Protein 3DFU (pdb70)

Nearest PDB structures (foldseek):
  3dfu-assembly1_B  TM=9.605E-01  e=8.459E-38  Corynebacterium glutamicum
  5uax-assembly1_C  TM=6.249E-01  e=3.339E-05  Homo sapiens
  2g5c-assembly1_A  TM=6.042E-01  e=5.058E-05  Aquifex aeolicus VF5
  2nv0-assembly1_A  TM=6.940E-01  e=8.413E-02  Bacillus subtilis
  1q7r-assembly1_A  TM=5.955E-01  e=8.928E-02  Geobacillus stearothermophilus

B-factor: mean 40.81, std 7.48, range [20.1, 71.01]

Foldseek 3Di:
DDDAFQEEEEDPPQAPQDLCLSVVLPHNYDYDDALLVCVVGQEYEDAHQPLLVSLVRNLVNAAANGYEYAHLLDDFVNPSNVVRNYWYYWYDLDPLEIADDGDDPVSVVVVCVSSVSSVHDYDYDDNVCRVVSVVVSVVVVCVVVVLVVQLVVVCVPVVDSVVSNVVSVPVVDDDQDDDLVVLVVVLVPDPPVVVSLVSLVVQLVSCVVVVVVVSVVVSVVVD/DDDQWQEEEADDPAAPQDLPLSVVLPHNYDHDDALLVCQPTQEYEYAHQPLLVSCVRNLVNAAANHYEYAHLLDDFVNPSNVVRRYWYYWYDLDPQEIADDTDDPVNVVVVQVSSVSSVHDYDDDDSVCSVVSVVVSVVVVCVVVCLVVQLVVVCVPVVPSVVSSVVSVVVVDDDADDDLVVLVVVLVPDPPPVVSLVSLVVQLVSCVVVVVPVSVVVSVVD

Radius of gyration: 29.35 Å; Cα contacts (8 Å, |Δi|>4): 745; chains: 2; bounding box: 85×47×67 Å

Solvent-accessible surface area: 20372 Å² total

Sequence (445 aa):
QAPRLRVGIFDDGSSTVNAEKLDSVGHYVTVLHAPEDIRDFELVVIDAHHGVEGYVEKLSAFARRGQFLHTSLTHGITVDPLETSGGIVSAHPIGQDRWVASALDELGETIVGLLVGELGGSIVEIADDKRAQQLAAALTYAGFLSTLQRRRDASYFLDEFLGDPDVTSDIVDDSAQQFQALPSLDEVIAQYDSINNPGRQRLFRDLARRQAEISSRAQDIELWAIIQKEEQAPRLRVGIFDDGSSTVNAEKLDSVGHYVTVLHAPEDIRDFELVVIDAHGVEGYVEKLSAFARRGQFLHTSLTHGITVDPLETSGGIVSAHPIGQDRWVASALDELGETIVGLLVGELGGSIVEIADDKRAQLAAALTYAGFLSSTLQRDASYFLDEFLGDPDVTSDIVDSAQQFQALPSLDEVIAQYDSINNPGRQRLFRDLARRQQAEISRAQDIELWAIQK

Structure (mmCIF, N/CA/C/O backbone):
data_3DFU
#
_entry.id   3DFU
#
_cell.length_a   155.790
_cell.length_b   47.070
_cell.length_c   63.240
_cell.angle_alpha   90.000
_cell.angle_beta   90.000
_cell.angle_gamma   90.000
#
_symmetry.space_group_name_H-M   'P 21 21 2'
#
loop_
_entity.id
_entity.type
_entity.pdbx_description
1 polymer 'Uncharacterized Protein from 6-Phosphogluconate Dehydrogenase-Like Family'
2 non-polymer GLYCEROL
3 water water
#
loop_
_atom_site.group_PDB
_atom_site.id
_atom_site.type_symbol
_atom_site.label_atom_id
_atom_site.label_alt_id
_atom_site.label_comp_id
_atom_site.label_asym_id
_atom_site.label_entity_id
_atom_site.label_seq_id
_atom_site.pdbx_PDB_ins_code
_atom_site.Cartn_x
_atom_site.Cartn_y
_atom_site.Cartn_z
_atom_site.occupancy
_atom_site.B_iso_or_equiv
_atom_site.auth_seq_id
_atom_site.auth_comp_id
_atom_site.auth_asym_id
_atom_site.auth_atom_id
_atom_site.pdbx_PDB_model_num
ATOM 1 N N . GLN A 1 3 ? 147.631 36.216 31.974 1.00 58.96 2 GLN A N 1
ATOM 2 C CA . GLN A 1 3 ? 147.148 34.905 31.439 1.00 58.33 2 GLN A CA 1
ATOM 3 C C . GLN A 1 3 ? 148.299 34.156 30.766 1.00 57.45 2 GLN A C 1
ATOM 4 O O . GLN A 1 3 ? 149.017 34.741 29.940 1.00 57.88 2 GLN A O 1
ATOM 10 N N . ALA A 1 4 ? 148.446 32.865 31.084 1.00 55.70 3 ALA A N 1
ATOM 11 C CA . ALA A 1 4 ? 149.496 32.006 30.481 1.00 53.94 3 ALA A CA 1
ATOM 12 C C . ALA A 1 4 ? 149.240 31.800 28.974 1.00 52.08 3 ALA A C 1
ATOM 13 O O . ALA A 1 4 ? 148.194 32.241 28.461 1.00 50.77 3 ALA A O 1
ATOM 15 N N . PRO A 1 5 ? 150.204 31.200 28.242 1.00 50.60 4 PRO A N 1
ATOM 16 C CA . PRO A 1 5 ? 149.966 30.991 26.805 1.00 49.23 4 PRO A CA 1
ATOM 17 C C . PRO A 1 5 ? 148.789 30.067 26.517 1.00 45.44 4 PRO A C 1
ATOM 18 O O . PRO A 1 5 ? 148.617 29.066 27.218 1.00 44.28 4 PRO A O 1
ATOM 22 N N . ARG A 1 6 ? 147.972 30.424 25.521 1.00 42.33 5 ARG A N 1
ATOM 23 C CA . ARG A 1 6 ? 146.869 29.562 25.077 1.00 40.40 5 ARG A CA 1
ATOM 24 C C . ARG A 1 6 ? 147.514 28.409 24.341 1.00 40.59 5 ARG A C 1
ATOM 25 O O . ARG A 1 6 ? 148.652 28.512 23.904 1.00 41.44 5 ARG A O 1
ATOM 33 N N . LEU A 1 7 ? 146.786 27.312 24.197 1.00 40.20 6 LEU A N 1
ATOM 34 C CA . LEU A 1 7 ? 147.299 26.090 23.601 1.00 38.32 6 LEU A CA 1
ATOM 35 C C . LEU A 1 7 ? 146.418 25.652 22.457 1.00 36.77 6 LEU A C 1
ATOM 36 O O . LEU A 1 7 ? 145.216 25.922 22.465 1.00 34.84 6 LEU A O 1
ATOM 41 N N . ARG A 1 8 ? 147.028 24.961 21.492 1.00 36.74 7 ARG A N 1
ATOM 42 C CA . ARG A 1 8 ? 146.307 24.279 20.423 1.00 36.98 7 ARG A CA 1
ATOM 43 C C . ARG A 1 8 ? 146.001 22.923 21.016 1.00 35.18 7 ARG A C 1
ATOM 44 O O . ARG A 1 8 ? 146.925 22.115 21.251 1.00 33.92 7 ARG A O 1
ATOM 49 N N . VAL A 1 9 ? 144.716 22.703 21.300 1.00 35.36 8 VAL A N 1
ATOM 50 C CA . VAL A 1 9 ? 144.207 21.473 21.927 1.00 34.59 8 VAL A CA 1
ATOM 51 C C . VAL A 1 9 ? 143.389 20.605 20.953 1.00 35.86 8 VAL A C 1
ATOM 52 O O . VAL A 1 9 ? 142.470 21.093 20.311 1.00 36.67 8 VAL A O 1
ATOM 56 N N . GLY A 1 10 ? 143.765 19.334 20.826 1.00 35.34 9 GLY A N 1
ATOM 57 C CA . GLY A 1 10 ? 143.049 18.351 20.014 1.00 34.82 9 GLY A CA 1
ATOM 58 C C . GLY A 1 10 ? 142.367 17.444 21.019 1.00 34.55 9 GLY A C 1
ATOM 59 O O . GLY A 1 10 ? 143.035 16.927 21.919 1.00 33.46 9 GLY A O 1
ATOM 60 N N . ILE A 1 11 ? 141.057 17.242 20.884 1.00 34.95 10 ILE A N 1
ATOM 61 C CA . ILE A 1 11 ? 140.281 16.455 21.851 1.00 36.45 10 ILE A CA 1
ATOM 62 C C . ILE A 1 11 ? 139.532 15.278 21.216 1.00 36.86 10 ILE A C 1
ATOM 63 O O . ILE A 1 11 ? 138.890 15.421 20.175 1.00 35.78 10 ILE A O 1
ATOM 68 N N . PHE A 1 12 ? 139.650 14.113 21.845 1.00 37.74 11 PHE A N 1
ATOM 69 C CA . PHE A 1 12 ? 138.911 12.921 21.449 1.00 39.53 11 PHE A CA 1
ATOM 70 C C . PHE A 1 12 ? 137.767 12.783 22.440 1.00 40.90 11 PHE A C 1
ATOM 71 O O . PHE A 1 12 ? 137.982 12.763 23.655 1.00 41.12 11 PHE A O 1
ATOM 79 N N . ASP A 1 13 ? 136.552 12.742 21.899 1.00 42.29 12 ASP A N 1
ATOM 80 C CA . ASP A 1 13 ? 135.331 12.676 22.672 1.00 44.29 12 ASP A CA 1
ATOM 81 C C . ASP A 1 13 ? 134.387 11.764 21.888 1.00 45.12 12 ASP A C 1
ATOM 82 O O . ASP A 1 13 ? 133.986 12.109 20.770 1.00 45.76 12 ASP A O 1
ATOM 87 N N . ASP A 1 14 ? 134.054 10.614 22.463 1.00 45.36 13 ASP A N 1
ATOM 88 C CA . ASP A 1 14 ? 133.173 9.633 21.806 1.00 46.09 13 ASP A CA 1
ATOM 89 C C . ASP A 1 14 ? 131.812 9.514 22.496 1.00 46.37 13 ASP A C 1
ATOM 90 O O . ASP A 1 14 ? 131.130 8.505 22.334 1.00 47.21 13 ASP A O 1
ATOM 95 N N . GLY A 1 15 ? 131.426 10.528 23.273 1.00 45.62 14 GLY A N 1
ATOM 96 C CA . GLY A 1 15 ? 130.170 10.500 24.010 1.00 46.35 14 GLY A CA 1
ATOM 97 C C . GLY A 1 15 ? 130.168 9.667 25.288 1.00 47.33 14 GLY A C 1
ATOM 98 O O . GLY A 1 15 ? 129.158 9.669 25.982 1.00 47.57 14 GLY A O 1
ATOM 99 N N . SER A 1 16 ? 131.282 8.994 25.632 1.00 47.40 15 SER A N 1
ATOM 100 C CA . SER A 1 16 ? 131.351 8.185 26.856 1.00 47.35 15 SER A CA 1
ATOM 101 C C . SER A 1 16 ? 131.555 9.015 28.123 1.00 48.43 15 SER A C 1
ATOM 102 O O . SER A 1 16 ? 131.174 8.572 29.196 1.00 51.11 15 SER A O 1
ATOM 105 N N . SER A 1 17 ? 132.115 10.221 28.001 1.00 47.17 16 SER A N 1
ATOM 106 C CA . SER A 1 17 ? 132.386 11.104 29.140 1.00 45.16 16 SER A CA 1
ATOM 107 C C . SER A 1 17 ? 131.415 12.271 29.213 1.00 43.39 16 SER A C 1
ATOM 108 O O . SER A 1 17 ? 130.997 12.807 28.188 1.00 43.43 16 SER A O 1
ATOM 111 N N . THR A 1 18 ? 131.079 12.671 30.437 1.00 42.84 17 THR A N 1
ATOM 112 C CA . THR A 1 18 ? 130.240 13.840 30.683 1.00 43.20 17 THR A CA 1
ATOM 113 C C . THR A 1 18 ? 131.077 15.045 31.191 1.00 42.81 17 THR A C 1
ATOM 114 O O . THR A 1 18 ? 130.511 16.047 31.600 1.00 43.01 17 THR A O 1
ATOM 118 N N . VAL A 1 19 ? 132.411 14.961 31.136 1.00 41.87 18 VAL A N 1
ATOM 119 C CA . VAL A 1 19 ? 133.284 16.055 31.623 1.00 40.70 18 VAL A CA 1
ATOM 120 C C . VAL A 1 19 ? 133.177 17.330 30.781 1.00 39.39 18 VAL A C 1
ATOM 121 O O . VAL A 1 19 ? 133.307 18.419 31.336 1.00 39.44 18 VAL A O 1
ATOM 125 N N . ASN A 1 20 ? 132.900 17.188 29.479 1.00 37.83 19 ASN A N 1
ATOM 126 C CA . ASN A 1 20 ? 132.814 18.296 28.514 1.00 38.27 19 ASN A CA 1
ATOM 127 C C . ASN A 1 20 ? 134.103 19.116 28.561 1.00 36.29 19 ASN A C 1
ATOM 128 O O . ASN A 1 20 ? 134.080 20.341 28.680 1.00 35.22 19 ASN A O 1
ATOM 141 N N . ALA A 1 22 ? 136.166 19.765 26.209 1.00 35.06 21 ALA A N 1
ATOM 142 C CA . ALA A 1 22 ? 136.241 20.675 25.051 1.00 36.10 21 ALA A CA 1
ATOM 143 C C . ALA A 1 22 ? 135.607 22.022 25.366 1.00 34.89 21 ALA A C 1
ATOM 144 O O . ALA A 1 22 ? 136.232 23.053 25.155 1.00 35.53 21 ALA A O 1
ATOM 146 N N . GLU A 1 23 ? 134.385 21.995 25.898 1.00 35.53 22 GLU A N 1
ATOM 147 C CA . GLU A 1 23 ? 133.676 23.207 26.329 1.00 35.62 22 GLU A CA 1
ATOM 148 C C . GLU A 1 23 ? 134.473 23.954 27.404 1.00 34.05 22 GLU A C 1
ATOM 149 O O . GLU A 1 23 ? 134.673 25.168 27.292 1.00 33.13 22 GLU A O 1
ATOM 155 N N . LYS A 1 24 ? 134.950 23.215 28.418 1.00 33.86 23 LYS A N 1
ATOM 156 C CA . LYS A 1 24 ? 135.734 23.807 29.519 1.00 34.30 23 LYS A CA 1
ATOM 157 C C . LYS A 1 24 ? 136.995 24.509 29.016 1.00 33.12 23 LYS A C 1
ATOM 158 O O . LYS A 1 24 ? 137.189 25.707 29.285 1.00 32.89 23 LYS A O 1
ATOM 164 N N . LEU A 1 25 ? 137.817 23.806 28.240 1.00 31.35 24 LEU A N 1
ATOM 165 C CA . LEU A 1 25 ? 139.054 24.422 27.725 1.00 31.28 24 LEU A CA 1
ATOM 166 C C . LEU A 1 25 ? 138.794 25.573 26.755 1.00 32.60 24 LEU A C 1
ATOM 167 O O . LEU A 1 25 ? 139.518 26.576 26.783 1.00 33.04 24 LEU A O 1
ATOM 172 N N . ASP A 1 26 ? 137.783 25.415 25.898 1.00 32.98 25 ASP A N 1
ATOM 173 C CA . ASP A 1 26 ? 137.360 26.493 24.993 1.00 33.74 25 ASP A CA 1
ATOM 174 C C . ASP A 1 26 ? 136.885 27.741 25.777 1.00 33.37 25 ASP A C 1
ATOM 175 O O . ASP A 1 26 ? 137.134 28.855 25.343 1.00 32.68 25 ASP A O 1
ATOM 180 N N . SER A 1 27 ? 136.221 27.546 26.923 1.00 35.20 26 SER A N 1
ATOM 181 C CA . SER A 1 27 ? 135.706 28.670 27.736 1.00 35.89 26 SER A CA 1
ATOM 182 C C . SER A 1 27 ? 136.796 29.577 28.314 1.00 36.46 26 SER A C 1
ATOM 183 O O . SER A 1 27 ? 136.511 30.717 28.640 1.00 35.40 26 SER A O 1
ATOM 186 N N . VAL A 1 28 ? 138.026 29.068 28.453 1.00 36.08 27 VAL A N 1
ATOM 187 C CA . VAL A 1 28 ? 139.137 29.880 28.981 1.00 35.63 27 VAL A CA 1
ATOM 188 C C . VAL A 1 28 ? 140.100 30.359 27.882 1.00 35.63 27 VAL A C 1
ATOM 189 O O . VAL A 1 28 ? 141.176 30.855 28.192 1.00 36.68 27 VAL A O 1
ATOM 193 N N . GLY A 1 29 ? 139.701 30.253 26.609 1.00 34.90 28 GLY A N 1
ATOM 194 C CA . GLY A 1 29 ? 140.485 30.788 25.491 1.00 34.33 28 GLY A CA 1
ATOM 195 C C . GLY A 1 29 ? 141.466 29.896 24.758 1.00 33.84 28 GLY A C 1
ATOM 196 O O . GLY A 1 29 ? 142.177 30.382 23.874 1.00 34.79 28 GLY A O 1
ATOM 197 N N . HIS A 1 30 ? 141.537 28.610 25.106 1.00 34.16 29 HIS A N 1
ATOM 198 C CA . HIS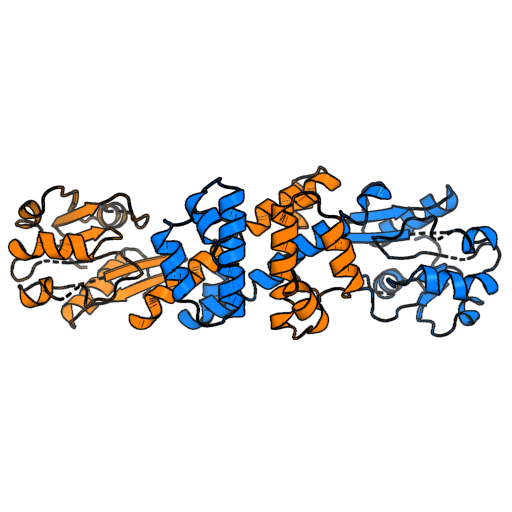 A 1 30 ? 142.393 27.685 24.370 1.00 34.41 29 HIS A CA 1
ATOM 199 C C . HIS A 1 30 ? 141.755 27.450 23.012 1.00 34.99 29 HIS A C 1
ATOM 200 O O . HIS A 1 30 ? 140.551 27.677 22.842 1.00 35.54 29 HIS A O 1
ATOM 207 N N . TYR A 1 31 ? 142.580 27.013 22.066 1.00 34.94 30 TYR A N 1
ATOM 208 C CA . TYR A 1 31 ? 142.166 26.740 20.693 1.00 36.09 30 TYR A CA 1
ATOM 209 C C . TYR A 1 31 ? 141.876 25.246 20.645 1.00 37.11 30 TYR A C 1
ATOM 210 O O . TYR A 1 31 ? 142.787 24.409 20.513 1.00 38.42 30 TYR A O 1
ATOM 219 N N . VAL A 1 32 ? 140.592 24.915 20.748 1.00 36.16 31 VAL A N 1
ATOM 220 C CA . VAL A 1 32 ? 140.142 23.536 20.878 1.00 34.66 31 VAL A CA 1
ATOM 221 C C . VAL A 1 32 ? 139.489 23.043 19.597 1.00 34.71 31 VAL A C 1
ATOM 222 O O . VAL A 1 32 ? 138.572 23.689 19.087 1.00 33.30 31 VAL A O 1
ATOM 226 N N . THR A 1 33 ? 139.968 21.899 19.110 1.00 35.57 32 THR A N 1
ATOM 227 C CA . THR A 1 33 ? 139.420 21.217 17.942 1.00 37.46 32 THR A CA 1
ATOM 228 C C . THR A 1 33 ? 139.153 19.764 18.353 1.00 38.62 32 THR A C 1
ATOM 229 O O . THR A 1 33 ? 140.051 19.100 18.892 1.00 37.02 32 THR A O 1
ATOM 233 N N . VAL A 1 34 ? 137.931 19.286 18.115 1.00 39.26 33 VAL A N 1
ATOM 234 C CA . VAL A 1 34 ? 137.575 17.886 18.352 1.00 40.82 33 VAL A CA 1
ATOM 235 C C . VAL A 1 34 ? 138.150 17.098 17.158 1.00 40.78 33 VAL A C 1
ATOM 236 O O . VAL A 1 34 ? 137.967 17.496 16.007 1.00 40.94 33 VAL A O 1
ATOM 240 N N . LEU A 1 35 ? 138.866 16.011 17.454 1.00 40.24 34 LEU A N 1
ATOM 241 C CA . LEU A 1 35 ? 139.568 15.211 16.455 1.00 40.72 34 LEU A CA 1
ATOM 242 C C . LEU A 1 35 ? 138.847 13.910 16.185 1.00 41.64 34 LEU A C 1
ATOM 243 O O . LEU A 1 35 ? 138.149 13.392 17.045 1.00 41.65 34 LEU A O 1
ATOM 248 N N . HIS A 1 36 ? 139.022 13.395 14.970 1.00 43.94 35 HIS A N 1
ATOM 249 C CA . HIS A 1 36 ? 138.358 12.161 14.522 1.00 46.26 35 HIS A CA 1
ATOM 250 C C . HIS A 1 36 ? 139.281 11.001 14.156 1.00 46.35 35 HIS A C 1
ATOM 251 O O . HIS A 1 36 ? 138.808 9.864 14.112 1.00 47.13 35 HIS A O 1
ATOM 258 N N . ALA A 1 37 ? 140.563 11.276 13.898 1.00 45.86 36 ALA A N 1
ATOM 259 C CA . ALA A 1 37 ? 141.543 10.251 13.549 1.00 45.81 36 ALA A CA 1
ATOM 260 C C . ALA A 1 37 ? 142.811 10.441 14.397 1.00 46.54 36 ALA A C 1
ATOM 261 O O . ALA A 1 37 ? 143.232 11.598 14.597 1.00 46.23 36 ALA A O 1
ATOM 263 N N . PRO A 1 38 ? 143.425 9.330 14.890 1.00 46.52 37 PRO A N 1
ATOM 264 C CA . PRO A 1 38 ? 144.664 9.396 15.689 1.00 46.06 37 PRO A CA 1
ATOM 265 C C . PRO A 1 38 ? 145.790 10.223 15.074 1.00 45.66 37 PRO A C 1
ATOM 266 O O . PRO A 1 38 ? 146.464 10.958 15.786 1.00 45.27 37 PRO A O 1
ATOM 270 N N . GLU A 1 39 ? 145.974 10.101 13.759 1.00 45.35 38 GLU A N 1
ATOM 271 C CA . GLU A 1 39 ? 147.002 10.854 13.031 1.00 44.91 38 GLU A CA 1
ATOM 272 C C . GLU A 1 39 ? 146.818 12.379 13.024 1.00 44.13 38 GLU A C 1
ATOM 273 O O . GLU A 1 39 ? 147.777 13.105 12.787 1.00 42.86 38 GLU A O 1
ATOM 279 N N . ASP A 1 40 ? 145.604 12.859 13.299 1.00 44.03 39 ASP A N 1
ATOM 280 C CA . ASP A 1 40 ? 145.326 14.306 13.342 1.00 43.76 39 ASP A CA 1
ATOM 281 C C . ASP A 1 40 ? 145.925 15.063 14.537 1.00 42.75 39 ASP A C 1
ATOM 282 O O . ASP A 1 40 ? 145.846 16.287 14.547 1.00 41.82 39 ASP A O 1
ATOM 287 N N . ILE A 1 41 ? 146.562 14.374 15.492 1.00 42.32 40 ILE A N 1
ATOM 288 C CA . ILE A 1 41 ? 147.243 15.053 16.620 1.00 42.58 40 ILE A CA 1
ATOM 289 C C . ILE A 1 41 ? 148.508 15.856 16.232 1.00 43.61 40 ILE A C 1
ATOM 290 O O . ILE A 1 41 ? 149.000 16.656 17.042 1.00 43.07 40 ILE A O 1
ATOM 295 N N . ARG A 1 42 ? 149.034 15.618 15.026 1.00 43.41 41 ARG A N 1
ATOM 296 C CA . ARG A 1 42 ? 150.245 16.271 14.503 1.00 43.92 41 ARG A CA 1
ATOM 297 C C . ARG A 1 42 ? 150.404 17.761 14.814 1.00 44.59 41 ARG A C 1
ATOM 298 O O . ARG A 1 42 ? 151.413 18.160 15.385 1.00 43.86 41 ARG A O 1
ATOM 300 N N . ASP A 1 43 ? 149.413 18.577 14.474 1.00 45.89 42 ASP A N 1
ATOM 301 C CA . ASP A 1 43 ? 149.538 20.033 14.730 1.00 48.02 42 ASP A CA 1
ATOM 302 C C . ASP A 1 43 ? 149.416 20.460 16.232 1.00 48.38 42 ASP A C 1
ATOM 303 O O . ASP A 1 43 ? 149.919 21.534 16.632 1.00 49.85 42 ASP A O 1
ATOM 305 N N . PHE A 1 44 ? 148.860 19.579 17.062 1.00 46.74 43 PHE A N 1
ATOM 306 C CA . PHE A 1 44 ? 148.450 19.923 18.435 1.00 44.53 43 PHE A CA 1
ATOM 307 C C . PHE A 1 44 ? 149.491 19.833 19.558 1.00 42.11 43 PHE A C 1
ATOM 308 O O . PHE A 1 44 ? 150.335 18.957 19.582 1.00 43.46 43 PHE A O 1
ATOM 316 N N . GLU A 1 45 ? 149.377 20.755 20.503 1.00 40.19 44 GLU A N 1
ATOM 317 C CA . GLU A 1 45 ? 150.290 20.874 21.634 1.00 38.66 44 GLU A CA 1
ATOM 318 C C . GLU A 1 45 ? 149.818 20.063 22.831 1.00 37.60 44 GLU A C 1
ATOM 319 O O . GLU A 1 45 ? 150.658 19.507 23.538 1.00 37.58 44 GLU A O 1
ATOM 325 N N . LEU A 1 46 ? 148.498 20.021 23.048 1.00 36.08 45 LEU A N 1
ATOM 326 C CA . LEU A 1 46 ? 147.847 19.238 24.109 1.00 35.91 45 LEU A CA 1
ATOM 327 C C . LEU A 1 46 ? 146.801 18.367 23.455 1.00 35.36 45 LEU A C 1
ATOM 328 O O . LEU A 1 46 ? 145.950 18.868 22.706 1.00 36.61 45 LEU A O 1
ATOM 333 N N . VAL A 1 47 ? 146.857 17.074 23.750 1.00 34.82 46 VAL A N 1
ATOM 334 C CA . VAL A 1 47 ? 145.903 16.101 23.240 1.00 34.70 46 VAL A CA 1
ATOM 335 C C . VAL A 1 47 ? 145.102 15.595 24.427 1.00 33.85 46 VAL A C 1
ATOM 336 O O . VAL A 1 47 ? 145.672 15.093 25.390 1.00 35.44 46 VAL A O 1
ATOM 340 N N . VAL A 1 48 ? 143.782 15.726 24.369 1.00 33.29 47 VAL A N 1
ATOM 341 C CA . VAL A 1 48 ? 142.922 15.289 25.466 1.00 32.86 47 VAL A CA 1
ATOM 342 C C . VAL A 1 48 ? 142.133 14.038 25.073 1.00 34.81 47 VAL A C 1
ATOM 343 O O . VAL A 1 48 ? 141.475 14.028 24.025 1.00 33.77 47 VAL A O 1
ATOM 347 N N . ILE A 1 49 ? 142.240 12.991 25.899 1.00 35.41 48 ILE A N 1
ATOM 348 C CA . ILE A 1 49 ? 141.429 11.770 25.772 1.00 36.81 48 ILE A CA 1
ATOM 349 C C . ILE A 1 49 ? 140.257 11.984 26.758 1.00 37.49 48 ILE A C 1
ATOM 350 O O . ILE A 1 49 ? 140.366 11.650 27.924 1.00 37.90 48 ILE A O 1
ATOM 355 N N . ASP A 1 50 ? 139.168 12.602 26.288 1.00 38.44 49 ASP A N 1
ATOM 356 C CA . ASP A 1 50 ? 137.965 12.853 27.099 1.00 37.69 49 ASP A CA 1
ATOM 357 C C . ASP A 1 50 ? 136.981 11.729 26.792 1.00 40.16 49 ASP A C 1
ATOM 358 O O . ASP A 1 50 ? 135.976 11.908 26.073 1.00 39.54 49 ASP A O 1
ATOM 363 N N . ALA A 1 51 ? 137.309 10.564 27.337 1.00 40.37 50 ALA A N 1
ATOM 364 C CA . ALA A 1 51 ? 136.569 9.314 27.089 1.00 41.42 50 ALA A CA 1
ATOM 365 C C . ALA A 1 51 ? 136.941 8.257 28.126 1.00 41.30 50 ALA A C 1
ATOM 366 O O . ALA A 1 51 ? 137.994 8.367 28.754 1.00 39.51 50 ALA A O 1
ATOM 368 N N . HIS A 1 52 ? 136.102 7.224 28.270 1.00 42.95 51 HIS A N 1
ATOM 369 C CA A HIS A 1 52 ? 136.377 6.160 29.252 0.60 43.11 51 HIS A CA 1
ATOM 370 C CA B HIS A 1 52 ? 136.322 6.115 29.225 0.40 42.58 51 HIS A CA 1
ATOM 371 C C . HIS A 1 52 ? 137.338 5.093 28.705 1.00 43.30 51 HIS A C 1
ATOM 372 O O . HIS A 1 52 ? 138.185 4.594 29.458 1.00 43.70 51 HIS A O 1
ATOM 385 N N . GLY A 1 53 ? 137.264 4.768 27.414 1.00 42.92 52 GLY A N 1
ATOM 386 C CA . GLY A 1 53 ? 138.186 3.791 26.818 1.00 42.90 52 GLY A CA 1
ATOM 387 C C . GLY A 1 53 ? 139.587 4.336 26.600 1.00 42.59 52 GLY A C 1
ATOM 388 O O . GLY A 1 53 ? 140.070 4.355 25.468 1.00 43.71 52 GLY A O 1
ATOM 389 N N . VAL A 1 54 ? 140.269 4.705 27.687 1.00 42.34 53 VAL A N 1
ATOM 390 C CA . VAL A 1 54 ? 141.576 5.392 27.611 1.00 41.92 53 VAL A CA 1
ATOM 391 C C . VAL A 1 54 ? 142.665 4.519 26.967 1.00 41.78 53 VAL A C 1
ATOM 392 O O . VAL A 1 54 ? 143.349 4.967 26.042 1.00 41.25 53 VAL A O 1
ATOM 396 N N . GLU A 1 55 ? 142.784 3.272 27.420 1.00 42.81 54 GLU A N 1
ATOM 397 C CA . GLU A 1 55 ? 143.797 2.329 26.870 1.00 43.95 54 GLU A CA 1
ATOM 398 C C . GLU A 1 55 ? 143.721 2.173 25.347 1.00 43.15 54 GLU A C 1
ATOM 399 O O . GLU A 1 55 ? 144.759 2.146 24.682 1.00 42.87 54 GLU A O 1
ATOM 405 N N . GLY A 1 56 ? 142.502 2.122 24.815 1.00 43.58 55 GLY A N 1
ATOM 406 C CA . GLY A 1 56 ? 142.270 2.072 23.366 1.00 43.84 55 GLY A CA 1
ATOM 407 C C . GLY A 1 56 ? 142.799 3.308 22.654 1.00 43.63 55 GLY A C 1
ATOM 408 O O . GLY A 1 56 ? 143.438 3.187 21.608 1.00 43.65 55 GLY A O 1
ATOM 409 N N . TYR A 1 57 ? 142.546 4.496 23.222 1.00 43.56 56 TYR A N 1
ATOM 410 C CA . TYR A 1 57 ? 143.073 5.745 22.653 1.00 43.08 56 TYR A CA 1
ATOM 411 C C . TYR A 1 57 ? 144.597 5.809 22.757 1.00 43.61 56 TYR A C 1
ATOM 412 O O . TYR A 1 57 ? 145.262 6.209 21.802 1.00 44.55 56 TYR A O 1
ATOM 421 N N . VAL A 1 58 ? 145.148 5.383 23.892 1.00 43.46 57 VAL A N 1
ATOM 422 C CA . VAL A 1 58 ? 146.597 5.366 24.094 1.00 42.45 57 VAL A CA 1
ATOM 423 C C . VAL A 1 58 ? 147.299 4.468 23.047 1.00 42.38 57 VAL A C 1
ATOM 424 O O . VAL A 1 58 ? 148.321 4.867 22.502 1.00 40.56 57 VAL A O 1
ATOM 428 N N . GLU A 1 59 ? 146.709 3.305 22.744 1.00 43.46 58 GLU A N 1
ATOM 429 C CA . GLU A 1 59 ? 147.249 2.372 21.722 1.00 43.75 58 GLU A CA 1
ATOM 430 C C . GLU A 1 59 ? 147.283 3.028 20.337 1.00 44.36 58 GLU A C 1
ATOM 431 O O . GLU A 1 59 ? 148.327 3.021 19.669 1.00 44.49 58 GLU A O 1
ATOM 434 N N . LYS A 1 60 ? 146.158 3.640 19.954 1.00 44.51 59 LYS A N 1
ATOM 435 C CA . LYS A 1 60 ? 146.006 4.320 18.653 1.00 44.27 59 LYS A CA 1
ATOM 436 C C . LYS A 1 60 ? 146.905 5.554 18.501 1.00 44.25 59 LYS A C 1
ATOM 437 O O . LYS A 1 60 ? 147.492 5.767 17.432 1.00 43.62 59 LYS A O 1
ATOM 440 N N . LEU A 1 61 ? 147.022 6.342 19.574 1.00 43.42 60 LEU A N 1
ATOM 441 C CA . LEU A 1 61 ? 147.862 7.559 19.588 1.00 44.36 60 LEU A CA 1
ATOM 442 C C . LEU A 1 61 ? 149.383 7.334 19.746 1.00 44.15 60 LEU A C 1
ATOM 443 O O . LEU A 1 61 ? 150.172 8.186 19.295 1.00 43.06 60 LEU A O 1
ATOM 448 N N . SER A 1 62 ? 149.783 6.223 20.389 1.00 44.96 61 SER A N 1
ATOM 449 C CA . SER A 1 62 ? 151.223 5.861 20.635 1.00 45.81 61 SER A CA 1
ATOM 450 C C . SER A 1 62 ? 152.142 6.085 19.448 1.00 45.66 61 SER A C 1
ATOM 451 O O . SER A 1 62 ? 153.223 6.650 19.592 1.00 46.36 61 SER A O 1
ATOM 454 N N . ALA A 1 63 ? 151.702 5.600 18.287 1.00 45.63 62 ALA A N 1
ATOM 455 C CA . ALA A 1 63 ? 152.462 5.708 17.037 1.00 44.72 62 ALA A CA 1
ATOM 456 C C . ALA A 1 63 ? 152.665 7.144 16.550 1.00 44.38 62 ALA A C 1
ATOM 457 O O . ALA A 1 63 ? 153.689 7.440 15.955 1.00 44.11 62 ALA A O 1
ATOM 459 N N . PHE A 1 64 ? 151.709 8.032 16.825 1.00 43.73 63 PHE A N 1
ATOM 460 C CA . PHE A 1 64 ? 151.758 9.424 16.338 1.00 43.20 63 PHE A CA 1
ATOM 461 C C . PHE A 1 64 ? 152.314 10.476 17.301 1.00 42.82 63 PHE A C 1
ATOM 462 O O . PHE A 1 64 ? 152.621 11.592 16.860 1.00 41.46 63 PHE A O 1
ATOM 470 N N . ALA A 1 65 ? 152.433 10.127 18.589 1.00 43.06 64 ALA A N 1
ATOM 471 C CA . ALA A 1 65 ? 152.929 11.030 19.649 1.00 42.43 64 ALA A CA 1
ATOM 472 C C . ALA A 1 65 ? 154.345 11.500 19.353 1.00 43.78 64 ALA A C 1
ATOM 473 O O . ALA A 1 65 ? 155.174 10.702 18.906 1.00 44.43 64 ALA A O 1
ATOM 475 N N . ARG A 1 66 ? 154.600 12.793 19.553 1.00 43.74 65 ARG A N 1
ATOM 476 C CA . ARG A 1 66 ? 155.910 13.385 19.312 1.00 45.12 65 ARG A CA 1
ATOM 477 C C . ARG A 1 66 ? 156.465 14.025 20.574 1.00 45.48 65 ARG A C 1
ATOM 478 O O . ARG A 1 66 ? 155.729 14.275 21.557 1.00 44.70 65 ARG A O 1
ATOM 486 N N . ARG A 1 67 ? 157.773 14.286 20.525 1.00 44.20 66 ARG A N 1
ATOM 487 C CA . ARG A 1 67 ? 158.544 14.902 21.615 1.00 44.11 66 ARG A CA 1
ATOM 488 C C . ARG A 1 67 ? 157.921 16.202 22.128 1.00 43.12 66 ARG A C 1
ATOM 489 O O . ARG A 1 67 ? 157.683 17.138 21.353 1.00 42.83 66 ARG A O 1
ATOM 497 N N . GLY A 1 68 ? 157.658 16.256 23.433 1.00 43.41 67 GLY A N 1
ATOM 498 C CA . GLY A 1 68 ? 157.105 17.463 24.055 1.00 43.11 67 GLY A CA 1
ATOM 499 C C . GLY A 1 68 ? 155.608 17.683 23.948 1.00 42.27 67 GLY A C 1
ATOM 500 O O . GLY A 1 68 ? 155.093 18.661 24.526 1.00 42.44 67 GLY A O 1
ATOM 501 N N . GLN A 1 69 ? 154.897 16.819 23.221 1.00 40.99 68 GLN A N 1
ATOM 502 C CA . GLN A 1 69 ? 153.431 16.916 23.166 1.00 41.63 68 GLN A CA 1
ATOM 503 C C . GLN A 1 69 ? 152.840 16.522 24.515 1.00 39.72 68 GLN A C 1
ATOM 504 O O . GLN A 1 69 ? 153.294 15.559 25.126 1.00 38.75 68 GLN A O 1
ATOM 518 N N . PHE A 1 71 ? 149.597 15.155 26.820 1.00 37.28 70 PHE A N 1
ATOM 519 C CA . PHE A 1 71 ? 148.484 14.215 26.767 1.00 35.89 70 PHE A CA 1
ATOM 520 C C . PHE A 1 71 ? 147.781 14.172 28.126 1.00 36.88 70 PHE A C 1
ATOM 521 O O . PHE A 1 71 ? 148.438 13.972 29.148 1.00 36.82 70 PHE A O 1
ATOM 529 N N . LEU A 1 72 ? 146.458 14.364 28.126 1.00 36.40 71 LEU A N 1
ATOM 530 C CA . LEU A 1 72 ? 145.633 14.374 29.343 1.00 36.18 71 LEU A CA 1
ATOM 531 C C . LEU A 1 72 ? 144.384 13.524 29.152 1.00 37.00 71 LEU A C 1
ATOM 532 O O . LEU A 1 72 ? 143.684 13.708 28.160 1.00 37.18 71 LEU A O 1
ATOM 537 N N . HIS A 1 73 ? 144.106 12.603 30.077 1.00 36.43 72 HIS A N 1
ATOM 538 C CA . HIS A 1 73 ? 142.836 11.861 30.053 1.00 35.94 72 HIS A CA 1
ATOM 539 C C . HIS A 1 73 ? 141.951 12.342 31.207 1.00 35.94 72 HIS A C 1
ATOM 540 O O . HIS A 1 73 ? 142.455 12.753 32.249 1.00 34.96 72 HIS A O 1
ATOM 547 N N . THR A 1 74 ? 140.641 12.231 31.020 1.00 37.15 73 THR A N 1
ATOM 548 C CA . THR A 1 74 ? 139.636 12.677 31.984 1.00 38.39 73 THR A CA 1
ATOM 549 C C . THR A 1 74 ? 138.922 11.550 32.767 1.00 38.58 73 THR A C 1
ATOM 550 O O . THR A 1 74 ? 137.958 11.814 33.467 1.00 38.70 73 THR A O 1
ATOM 554 N N . SER A 1 75 ? 139.384 10.314 32.623 1.00 39.12 74 SER A N 1
ATOM 555 C CA . SER A 1 75 ? 138.806 9.149 33.318 1.00 40.03 74 SER A CA 1
ATOM 556 C C . SER A 1 75 ? 139.148 9.129 34.811 1.00 38.93 74 SER A C 1
ATOM 557 O O . SER A 1 75 ? 140.314 9.152 35.179 1.00 39.66 74 SER A O 1
ATOM 560 N N . LEU A 1 76 ? 138.129 9.100 35.662 1.00 40.09 75 LEU A N 1
ATOM 561 C CA . LEU A 1 76 ? 138.355 9.022 37.111 1.00 41.06 75 LEU A CA 1
ATOM 562 C C . LEU A 1 76 ? 138.939 7.679 37.550 1.00 42.57 75 LEU A C 1
ATOM 563 O O . LEU A 1 76 ? 139.689 7.639 38.499 1.00 42.37 75 LEU A O 1
ATOM 568 N N . THR A 1 77 ? 138.575 6.594 36.870 1.00 44.14 76 THR A N 1
ATOM 569 C CA . THR A 1 77 ? 138.979 5.237 37.273 1.00 45.34 76 THR A CA 1
ATOM 570 C C . THR A 1 77 ? 140.409 4.842 36.863 1.00 46.32 76 THR A C 1
ATOM 571 O O . THR A 1 77 ? 141.038 4.043 37.559 1.00 47.57 76 THR A O 1
ATOM 575 N N . HIS A 1 78 ? 140.930 5.406 35.774 1.00 46.03 77 HIS A N 1
ATOM 576 C CA . HIS A 1 78 ? 142.296 5.103 35.311 1.00 45.94 77 HIS A CA 1
ATOM 577 C C . HIS A 1 78 ? 143.370 5.888 36.062 1.00 46.06 77 HIS A C 1
ATOM 578 O O . HIS A 1 78 ? 143.233 7.097 36.311 1.00 45.15 77 HIS A O 1
ATOM 585 N N . GLY A 1 79 ? 144.434 5.172 36.414 1.00 46.26 78 GLY A N 1
ATOM 586 C CA . GLY A 1 79 ? 145.600 5.740 37.050 1.00 47.94 78 GLY A CA 1
ATOM 587 C C . GLY A 1 79 ? 146.496 6.262 35.949 1.00 48.04 78 GLY A C 1
ATOM 588 O O . GLY A 1 79 ? 146.276 5.964 34.772 1.00 50.46 78 GLY A O 1
ATOM 589 N N . ILE A 1 80 ? 147.515 7.019 36.331 1.00 46.60 79 ILE A N 1
ATOM 590 C CA . ILE A 1 80 ? 148.408 7.656 35.366 1.00 46.30 79 ILE A CA 1
ATOM 591 C C . ILE A 1 80 ? 149.231 6.675 34.493 1.00 46.69 79 ILE A C 1
ATOM 592 O O . ILE A 1 80 ? 149.534 7.005 33.340 1.00 46.81 79 ILE A O 1
ATOM 597 N N . THR A 1 81 ? 149.533 5.472 35.003 1.00 46.93 80 THR A N 1
ATOM 598 C CA . THR A 1 81 ? 150.347 4.480 34.250 1.00 47.35 80 THR A CA 1
ATOM 599 C C . THR A 1 81 ? 149.745 4.034 32.904 1.00 47.67 80 THR A C 1
ATOM 600 O O . THR A 1 81 ? 150.486 3.566 32.023 1.00 48.01 80 THR A O 1
ATOM 604 N N . VAL A 1 82 ? 148.425 4.199 32.736 1.00 47.60 81 VAL A N 1
ATOM 605 C CA . VAL A 1 82 ? 147.753 3.941 31.445 1.00 46.91 81 VAL A CA 1
ATOM 606 C C . VAL A 1 82 ? 148.347 4.786 30.286 1.00 46.64 81 VAL A C 1
ATOM 607 O O . VAL A 1 82 ? 148.251 4.393 29.125 1.00 47.21 81 VAL A O 1
ATOM 619 N N . ASP A 1 84 ? 151.697 5.554 30.115 1.00 45.78 83 ASP A N 1
ATOM 620 C CA . ASP A 1 84 ? 153.126 5.161 29.946 1.00 46.19 83 ASP A CA 1
ATOM 621 C C . ASP A 1 84 ? 153.627 5.081 28.493 1.00 45.40 83 ASP A C 1
ATOM 622 O O . ASP A 1 84 ? 154.700 5.645 28.203 1.00 45.14 83 ASP A O 1
ATOM 627 N N . PRO A 1 85 ? 152.885 4.382 27.592 1.00 45.68 84 PRO A N 1
ATOM 628 C CA . PRO A 1 85 ? 153.240 4.369 26.150 1.00 46.06 84 PRO A CA 1
ATOM 629 C C . PRO A 1 85 ? 153.455 5.757 25.506 1.00 46.85 84 PRO A C 1
ATOM 630 O O . PRO A 1 85 ? 154.288 5.874 24.605 1.00 46.99 84 PRO A O 1
ATOM 634 N N . LEU A 1 86 ? 152.692 6.774 25.946 1.00 46.96 85 LEU A N 1
ATOM 635 C CA . LEU A 1 86 ? 152.837 8.161 25.445 1.00 47.24 85 LEU A CA 1
ATOM 636 C C . LEU A 1 86 ? 154.076 8.835 26.050 1.00 47.47 85 LEU A C 1
ATOM 637 O O . LEU A 1 86 ? 154.758 9.602 25.361 1.00 46.23 85 LEU A O 1
ATOM 642 N N . GLU A 1 87 ? 154.350 8.564 27.333 1.00 49.72 86 GLU A N 1
ATOM 643 C CA . GLU A 1 87 ? 155.572 9.065 28.018 1.00 50.48 86 GLU A CA 1
ATOM 644 C C . GLU A 1 87 ? 156.825 8.510 27.315 1.00 50.78 86 GLU A C 1
ATOM 645 O O . GLU A 1 87 ? 157.770 9.262 27.035 1.00 49.25 86 GLU A O 1
ATOM 651 N N . THR A 1 88 ? 156.780 7.210 26.997 1.00 52.03 87 THR A N 1
ATOM 652 C CA . THR A 1 88 ? 157.829 6.496 26.235 1.00 52.33 87 THR A CA 1
ATOM 653 C C . THR A 1 88 ? 158.100 7.128 24.852 1.00 53.24 87 THR A C 1
ATOM 654 O O . THR A 1 88 ? 159.236 7.095 24.363 1.00 53.94 87 THR A O 1
ATOM 658 N N . SER A 1 89 ? 157.063 7.711 24.242 1.00 53.21 88 SER A N 1
ATOM 659 C CA . SER A 1 89 ? 157.184 8.420 22.958 1.00 52.83 88 SER A CA 1
ATOM 660 C C . SER A 1 89 ? 157.673 9.884 23.086 1.00 53.21 88 SER A C 1
ATOM 661 O O . SER A 1 89 ? 157.741 10.594 22.073 1.00 54.43 88 SER A O 1
ATOM 664 N N . GLY A 1 90 ? 158.020 10.339 24.300 1.00 52.15 89 GLY A N 1
ATOM 665 C CA . GLY A 1 90 ? 158.488 11.722 24.539 1.00 51.04 89 GLY A CA 1
ATOM 666 C C . GLY A 1 90 ? 157.396 12.712 24.946 1.00 49.03 89 GLY A C 1
ATOM 667 O O . GLY A 1 90 ? 157.611 13.940 24.903 1.00 48.00 89 GLY A O 1
ATOM 668 N N . GLY A 1 91 ? 156.231 12.194 25.345 1.00 46.56 90 GLY A N 1
ATOM 669 C CA . GLY A 1 91 ? 155.109 13.040 25.765 1.00 44.78 90 GLY A CA 1
ATOM 670 C C . GLY A 1 91 ? 155.107 13.388 27.250 1.00 42.48 90 GLY A C 1
ATOM 671 O O . GLY A 1 91 ? 155.760 12.714 28.064 1.00 42.63 90 GLY A O 1
ATOM 672 N N . ILE A 1 92 ? 154.354 14.436 27.587 1.00 39.72 91 ILE A N 1
ATOM 673 C CA . ILE A 1 92 ? 154.150 14.917 28.972 1.00 37.05 91 ILE A CA 1
ATOM 674 C C . ILE A 1 92 ? 152.719 14.488 29.320 1.00 35.48 91 ILE A C 1
ATOM 675 O O . ILE A 1 92 ? 151.752 15.085 28.841 1.00 32.61 91 ILE A O 1
ATOM 680 N N . VAL A 1 93 ? 152.592 13.456 30.152 1.00 35.56 92 VAL A N 1
ATOM 681 C CA . VAL A 1 93 ? 151.303 12.837 30.453 1.00 36.19 92 VAL A CA 1
ATOM 682 C C . VAL A 1 93 ? 150.676 13.320 31.763 1.00 36.81 92 VAL A C 1
ATOM 683 O O . VAL A 1 93 ? 151.377 13.611 32.737 1.00 37.72 92 VAL A O 1
ATOM 695 N N . SER A 1 95 ? 146.435 13.599 33.989 1.00 34.96 94 SER A N 1
ATOM 696 C CA . SER A 1 95 ? 145.006 13.271 34.083 1.00 35.39 94 SER A CA 1
ATOM 697 C C . SER A 1 95 ? 144.308 14.288 34.964 1.00 34.41 94 SER A C 1
ATOM 698 O O . SER A 1 95 ? 144.934 14.850 35.868 1.00 32.79 94 SER A O 1
ATOM 701 N N . ALA A 1 96 ? 143.060 14.601 34.630 1.00 35.14 95 ALA A N 1
ATOM 702 C CA . ALA A 1 96 ? 142.246 15.540 35.433 1.00 36.08 95 ALA A CA 1
ATOM 703 C C . ALA A 1 96 ? 140.771 15.167 35.301 1.00 36.55 95 ALA A C 1
ATOM 704 O O . ALA A 1 96 ? 140.291 15.039 34.179 1.00 37.19 95 ALA A O 1
ATOM 706 N N . HIS A 1 97 ? 140.083 14.956 36.425 1.00 37.26 96 HIS A N 1
ATOM 707 C CA . HIS A 1 97 ? 138.650 14.606 36.425 1.00 37.66 96 HIS A CA 1
ATOM 708 C C . HIS A 1 97 ? 137.932 15.442 37.486 1.00 37.75 96 HIS A C 1
ATOM 709 O O . HIS A 1 97 ? 138.375 15.446 38.636 1.00 38.22 96 HIS A O 1
ATOM 716 N N . PRO A 1 98 ? 136.836 16.137 37.109 1.00 38.58 97 PRO A N 1
ATOM 717 C CA . PRO A 1 98 ? 136.087 16.929 38.089 1.00 39.40 97 PRO A CA 1
ATOM 718 C C . PRO A 1 98 ? 135.107 16.040 38.870 1.00 39.31 97 PRO A C 1
ATOM 719 O O . PRO A 1 98 ? 134.348 15.288 38.258 1.00 38.07 97 PRO A O 1
ATOM 723 N N . ILE A 1 99 ? 135.120 16.121 40.201 1.00 40.71 98 ILE A N 1
ATOM 724 C CA . ILE A 1 99 ? 134.206 15.299 41.039 1.00 40.12 98 ILE A CA 1
ATOM 725 C C . ILE A 1 99 ? 133.019 16.075 41.637 1.00 41.83 98 ILE A C 1
ATOM 726 O O . ILE A 1 99 ? 132.204 15.476 42.353 1.00 41.27 98 ILE A O 1
ATOM 731 N N . GLY A 1 100 ? 132.931 17.387 41.356 1.00 40.86 99 GLY A N 1
ATOM 732 C CA . GLY A 1 100 ? 131.835 18.252 41.826 1.00 40.80 99 GLY A CA 1
ATOM 733 C C . GLY A 1 100 ? 132.353 19.352 42.728 1.00 40.94 99 GLY A C 1
ATOM 734 O O . GLY A 1 100 ? 133.421 19.219 43.327 1.00 41.33 99 GLY A O 1
ATOM 735 N N . GLN A 1 101 ? 131.588 20.440 42.827 1.00 39.55 100 GLN A N 1
ATOM 736 C CA . GLN A 1 101 ? 131.946 21.602 43.643 1.00 38.87 100 GLN A CA 1
ATOM 737 C C . GLN A 1 101 ? 133.323 22.194 43.274 1.00 38.31 100 GLN A C 1
ATOM 738 O O . GLN A 1 101 ? 134.037 22.688 44.134 1.00 38.03 100 GLN A O 1
ATOM 744 N N . ASP A 1 102 ? 133.671 22.131 41.989 1.00 38.36 101 ASP A N 1
ATOM 745 C CA . ASP A 1 102 ? 134.959 22.604 41.471 1.00 38.97 101 ASP A CA 1
ATOM 746 C C . ASP A 1 102 ? 136.188 21.882 42.082 1.00 39.07 101 ASP A C 1
ATOM 747 O O . ASP A 1 102 ? 137.290 22.461 42.119 1.00 38.87 101 ASP A O 1
ATOM 752 N N . ARG A 1 103 ? 136.005 20.633 42.543 1.00 38.40 102 ARG A N 1
ATOM 753 C CA . ARG A 1 103 ? 137.098 19.818 43.073 1.00 38.43 102 ARG A CA 1
ATOM 754 C C . ARG A 1 103 ? 137.475 18.841 41.967 1.00 38.08 102 ARG A C 1
ATOM 755 O O . ARG A 1 103 ? 136.593 18.313 41.269 1.00 38.13 102 ARG A O 1
ATOM 763 N N . TRP A 1 104 ? 138.786 18.628 41.803 1.00 37.31 103 TRP A N 1
ATOM 764 C CA . TRP A 1 104 ? 139.348 17.799 40.751 1.00 37.88 103 TRP A CA 1
ATOM 765 C C . TRP A 1 104 ? 140.364 16.792 41.285 1.00 38.66 103 TRP A C 1
ATOM 766 O O . TRP A 1 104 ? 141.089 17.082 42.212 1.00 38.86 103 TRP A O 1
ATOM 777 N N . VAL A 1 105 ? 140.390 15.613 40.678 1.00 39.35 104 VAL A N 1
ATOM 778 C CA . VAL A 1 105 ? 141.358 14.562 40.982 1.00 40.00 104 VAL A CA 1
ATOM 779 C C . VAL A 1 105 ? 142.299 14.630 39.793 1.00 39.65 104 VAL A C 1
ATOM 780 O O . VAL A 1 105 ? 141.853 14.476 38.655 1.00 40.35 104 VAL A O 1
ATOM 784 N N . ALA A 1 106 ? 143.582 14.878 40.055 1.00 39.63 105 ALA A N 1
ATOM 785 C CA . ALA A 1 106 ? 144.599 15.045 39.004 1.00 39.31 105 ALA A CA 1
ATOM 786 C C . ALA A 1 106 ? 145.848 14.235 39.278 1.00 40.42 105 ALA A C 1
ATOM 787 O O . ALA A 1 106 ? 146.144 13.932 40.439 1.00 40.87 105 ALA A O 1
ATOM 789 N N . SER A 1 107 ? 146.572 13.886 38.210 1.00 40.48 106 SER A N 1
ATOM 790 C CA . SER A 1 107 ? 147.846 13.161 38.331 1.00 41.22 106 SER A CA 1
ATOM 791 C C . SER A 1 107 ? 148.776 13.464 37.180 1.00 40.24 106 SER A C 1
ATOM 792 O O . SER A 1 107 ? 148.356 13.948 36.135 1.00 40.58 106 SER A O 1
ATOM 795 N N . ALA A 1 108 ? 150.045 13.160 37.403 1.00 40.31 107 ALA A N 1
ATOM 796 C CA . ALA A 1 108 ? 151.101 13.276 36.390 1.00 41.81 107 ALA A CA 1
ATOM 797 C C . ALA A 1 108 ? 152.257 12.371 36.805 1.00 41.32 107 ALA A C 1
ATOM 798 O O . ALA A 1 108 ? 152.233 11.834 37.903 1.00 40.45 107 ALA A O 1
ATOM 800 N N . LEU A 1 109 ? 153.228 12.168 35.919 1.00 42.76 108 LEU A N 1
ATOM 801 C CA . LEU A 1 109 ? 154.424 11.356 36.231 1.00 43.57 108 LEU A CA 1
ATOM 802 C C . LEU A 1 109 ? 155.657 12.176 36.612 1.00 45.56 108 LEU A C 1
ATOM 803 O O . LEU A 1 109 ? 156.561 11.653 37.278 1.00 46.78 108 LEU A O 1
ATOM 808 N N . ASP A 1 110 ? 155.681 13.447 36.217 1.00 46.61 109 ASP A N 1
ATOM 809 C CA . ASP A 1 110 ? 156.823 14.346 36.446 1.00 46.73 109 ASP A CA 1
ATOM 810 C C . ASP A 1 110 ? 156.367 15.732 36.940 1.00 45.36 109 ASP A C 1
ATOM 811 O O . ASP A 1 110 ? 155.168 16.068 36.880 1.00 42.86 109 ASP A O 1
ATOM 816 N N . GLU A 1 111 ? 157.339 16.523 37.409 1.00 44.12 110 GLU A N 1
ATOM 817 C CA . GLU A 1 111 ? 157.083 17.867 37.932 1.00 43.05 110 GLU A CA 1
ATOM 818 C C . GLU A 1 111 ? 156.468 18.821 36.887 1.00 41.22 110 GLU A C 1
ATOM 819 O O . GLU A 1 111 ? 155.625 19.662 37.240 1.00 38.69 110 GLU A O 1
ATOM 825 N N . LEU A 1 112 ? 156.865 18.673 35.618 1.00 40.79 111 LEU A N 1
ATOM 826 C CA . LEU A 1 112 ? 156.346 19.528 34.546 1.00 40.97 111 LEU A CA 1
ATOM 827 C C . LEU A 1 112 ? 154.854 19.261 34.303 1.00 38.91 111 LEU A C 1
ATOM 828 O O . LEU A 1 112 ? 154.071 20.200 34.213 1.00 38.16 111 LEU A O 1
ATOM 833 N N . GLY A 1 113 ? 154.492 17.986 34.202 1.00 38.24 112 GLY A N 1
ATOM 834 C CA . GLY A 1 113 ? 153.101 17.550 34.062 1.00 38.50 112 GLY A CA 1
ATOM 835 C C . GLY A 1 113 ? 152.252 17.930 35.270 1.00 37.15 112 GLY A C 1
ATOM 836 O O . GLY A 1 113 ? 151.100 18.312 35.108 1.00 35.12 112 GLY A O 1
ATOM 837 N N . GLU A 1 114 ? 152.820 17.810 36.469 1.00 37.44 113 GLU A N 1
ATOM 838 C CA . GLU A 1 114 ? 152.149 18.226 37.707 1.00 39.74 113 GLU A CA 1
ATOM 839 C C . GLU A 1 114 ? 151.827 19.711 37.699 1.00 37.10 113 GLU A C 1
ATOM 840 O O . GLU A 1 114 ? 150.716 20.095 38.063 1.00 36.43 113 GLU A O 1
ATOM 846 N N . THR A 1 115 ? 152.804 20.534 37.320 1.00 35.63 114 THR A N 1
ATOM 847 C CA . THR A 1 115 ? 152.596 21.987 37.248 1.00 34.93 114 THR A CA 1
ATOM 848 C C . THR A 1 115 ? 151.544 22.330 36.203 1.00 33.27 114 THR A C 1
ATOM 849 O O . THR A 1 115 ? 150.621 23.085 36.483 1.00 33.06 114 THR A O 1
ATOM 853 N N . ILE A 1 116 ? 151.662 21.741 35.018 1.00 33.45 115 ILE A N 1
ATOM 854 C CA . ILE A 1 116 ? 150.720 22.023 33.922 1.00 33.54 115 ILE A CA 1
ATOM 855 C C . ILE A 1 116 ? 149.271 21.639 34.270 1.00 32.65 115 ILE A C 1
ATOM 856 O O . ILE A 1 116 ? 148.384 22.467 34.085 1.00 34.65 115 ILE A O 1
ATOM 861 N N . VAL A 1 117 ? 149.049 20.433 34.807 1.00 32.25 116 VAL A N 1
ATOM 862 C CA . VAL A 1 117 ? 147.684 19.983 35.145 1.00 33.03 116 VAL A CA 1
ATOM 863 C C . VAL A 1 117 ? 147.067 20.844 36.248 1.00 32.41 116 VAL A C 1
ATOM 864 O O . VAL A 1 117 ? 145.890 21.163 36.164 1.00 33.34 116 VAL A O 1
ATOM 868 N N . GLY A 1 118 ? 147.874 21.243 37.243 1.00 32.03 117 GLY A N 1
ATOM 869 C CA . GLY A 1 118 ? 147.460 22.207 38.280 1.00 32.33 117 GLY A CA 1
ATOM 870 C C . GLY A 1 118 ? 147.093 23.583 37.708 1.00 31.28 117 GLY A C 1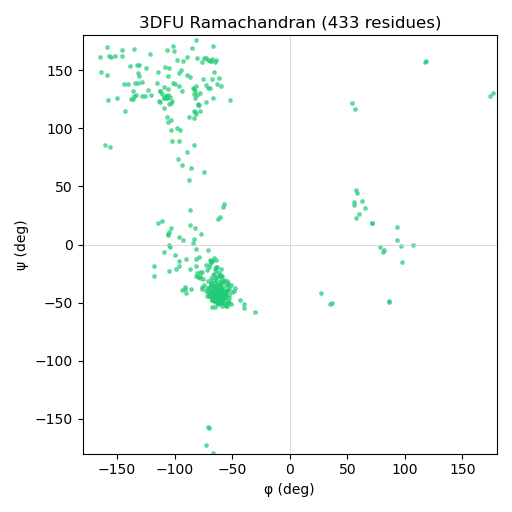
ATOM 871 O O . GLY A 1 118 ? 146.118 24.186 38.130 1.00 31.60 117 GLY A O 1
ATOM 872 N N . LEU A 1 119 ? 147.848 24.060 36.717 1.00 32.32 118 LEU A N 1
ATOM 873 C CA . LEU A 1 119 ? 147.522 25.326 36.025 1.00 32.44 118 LEU A CA 1
ATOM 874 C C . LEU A 1 119 ? 146.219 25.191 35.233 1.00 32.58 118 LEU A C 1
ATOM 875 O O . LEU A 1 119 ? 145.359 26.066 35.297 1.00 33.35 118 LEU A O 1
ATOM 880 N N . LEU A 1 120 ? 146.052 24.080 34.520 1.00 33.22 119 LEU A N 1
ATOM 881 C CA . LEU A 1 120 ? 144.820 23.842 33.774 1.00 34.33 119 LEU A CA 1
ATOM 882 C C . LEU A 1 120 ? 143.591 23.758 34.708 1.00 35.26 119 LEU A C 1
ATOM 883 O O . LEU A 1 120 ? 142.584 24.429 34.463 1.00 33.80 119 LEU A O 1
ATOM 888 N N . VAL A 1 121 ? 143.695 22.956 35.777 1.00 35.31 120 VAL A N 1
ATOM 889 C CA . VAL A 1 121 ? 142.611 22.836 36.751 1.00 34.69 120 VAL A CA 1
ATOM 890 C C . VAL A 1 121 ? 142.274 24.196 37.374 1.00 35.93 120 VAL A C 1
ATOM 891 O O . VAL A 1 121 ? 141.098 24.502 37.543 1.00 35.87 120 VAL A O 1
ATOM 895 N N . GLY A 1 122 ? 143.305 24.998 37.679 1.00 36.19 121 GLY A N 1
ATOM 896 C CA . GLY A 1 122 ? 143.150 26.331 38.264 1.00 35.80 121 GLY A CA 1
ATOM 897 C C . GLY A 1 122 ? 142.442 27.334 37.369 1.00 36.82 121 GLY A C 1
ATOM 898 O O . GLY A 1 122 ? 141.608 28.117 37.843 1.00 36.41 121 GLY A O 1
ATOM 899 N N . GLU A 1 123 ? 142.752 27.330 36.073 1.00 37.91 122 GLU A N 1
ATOM 900 C CA . GLU A 1 123 ? 142.047 28.245 35.156 1.00 39.91 122 GLU A CA 1
ATOM 901 C C . GLU A 1 123 ? 140.587 27.819 34.910 1.00 38.07 122 GLU A C 1
ATOM 902 O O . GLU A 1 123 ? 139.745 28.669 34.620 1.00 37.30 122 GLU A O 1
ATOM 908 N N . LEU A 1 124 ? 140.281 26.534 35.133 1.00 37.46 123 LEU A N 1
ATOM 909 C CA . LEU A 1 124 ? 138.891 26.040 35.118 1.00 37.94 123 LEU A CA 1
ATOM 910 C C . LEU A 1 124 ? 138.171 26.288 36.476 1.00 38.17 123 LEU A C 1
ATOM 911 O O . LEU A 1 124 ? 137.099 25.730 36.711 1.00 38.05 123 LEU A O 1
ATOM 916 N N . GLY A 1 125 ? 138.749 27.130 37.346 1.00 38.26 124 GLY A N 1
ATOM 917 C CA . GLY A 1 125 ? 138.19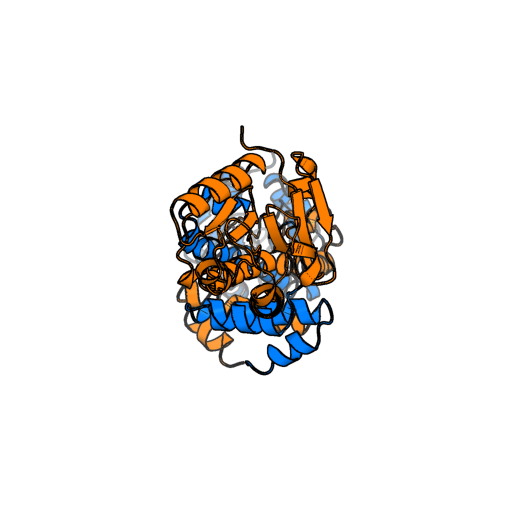7 27.482 38.643 1.00 37.98 124 GLY A CA 1
ATOM 918 C C . GLY A 1 125 ? 138.248 26.388 39.682 1.00 37.99 124 GLY A C 1
ATOM 919 O O . GLY A 1 125 ? 137.552 26.478 40.673 1.00 36.33 124 GLY A O 1
ATOM 920 N N . GLY A 1 126 ? 139.094 25.376 39.468 1.00 39.06 125 GLY A N 1
ATOM 921 C CA . GLY A 1 126 ? 139.173 24.226 40.332 1.00 38.75 125 GLY A CA 1
ATOM 922 C C . GLY A 1 126 ? 140.301 24.188 41.337 1.00 38.78 125 GLY A C 1
ATOM 923 O O . GLY A 1 126 ? 141.234 24.978 41.278 1.00 37.54 125 GLY A O 1
ATOM 924 N N . SER A 1 127 ? 140.164 23.269 42.280 1.00 40.19 126 SER A N 1
ATOM 925 C CA . SER A 1 127 ? 141.194 22.958 43.278 1.00 42.48 126 SER A CA 1
ATOM 926 C C . SER A 1 127 ? 141.322 21.432 43.268 1.00 42.39 126 SER A C 1
ATOM 927 O O . SER A 1 127 ? 140.343 20.713 42.989 1.00 41.73 126 SER A O 1
ATOM 930 N N . ILE A 1 128 ? 142.533 20.948 43.528 1.00 42.09 127 ILE A N 1
ATOM 931 C CA . ILE A 1 128 ? 142.821 19.518 43.461 1.00 42.18 127 ILE A CA 1
ATOM 932 C C . ILE A 1 128 ? 142.670 18.853 44.826 1.00 41.45 127 ILE A C 1
ATOM 933 O O . ILE A 1 128 ? 143.165 19.382 45.818 1.00 40.69 127 ILE A O 1
ATOM 938 N N . VAL A 1 129 ? 141.962 17.717 44.855 1.00 40.15 128 VAL A N 1
ATOM 939 C CA . VAL A 1 129 ? 141.857 16.847 46.042 1.00 41.51 128 VAL A CA 1
ATOM 940 C C . VAL A 1 129 ? 142.725 15.613 45.755 1.00 41.28 128 VAL A C 1
ATOM 941 O O . VAL A 1 129 ? 142.665 15.050 44.652 1.00 42.62 128 VAL A O 1
ATOM 945 N N . GLU A 1 130 ? 143.538 15.213 46.731 1.00 41.11 129 GLU A N 1
ATOM 946 C CA . GLU A 1 130 ? 144.439 14.052 46.596 1.00 41.50 129 GLU A CA 1
ATOM 947 C C . GLU A 1 130 ? 143.665 12.760 46.877 1.00 40.62 129 GLU A C 1
ATOM 948 O O . GLU A 1 130 ? 143.006 12.656 47.903 1.00 39.25 129 GLU A O 1
ATOM 951 N N . ILE A 1 131 ? 143.718 11.818 45.933 1.00 40.24 130 ILE A N 1
ATOM 952 C CA . ILE A 1 131 ? 143.051 10.519 46.028 1.00 40.60 130 ILE A CA 1
ATOM 953 C C . ILE A 1 131 ? 144.039 9.494 45.497 1.00 40.29 130 ILE A C 1
ATOM 954 O O . ILE A 1 131 ? 144.510 9.630 44.363 1.00 39.84 130 ILE A O 1
ATOM 959 N N . ALA A 1 132 ? 144.341 8.471 46.293 1.00 39.12 131 ALA A N 1
ATOM 960 C CA . ALA A 1 132 ? 145.277 7.420 45.873 1.00 38.97 131 ALA A CA 1
ATOM 961 C C . ALA A 1 132 ? 144.687 6.636 44.700 1.00 40.06 131 ALA A C 1
ATOM 962 O O . ALA A 1 132 ? 143.453 6.519 44.587 1.00 39.98 131 ALA A O 1
ATOM 964 N N . ASP A 1 133 ? 145.551 6.144 43.812 1.00 40.54 132 ASP A N 1
ATOM 965 C CA . ASP A 1 133 ? 145.108 5.343 42.650 1.00 41.98 132 ASP A CA 1
ATOM 966 C C . ASP A 1 133 ? 144.219 4.170 43.034 1.00 41.25 132 ASP A C 1
ATOM 967 O O . ASP A 1 133 ? 143.210 3.939 42.383 1.00 41.35 132 ASP A O 1
ATOM 972 N N . ASP A 1 134 ? 144.591 3.452 44.096 1.00 42.22 133 ASP A N 1
ATOM 973 C CA . ASP A 1 134 ? 143.791 2.319 44.609 1.00 42.21 133 ASP A CA 1
ATOM 974 C C . ASP A 1 134 ? 142.401 2.666 45.154 1.00 41.64 133 ASP A C 1
ATOM 975 O O . ASP A 1 134 ? 141.623 1.745 45.381 1.00 43.01 133 ASP A O 1
ATOM 980 N N . LYS A 1 135 ? 142.103 3.949 45.389 1.00 40.68 134 LYS A N 1
ATOM 981 C CA . LYS A 1 135 ? 140.781 4.418 45.851 1.00 40.65 134 LYS A CA 1
ATOM 982 C C . LYS A 1 135 ? 139.876 4.983 44.737 1.00 39.88 134 LYS A C 1
ATOM 983 O O . LYS A 1 135 ? 138.697 5.224 44.987 1.00 38.15 134 LYS A O 1
ATOM 989 N N . ARG A 1 136 ? 140.418 5.169 43.526 1.00 39.81 135 ARG A N 1
ATOM 990 C CA . ARG A 1 136 ? 139.686 5.751 42.367 1.00 40.72 135 ARG A CA 1
ATOM 991 C C . ARG A 1 136 ? 138.430 5.024 41.921 1.00 38.78 135 ARG A C 1
ATOM 992 O O . ARG A 1 136 ? 137.428 5.666 41.640 1.00 38.64 135 ARG A O 1
ATOM 1000 N N . ALA A 1 137 ? 138.495 3.698 41.832 1.00 38.43 136 ALA A N 1
ATOM 1001 C CA . ALA A 1 137 ? 137.322 2.917 41.405 1.00 36.86 136 ALA A CA 1
ATOM 1002 C C . ALA A 1 137 ? 136.176 3.076 42.397 1.00 36.39 136 ALA A C 1
ATOM 1003 O O . ALA A 1 137 ? 135.054 3.331 41.971 1.00 38.39 136 ALA A O 1
ATOM 1005 N N . GLN A 1 138 ? 136.466 2.966 43.703 1.00 35.96 137 GLN A N 1
ATOM 1006 C CA A GLN A 1 138 ? 135.421 3.100 44.750 0.50 35.23 137 GLN A CA 1
ATOM 1007 C CA B GLN A 1 138 ? 135.424 3.088 44.735 0.50 35.76 137 GLN A CA 1
ATOM 1008 C C . GLN A 1 138 ? 134.934 4.533 44.891 1.00 35.18 137 GLN A C 1
ATOM 1009 O O . GLN A 1 138 ? 133.757 4.769 45.220 1.00 35.31 137 GLN A O 1
ATOM 1020 N N . LEU A 1 139 ? 135.803 5.510 44.598 1.00 34.70 138 LEU A N 1
ATOM 1021 C CA . LEU A 1 139 ? 13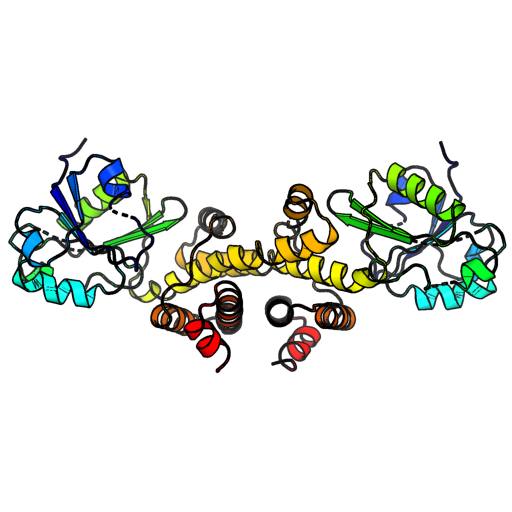5.375 6.913 44.601 1.00 34.11 138 LEU A CA 1
ATOM 1022 C C . LEU A 1 139 ? 134.360 7.120 43.478 1.00 34.49 138 LEU A C 1
ATOM 1023 O O . LEU A 1 139 ? 133.406 7.880 43.656 1.00 35.14 138 LEU A O 1
ATOM 1028 N N . ALA A 1 140 ? 134.587 6.476 42.323 1.00 34.44 139 ALA A N 1
ATOM 1029 C CA . ALA A 1 140 ? 133.664 6.560 41.181 1.00 35.25 139 ALA A CA 1
ATOM 1030 C C . ALA A 1 140 ? 132.305 6.035 41.599 1.00 34.96 139 ALA A C 1
ATOM 1031 O O . ALA A 1 140 ? 131.303 6.677 41.318 1.00 36.50 139 ALA A O 1
ATOM 1033 N N . ALA A 1 141 ? 132.305 4.873 42.267 1.00 34.80 140 ALA A N 1
ATOM 1034 C CA . ALA A 1 141 ? 131.088 4.232 42.817 1.00 34.74 140 ALA A CA 1
ATOM 1035 C C . ALA A 1 141 ? 130.329 5.163 43.778 1.00 35.64 140 ALA A C 1
ATOM 1036 O O . ALA A 1 141 ? 129.105 5.281 43.675 1.00 37.21 140 ALA A O 1
ATOM 1038 N N . ALA A 1 142 ? 131.065 5.839 44.676 1.00 35.04 141 ALA A N 1
ATOM 1039 C CA . ALA A 1 142 ? 130.483 6.783 45.653 1.00 34.08 141 ALA A CA 1
ATOM 1040 C C . ALA A 1 142 ? 129.815 7.972 44.999 1.00 33.92 141 ALA A C 1
ATOM 1041 O O . ALA A 1 142 ? 128.770 8.417 45.472 1.00 33.33 141 ALA A O 1
ATOM 1043 N N . LEU A 1 143 ? 130.421 8.501 43.934 1.00 34.84 142 LEU A N 1
ATOM 1044 C CA . LEU A 1 143 ? 129.833 9.623 43.193 1.00 34.90 142 LEU A CA 1
ATOM 1045 C C . LEU A 1 143 ? 128.559 9.195 42.464 1.00 35.17 142 LEU A C 1
ATOM 1046 O O . LEU A 1 143 ? 127.576 9.911 42.509 1.00 36.44 142 LEU A O 1
ATOM 1051 N N . THR A 1 144 ? 128.584 8.044 41.790 1.00 35.47 143 THR A N 1
ATOM 1052 C CA . THR A 1 144 ? 127.378 7.484 41.146 1.00 34.92 143 THR A CA 1
ATOM 1053 C C . THR A 1 144 ? 126.249 7.213 42.172 1.00 34.99 143 THR A C 1
ATOM 1054 O O . THR A 1 144 ? 125.080 7.505 41.895 1.00 33.39 143 THR A O 1
ATOM 1058 N N . TYR A 1 145 ? 126.624 6.674 43.341 1.00 35.15 144 TYR A N 1
ATOM 1059 C CA . TYR A 1 145 ? 125.691 6.373 44.442 1.00 35.79 144 TYR A CA 1
ATOM 1060 C C . TYR A 1 145 ? 124.985 7.643 44.889 1.00 37.28 144 TYR A C 1
ATOM 1061 O O . TYR A 1 145 ? 123.761 7.642 44.965 1.00 39.34 144 TYR A O 1
ATOM 1070 N N . ALA A 1 146 ? 125.743 8.717 45.163 1.00 37.31 145 ALA A N 1
ATOM 1071 C CA . ALA A 1 146 ? 125.154 10.045 45.471 1.00 36.28 145 ALA A CA 1
ATOM 1072 C C . ALA A 1 146 ? 124.281 10.552 44.308 1.00 36.60 145 ALA A C 1
ATOM 1073 O O . ALA A 1 146 ? 123.220 11.136 44.540 1.00 36.68 145 ALA A O 1
ATOM 1075 N N . GLY A 1 147 ? 124.718 10.296 43.070 1.00 36.42 146 GLY A N 1
ATOM 1076 C CA . GLY A 1 147 ? 123.963 10.629 41.855 1.00 36.59 146 GLY A CA 1
ATOM 1077 C C . GLY A 1 147 ? 122.576 10.002 41.796 1.00 37.00 146 GLY A C 1
ATOM 1078 O O . GLY A 1 147 ? 121.658 10.613 41.248 1.00 35.82 146 GLY A O 1
ATOM 1079 N N . PHE A 1 148 ? 122.408 8.813 42.412 1.00 36.39 147 PHE A N 1
ATOM 1080 C CA . PHE A 1 148 ? 121.094 8.151 42.471 1.00 35.91 147 PHE A CA 1
ATOM 1081 C C . PHE A 1 148 ? 120.038 8.888 43.290 1.00 35.93 147 PHE A C 1
ATOM 1082 O O . PHE A 1 148 ? 118.863 8.514 43.228 1.00 36.31 147 PHE A O 1
ATOM 1090 N N . LEU A 1 149 ? 120.440 9.910 44.057 1.00 36.08 148 LEU A N 1
ATOM 1091 C CA . LEU A 1 149 ? 119.493 10.807 44.719 1.00 36.61 148 LEU A CA 1
ATOM 1092 C C . LEU A 1 149 ? 118.583 11.509 43.712 1.00 37.34 148 LEU A C 1
ATOM 1093 O O . LEU A 1 149 ? 117.432 11.824 44.036 1.00 38.16 148 LEU A O 1
ATOM 1098 N N . SER A 1 150 ? 119.123 11.796 42.526 1.00 37.22 149 SER A N 1
ATOM 1099 C CA . SER A 1 150 ? 118.354 12.385 41.402 1.00 37.81 149 SER A CA 1
ATOM 1100 C C . SER A 1 150 ? 117.244 11.425 40.933 1.00 36.89 149 SER A C 1
ATOM 1101 O O . SER A 1 150 ? 116.105 11.844 40.748 1.00 37.29 149 SER A O 1
ATOM 1104 N N . THR A 1 151 ? 117.599 10.155 40.745 1.00 36.52 150 THR A N 1
ATOM 1105 C CA . THR A 1 151 ? 116.643 9.098 40.367 1.00 37.61 150 THR A CA 1
ATOM 1106 C C . THR A 1 151 ? 115.497 9.026 41.369 1.00 35.79 150 THR A C 1
ATOM 1107 O O . THR A 1 151 ? 114.336 9.110 40.990 1.00 35.48 150 THR A O 1
ATOM 1111 N N . LEU A 1 152 ? 115.851 8.916 42.645 1.00 35.61 151 LEU A N 1
ATOM 1112 C CA . LEU A 1 152 ? 114.865 8.831 43.720 1.00 34.50 151 LEU A CA 1
ATOM 1113 C C . LEU A 1 152 ? 114.016 10.095 43.893 1.00 34.74 151 LEU A C 1
ATOM 1114 O O . LEU A 1 152 ? 112.805 10.007 44.041 1.00 32.26 151 LEU A O 1
ATOM 1119 N N . GLN A 1 153 ? 114.652 11.261 43.859 1.00 36.99 152 GLN A N 1
ATOM 1120 C CA . GLN A 1 153 ? 113.943 12.536 44.005 1.00 37.81 152 GLN A CA 1
ATOM 1121 C C . GLN A 1 153 ? 112.911 12.753 42.896 1.00 35.83 152 GLN A C 1
ATOM 1122 O O . GLN A 1 153 ? 111.785 13.190 43.181 1.00 34.16 152 GLN A O 1
ATOM 1128 N N . ARG A 1 154 ? 113.311 12.479 41.650 1.00 34.83 153 ARG A N 1
ATOM 1129 C CA A ARG A 1 154 ? 112.411 12.623 40.502 0.33 34.84 153 ARG A CA 1
ATOM 1130 C CA B ARG A 1 154 ? 112.418 12.637 40.503 0.33 34.62 153 ARG A CA 1
ATOM 1131 C CA C ARG A 1 154 ? 112.417 12.621 40.494 0.33 35.18 153 ARG A CA 1
ATOM 1132 C C . ARG A 1 154 ? 111.274 11.619 40.572 1.00 34.22 153 ARG A C 1
ATOM 1133 O O . ARG A 1 154 ? 110.112 11.973 40.354 1.00 33.13 153 ARG A O 1
ATOM 1155 N N . ASP A 1 155 ? 111.611 10.375 40.902 1.00 34.16 154 ASP A N 1
ATOM 1156 C CA . ASP A 1 155 ? 110.613 9.313 40.993 1.00 34.65 154 ASP A CA 1
ATOM 1157 C C . ASP A 1 155 ? 109.633 9.568 42.162 1.00 34.06 154 ASP A C 1
ATOM 1158 O O . ASP A 1 155 ? 108.425 9.414 41.994 1.00 34.41 154 ASP A O 1
ATOM 1163 N N . ALA A 1 156 ? 110.159 9.990 43.311 1.00 33.80 155 ALA A N 1
ATOM 1164 C CA . ALA A 1 156 ? 109.321 10.340 44.480 1.00 34.74 155 ALA A CA 1
ATOM 1165 C C . ALA A 1 156 ? 108.420 11.572 44.204 1.00 34.94 155 ALA A C 1
ATOM 1166 O O . ALA A 1 156 ? 107.261 11.597 44.647 1.00 35.45 155 ALA A O 1
ATOM 1168 N N . SER A 1 157 ? 108.940 12.565 43.462 1.00 35.08 156 SER A N 1
ATOM 1169 C CA . SER A 1 157 ? 108.155 13.766 43.105 1.00 35.35 156 SER A CA 1
ATOM 1170 C C . SER A 1 157 ? 107.010 13.429 42.152 1.00 35.59 156 SER A C 1
ATOM 1171 O O . SER A 1 157 ? 105.904 13.920 42.340 1.00 35.40 156 SER A O 1
ATOM 1174 N N . TYR A 1 158 ? 107.276 12.600 41.134 1.00 35.97 157 TYR A N 1
ATOM 1175 C CA . TYR A 1 158 ? 106.212 12.127 40.239 1.00 36.17 157 TYR A CA 1
ATOM 1176 C C . TYR A 1 158 ? 105.142 11.358 41.004 1.00 34.45 157 TYR A C 1
ATOM 1177 O O . TYR A 1 158 ? 103.961 11.582 40.795 1.00 33.11 157 TYR A O 1
ATOM 1186 N N . PHE A 1 159 ? 105.563 10.476 41.906 1.00 33.20 158 PHE A N 1
ATOM 1187 C CA . PHE A 1 159 ? 104.623 9.657 42.672 1.00 32.81 158 PHE A CA 1
ATOM 1188 C C . PHE A 1 159 ? 103.716 10.519 43.538 1.00 33.42 158 PHE A C 1
ATOM 1189 O O . PHE A 1 159 ? 102.490 10.393 43.440 1.00 31.88 158 PHE A O 1
ATOM 1197 N N . LEU A 1 160 ? 104.318 11.417 44.329 1.00 34.21 159 LEU A N 1
ATOM 1198 C CA . LEU A 1 160 ? 103.563 12.306 45.208 1.00 35.79 159 LEU A CA 1
ATOM 1199 C C . LEU A 1 160 ? 102.689 13.304 44.420 1.00 36.77 159 LEU A C 1
ATOM 1200 O O . LEU A 1 160 ? 101.571 13.594 44.852 1.00 36.23 159 LEU A O 1
ATOM 1205 N N . ASP A 1 161 ? 103.172 13.804 43.277 1.00 37.21 160 ASP A N 1
ATOM 1206 C CA . ASP A 1 161 ? 102.376 14.749 42.470 1.00 38.99 160 ASP A CA 1
ATOM 1207 C C . ASP A 1 161 ? 101.123 14.124 41.797 1.00 40.70 160 ASP A C 1
ATOM 1208 O O . ASP A 1 161 ? 100.236 14.864 41.361 1.00 40.69 160 ASP A O 1
ATOM 1213 N N . GLU A 1 162 ? 101.029 12.785 41.750 1.00 41.83 161 GLU A N 1
ATOM 1214 C CA . GLU A 1 162 ? 99.786 12.107 41.327 1.00 42.45 161 GLU A CA 1
ATOM 1215 C C . GLU A 1 162 ? 98.631 12.482 42.272 1.00 42.89 161 GLU A C 1
ATOM 1216 O O . GLU A 1 162 ? 97.482 12.584 41.828 1.00 43.62 161 GLU A O 1
ATOM 1222 N N . PHE A 1 163 ? 98.951 12.712 43.551 1.00 42.41 162 PHE A N 1
ATOM 1223 C CA . PHE A 1 163 ? 97.977 13.061 44.590 1.00 42.42 162 PHE A CA 1
ATOM 1224 C C . PHE A 1 163 ? 97.761 14.557 44.722 1.00 43.98 162 PHE A C 1
ATOM 1225 O O . PHE A 1 163 ? 96.635 14.992 44.875 1.00 45.71 162 PHE A O 1
ATOM 1233 N N . LEU A 1 164 ? 98.834 15.340 44.668 1.00 45.72 163 LEU A N 1
ATOM 1234 C CA . LEU A 1 164 ? 98.763 16.803 44.888 1.00 46.09 163 LEU A CA 1
ATOM 1235 C C . LEU A 1 164 ? 98.420 17.648 43.667 1.00 46.69 163 LEU A C 1
ATOM 1236 O O . LEU A 1 164 ? 97.699 18.637 43.797 1.00 47.09 163 LEU A O 1
ATOM 1241 N N . GLY A 1 165 ? 98.946 17.287 42.498 1.00 47.23 164 GLY A N 1
ATOM 1242 C CA . GLY A 1 165 ? 98.715 18.059 41.268 1.00 46.90 164 GLY A CA 1
ATOM 1243 C C . GLY A 1 165 ? 99.181 19.504 41.404 1.00 47.60 164 GLY A C 1
ATOM 1244 O O . GLY A 1 165 ? 98.466 20.436 41.015 1.00 47.73 164 GLY A O 1
ATOM 1245 N N . ASP A 1 166 ? 100.370 19.681 41.983 1.00 47.03 165 ASP A N 1
ATOM 1246 C CA . ASP A 1 166 ? 100.932 21.008 42.280 1.00 46.35 165 ASP A CA 1
ATOM 1247 C C . ASP A 1 166 ? 102.448 20.800 42.464 1.00 45.99 165 ASP A C 1
ATOM 1248 O O . ASP A 1 166 ? 102.908 20.567 43.595 1.00 45.01 165 ASP A O 1
ATOM 1253 N N . PRO A 1 167 ? 103.218 20.824 41.349 1.00 45.74 166 PRO A N 1
ATOM 1254 C CA . PRO A 1 167 ? 104.671 20.595 41.372 1.00 46.45 166 PRO A CA 1
ATOM 1255 C C . PRO A 1 167 ? 105.486 21.366 42.437 1.00 46.83 166 PRO A C 1
ATOM 1256 O O . PRO A 1 167 ? 106.441 20.813 42.977 1.00 47.57 166 PRO A O 1
ATOM 1260 N N . ASP A 1 168 ? 105.109 22.615 42.710 1.00 46.81 167 ASP A N 1
ATOM 1261 C CA . ASP A 1 168 ? 105.769 23.442 43.737 1.00 46.23 167 ASP A CA 1
ATOM 1262 C C . ASP A 1 168 ? 105.531 22.918 45.160 1.00 44.54 167 ASP A C 1
ATOM 1263 O O . ASP A 1 168 ? 106.468 22.868 45.965 1.00 44.96 167 ASP A O 1
ATOM 1268 N N . VAL A 1 169 ? 104.291 22.548 45.463 1.00 42.71 168 VAL A N 1
ATOM 1269 C CA . VAL A 1 169 ? 103.946 21.977 46.773 1.00 41.64 168 VAL A CA 1
ATOM 1270 C C . VAL A 1 169 ? 104.624 20.604 46.922 1.00 42.06 168 VAL A C 1
ATOM 1271 O O . VAL A 1 169 ? 105.243 20.322 47.960 1.00 42.98 168 VAL A O 1
ATOM 1275 N N . THR A 1 170 ? 104.518 19.772 45.878 1.00 40.46 169 THR A N 1
ATOM 1276 C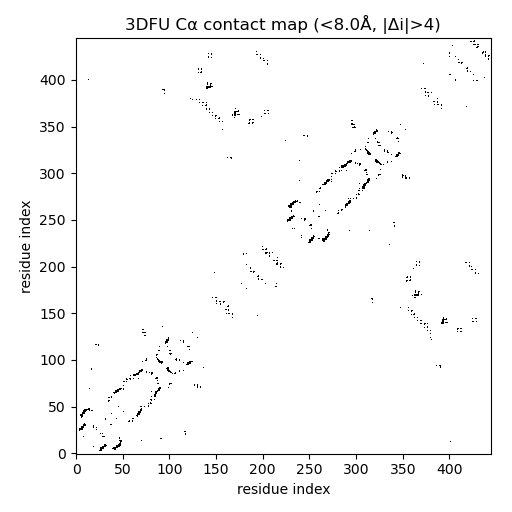 CA . THR A 1 170 ? 105.165 18.449 45.840 1.00 39.95 169 THR A CA 1
ATOM 1277 C C . THR A 1 170 ? 106.671 18.574 46.065 1.00 39.21 169 THR A C 1
ATOM 1278 O O . THR A 1 170 ? 107.242 17.809 46.823 1.00 39.33 169 THR A O 1
ATOM 1282 N N . SER A 1 171 ? 107.288 19.547 45.403 1.00 39.56 170 SER A N 1
ATOM 1283 C CA . SER A 1 171 ? 108.724 19.829 45.556 1.00 39.34 170 SER A CA 1
ATOM 1284 C C . SER A 1 171 ? 109.114 20.212 46.996 1.00 37.68 170 SER A C 1
ATOM 1285 O O . SER A 1 171 ? 110.137 19.740 47.506 1.00 36.75 170 SER A O 1
ATOM 1288 N N . ASP A 1 172 ? 108.294 21.048 47.635 1.00 37.75 171 ASP A N 1
ATOM 1289 C CA . ASP A 1 172 ? 108.538 21.481 49.027 1.00 38.48 171 ASP A CA 1
ATOM 1290 C C . ASP A 1 172 ? 108.387 20.351 50.044 1.00 38.46 171 ASP A C 1
ATOM 1291 O O . ASP A 1 172 ? 109.226 20.226 50.932 1.00 37.98 171 ASP A O 1
ATOM 1296 N N . ILE A 1 173 ? 107.362 19.513 49.878 1.00 38.55 172 ILE A N 1
ATOM 1297 C CA . ILE A 1 173 ? 107.172 18.331 50.745 1.00 39.58 172 ILE A CA 1
ATOM 1298 C C . ILE A 1 173 ? 108.355 17.372 50.565 1.00 40.39 172 ILE A C 1
ATOM 1299 O O . ILE A 1 173 ? 108.910 16.894 51.553 1.00 39.38 172 ILE A O 1
ATOM 1304 N N . VAL A 1 174 ? 108.751 17.147 49.306 1.00 41.69 173 VAL A N 1
ATOM 1305 C CA . VAL A 1 174 ? 109.871 16.257 48.976 1.00 42.88 173 VAL A CA 1
ATOM 1306 C C . VAL A 1 174 ? 111.203 16.750 49.561 1.00 43.52 173 VAL A C 1
ATOM 1307 O O . VAL A 1 174 ? 111.971 15.934 50.086 1.00 42.71 173 VAL A O 1
ATOM 1324 N N . ASP A 1 176 ? 111.560 18.832 52.192 1.00 43.14 175 ASP A N 1
ATOM 1325 C CA A ASP A 1 176 ? 111.428 18.675 53.654 0.50 43.03 175 ASP A CA 1
ATOM 1326 C CA B ASP A 1 176 ? 111.470 18.682 53.648 0.50 42.82 175 ASP A CA 1
ATOM 1327 C C . ASP A 1 176 ? 111.690 17.220 54.059 1.00 42.78 175 ASP A C 1
ATOM 1328 O O . ASP A 1 176 ? 112.367 16.959 55.047 1.00 42.70 175 ASP A O 1
ATOM 1337 N N . SER A 1 177 ? 111.120 16.280 53.296 1.00 42.78 176 SER A N 1
ATOM 1338 C CA . SER A 1 177 ? 111.283 14.817 53.530 1.00 42.43 176 SER A CA 1
ATOM 1339 C C . SER A 1 177 ? 112.750 14.371 53.451 1.00 43.66 176 SER A C 1
ATOM 1340 O O . SER A 1 177 ? 113.188 13.499 54.217 1.00 44.76 176 SER A O 1
ATOM 1343 N N . ALA A 1 178 ? 113.483 14.954 52.501 1.00 43.68 177 ALA A N 1
ATOM 1344 C CA . ALA A 1 178 ? 114.908 14.712 52.332 1.00 45.55 177 ALA A CA 1
ATOM 1345 C C . ALA A 1 178 ? 115.754 15.350 53.440 1.00 46.87 177 ALA A C 1
ATOM 1346 O O . ALA A 1 178 ? 116.761 14.764 53.861 1.00 48.46 177 ALA A O 1
ATOM 1348 N N . GLN A 1 179 ? 115.365 16.545 53.893 1.00 47.12 178 GLN A N 1
ATOM 1349 C CA . GLN A 1 179 ? 116.123 17.281 54.919 1.00 48.40 178 GLN A CA 1
ATOM 1350 C C . GLN A 1 179 ? 115.912 16.790 56.345 1.00 48.33 178 GLN A C 1
ATOM 1351 O O . GLN A 1 179 ? 116.827 16.899 57.177 1.00 48.35 178 GLN A O 1
ATOM 1357 N N . GLN A 1 180 ? 114.730 16.238 56.615 1.00 48.00 179 GLN A N 1
ATOM 1358 C CA . GLN A 1 180 ? 114.345 15.797 57.947 1.00 48.03 179 GLN A CA 1
ATOM 1359 C C . GLN A 1 180 ? 114.252 14.285 58.013 1.00 48.48 179 GLN A C 1
ATOM 1360 O O . GLN A 1 180 ? 113.622 13.657 57.157 1.00 48.94 179 GLN A O 1
ATOM 1366 N N . PHE A 1 181 ? 114.914 13.703 59.009 1.00 48.41 180 PHE A N 1
ATOM 1367 C CA . PHE A 1 181 ? 114.857 12.270 59.238 1.00 48.63 180 PHE A CA 1
ATOM 1368 C C . PHE A 1 181 ? 113.616 11.952 60.069 1.00 47.10 180 PHE A C 1
ATOM 1369 O O . PHE A 1 181 ? 113.302 12.662 61.043 1.00 46.78 180 PHE A O 1
ATOM 1377 N N . GLN A 1 182 ? 112.901 10.913 59.648 1.00 45.70 181 GLN A N 1
ATOM 1378 C CA . GLN A 1 182 ? 111.775 10.339 60.398 1.00 45.45 181 GLN A CA 1
ATOM 1379 C C . GLN A 1 182 ? 112.051 8.848 60.506 1.00 44.17 181 GLN A C 1
ATOM 1380 O O . GLN A 1 182 ? 112.510 8.214 59.531 1.00 45.43 181 GLN A O 1
ATOM 1383 N N . ALA A 1 183 ? 111.765 8.283 61.678 1.00 42.32 182 ALA A N 1
ATOM 1384 C CA . ALA A 1 183 ? 111.951 6.859 61.892 1.00 41.66 182 ALA A CA 1
ATOM 1385 C C . ALA A 1 183 ? 110.988 6.084 60.982 1.00 40.07 182 ALA A C 1
ATOM 1386 O O . ALA A 1 183 ? 109.947 6.574 60.530 1.00 39.20 182 ALA A O 1
ATOM 1388 N N . LEU A 1 184 ? 111.380 4.856 60.735 1.00 38.81 183 LEU A N 1
ATOM 1389 C CA . LEU A 1 184 ? 110.667 3.943 59.840 1.00 38.72 183 LEU A CA 1
ATOM 1390 C C . LEU A 1 184 ? 109.334 3.638 60.547 1.00 38.27 183 LEU A C 1
ATOM 1391 O O . LEU A 1 184 ? 109.298 3.586 61.778 1.00 38.11 183 LEU A O 1
ATOM 1396 N N . PRO A 1 185 ? 108.213 3.519 59.808 1.00 39.11 184 PRO A N 1
ATOM 1397 C CA . PRO A 1 185 ? 106.982 3.128 60.506 1.00 38.80 184 PRO A CA 1
ATOM 1398 C C . PRO A 1 185 ? 107.054 1.684 61.050 1.00 38.45 184 PRO A C 1
ATOM 1399 O O . PRO A 1 185 ? 108.077 0.995 60.880 1.00 36.86 184 PRO A O 1
ATOM 1403 N N . SER A 1 186 ? 105.977 1.239 61.694 1.00 37.68 185 SER A N 1
ATOM 1404 C CA . SER A 1 186 ? 105.899 -0.127 62.215 1.00 38.17 185 SER A CA 1
ATOM 1405 C C . SER A 1 186 ? 105.941 -1.079 61.019 1.00 37.16 185 SER A C 1
ATOM 1406 O O . SER A 1 186 ? 105.635 -0.667 59.873 1.00 36.92 185 SER A O 1
ATOM 1409 N N . LEU A 1 187 ? 106.317 -2.329 61.268 1.00 35.75 186 LEU A N 1
ATOM 1410 C CA . LEU A 1 187 ? 106.392 -3.309 60.187 1.00 35.86 186 LEU A CA 1
ATOM 1411 C C . LEU A 1 187 ? 105.062 -3.436 59.444 1.00 35.69 186 LEU A C 1
ATOM 1412 O O . LEU A 1 187 ? 105.057 -3.482 58.221 1.00 36.47 186 LEU A O 1
ATOM 1417 N N . ASP A 1 188 ? 103.945 -3.490 60.169 1.00 36.21 187 ASP A N 1
ATOM 1418 C CA . ASP A 1 188 ? 102.621 -3.621 59.527 1.00 36.53 187 ASP A CA 1
ATOM 1419 C C . ASP A 1 188 ? 102.323 -2.458 58.584 1.00 35.41 187 ASP A C 1
ATOM 1420 O O . ASP A 1 188 ? 101.779 -2.675 57.507 1.00 33.75 187 ASP A O 1
ATOM 1425 N N . GLU A 1 189 ? 102.682 -1.247 59.005 1.00 36.63 188 GLU A N 1
ATOM 1426 C CA . GLU A 1 189 ? 102.553 -0.053 58.163 1.00 38.44 188 GLU A CA 1
ATOM 1427 C C . GLU A 1 189 ? 103.463 -0.106 56.936 1.00 36.22 188 GLU A C 1
ATOM 1428 O O . GLU A 1 189 ? 103.035 0.281 55.853 1.00 35.61 188 GLU A O 1
ATOM 1434 N N . VAL A 1 190 ? 104.709 -0.553 57.109 1.00 35.41 189 VAL A N 1
ATOM 1435 C CA . VAL A 1 190 ? 105.643 -0.675 55.985 1.00 34.38 189 VAL A CA 1
ATOM 1436 C C . VAL A 1 190 ? 105.077 -1.642 54.944 1.00 33.64 189 VAL A C 1
ATOM 1437 O O . VAL A 1 190 ? 105.099 -1.340 53.749 1.00 33.49 189 VAL A O 1
ATOM 1441 N N . ILE A 1 191 ? 104.547 -2.771 55.414 1.00 33.18 190 ILE A N 1
ATOM 1442 C CA . ILE A 1 191 ? 103.927 -3.784 54.559 1.00 33.30 190 ILE A CA 1
ATOM 1443 C C . ILE A 1 191 ? 102.675 -3.220 53.855 1.00 34.00 190 ILE A C 1
ATOM 1444 O O . ILE A 1 191 ? 102.487 -3.455 52.659 1.00 34.19 190 ILE A O 1
ATOM 1449 N N . ALA A 1 192 ? 101.839 -2.490 54.609 1.00 34.15 191 ALA A N 1
ATOM 1450 C CA . ALA A 1 192 ? 100.620 -1.880 54.077 1.00 33.52 191 ALA A CA 1
ATOM 1451 C C . ALA A 1 192 ? 100.960 -0.880 52.983 1.00 33.43 191 ALA A C 1
ATOM 1452 O O . ALA A 1 192 ? 100.327 -0.867 51.929 1.00 32.78 191 ALA A O 1
ATOM 1454 N N . GLN A 1 193 ? 101.974 -0.057 53.241 1.00 32.87 192 GLN A N 1
ATOM 1455 C CA . GLN A 1 193 ? 102.437 0.943 52.277 1.00 31.74 192 GLN A CA 1
ATOM 1456 C C . GLN A 1 193 ? 102.999 0.280 51.019 1.00 32.53 192 GLN A C 1
ATOM 1457 O O . GLN A 1 193 ? 102.591 0.620 49.917 1.00 32.76 192 GLN A O 1
ATOM 1463 N N . TYR A 1 194 ? 103.864 -0.708 51.206 1.00 32.02 193 TYR A N 1
ATOM 1464 C CA . TYR A 1 194 ? 104.450 -1.494 50.106 1.00 33.46 193 TYR A CA 1
ATOM 1465 C C . TYR A 1 194 ? 103.369 -2.111 49.184 1.00 34.31 193 TYR A C 1
ATOM 1466 O O . TYR A 1 194 ? 103.431 -1.963 47.966 1.00 35.93 193 TYR A O 1
ATOM 1475 N N . ASP A 1 195 ? 102.391 -2.786 49.790 1.00 34.00 194 ASP A N 1
ATOM 1476 C CA . ASP A 1 195 ? 101.258 -3.420 49.076 1.00 33.96 194 ASP A CA 1
ATOM 1477 C C . ASP A 1 195 ? 100.429 -2.418 48.242 1.00 33.51 194 ASP A C 1
ATOM 1478 O O . ASP A 1 195 ? 99.858 -2.790 47.222 1.00 31.73 194 ASP A O 1
ATOM 1483 N N . SER A 1 196 ? 100.417 -1.151 48.656 1.00 33.77 195 SER A N 1
ATOM 1484 C CA . SER A 1 196 ? 99.649 -0.110 47.977 1.00 33.90 195 SER A CA 1
ATOM 1485 C C . SER A 1 196 ? 100.307 0.494 46.744 1.00 33.39 195 SER A C 1
ATOM 1486 O O . SER A 1 196 ? 99.632 1.224 46.008 1.00 35.08 195 SER A O 1
ATOM 1489 N N . ILE A 1 197 ? 101.606 0.239 46.518 1.00 31.63 196 ILE A N 1
ATOM 1490 C CA . ILE A 1 197 ? 102.333 0.847 45.403 1.00 32.64 196 ILE A CA 1
ATOM 1491 C C . ILE A 1 197 ? 102.057 -0.004 44.151 1.00 32.97 196 ILE A C 1
ATOM 1492 O O . ILE A 1 197 ? 102.441 -1.174 44.092 1.00 32.99 196 ILE A O 1
ATOM 1497 N N . ASN A 1 198 ? 101.374 0.597 43.177 1.00 33.30 197 ASN A N 1
ATOM 1498 C CA . ASN A 1 198 ? 100.962 -0.073 41.928 1.00 32.28 197 ASN A CA 1
ATOM 1499 C C . ASN A 1 198 ? 101.985 -0.065 40.784 1.00 33.62 197 ASN A C 1
ATOM 1500 O O . ASN A 1 198 ? 101.878 -0.871 39.863 1.00 36.16 197 ASN A O 1
ATOM 1505 N N . ASN A 1 199 ? 102.936 0.866 40.815 1.00 33.67 198 ASN A N 1
ATOM 1506 C CA . ASN A 1 199 ? 104.061 0.885 39.878 1.00 32.60 198 ASN A CA 1
ATOM 1507 C C . ASN A 1 199 ? 105.052 -0.210 40.395 1.00 32.24 198 ASN A C 1
ATOM 1508 O O . ASN A 1 199 ? 105.590 -0.059 41.488 1.00 31.60 198 ASN A O 1
ATOM 1513 N N . PRO A 1 200 ? 105.281 -1.306 39.630 1.00 32.70 199 PRO A N 1
ATOM 1514 C CA . PRO A 1 200 ? 106.154 -2.389 40.147 1.00 32.28 199 PRO A CA 1
ATOM 1515 C C . PRO A 1 200 ? 107.619 -2.026 40.441 1.00 31.82 199 PRO A C 1
ATOM 1516 O O . PRO A 1 200 ? 108.175 -2.545 41.401 1.00 31.87 199 PRO A O 1
ATOM 1520 N N . GLY A 1 201 ? 108.203 -1.134 39.647 1.00 31.68 200 GLY A N 1
ATOM 1521 C CA . GLY A 1 201 ? 109.582 -0.655 39.849 1.00 31.98 200 GLY A CA 1
ATOM 1522 C C . GLY A 1 201 ? 109.712 0.164 41.117 1.00 32.70 200 GLY A C 1
ATOM 1523 O O . GLY A 1 201 ? 110.651 -0.034 41.882 1.00 33.10 200 GLY A O 1
ATOM 1524 N N . ARG A 1 202 ? 108.776 1.090 41.344 1.00 33.54 201 ARG A N 1
ATOM 1525 C CA . ARG A 1 202 ? 108.729 1.857 42.615 1.00 33.33 201 ARG A CA 1
ATOM 1526 C C . ARG A 1 202 ? 108.556 0.986 43.833 1.00 30.89 201 ARG A C 1
ATOM 1527 O O . ARG A 1 202 ? 109.148 1.271 44.861 1.00 30.56 201 ARG A O 1
ATOM 1535 N N . GLN A 1 203 ? 107.673 0.003 43.722 1.00 31.69 202 GLN A N 1
ATOM 1536 C CA . GLN A 1 203 ? 107.384 -0.952 44.810 1.00 30.85 202 GLN A CA 1
ATOM 1537 C C . GLN A 1 203 ? 108.654 -1.716 45.208 1.00 31.89 202 GLN A C 1
ATOM 1538 O O . GLN A 1 203 ? 108.935 -1.835 46.392 1.00 32.15 202 GLN A O 1
ATOM 1544 N N . ARG A 1 204 ? 109.364 -2.275 44.222 1.00 31.73 203 ARG A N 1
ATOM 1545 C CA . ARG A 1 204 ? 110.664 -2.917 44.438 1.00 32.76 203 ARG A CA 1
ATOM 1546 C C . ARG A 1 204 ? 111.655 -2.001 45.175 1.00 32.30 203 ARG A C 1
ATOM 1547 O O . ARG A 1 204 ? 112.248 -2.402 46.164 1.00 32.76 203 ARG A O 1
ATOM 1555 N N . LEU A 1 205 ? 111.807 -0.762 44.714 1.00 31.67 204 LEU A N 1
ATOM 1556 C CA . LEU A 1 205 ? 112.783 0.148 45.336 1.00 32.41 204 LEU A CA 1
ATOM 1557 C C . LEU A 1 205 ? 112.346 0.573 46.747 1.00 31.57 204 LEU A C 1
ATOM 1558 O O . LEU A 1 205 ? 113.192 0.733 47.620 1.00 30.27 204 LEU A O 1
ATOM 1563 N N . PHE A 1 206 ? 111.040 0.761 46.950 1.00 31.87 205 PHE A N 1
ATOM 1564 C CA . PHE A 1 206 ? 110.476 1.032 48.298 1.00 32.83 205 PHE A CA 1
ATOM 1565 C C . PHE A 1 206 ? 110.962 -0.022 49.311 1.00 32.51 205 PHE A C 1
ATOM 1566 O O . PHE A 1 206 ? 111.469 0.331 50.392 1.00 34.04 205 PHE A O 1
ATOM 1574 N N . ARG A 1 207 ? 110.801 -1.297 48.959 1.00 33.14 206 ARG A N 1
ATOM 1575 C CA . ARG A 1 207 ? 111.297 -2.445 49.780 1.00 33.76 206 ARG A CA 1
ATOM 1576 C C . ARG A 1 207 ? 112.808 -2.379 50.057 1.00 32.41 206 ARG A C 1
ATOM 1577 O O . ARG A 1 207 ? 113.247 -2.638 51.172 1.00 31.96 206 ARG A O 1
ATOM 1585 N N . ASP A 1 208 ? 113.579 -2.061 49.021 1.00 32.05 207 ASP A N 1
ATOM 1586 C CA . ASP A 1 208 ? 115.053 -1.978 49.100 1.00 31.98 207 ASP A CA 1
ATOM 1587 C C . ASP A 1 208 ? 115.541 -0.803 49.952 1.00 30.22 207 ASP A C 1
ATOM 1588 O O . ASP A 1 208 ? 116.506 -0.932 50.704 1.00 30.01 207 ASP A O 1
ATOM 1593 N N . LEU A 1 209 ? 114.878 0.341 49.818 1.00 30.61 208 LEU A N 1
ATOM 1594 C CA . LEU A 1 209 ? 115.165 1.499 50.649 1.00 29.78 208 LEU A CA 1
ATOM 1595 C C . LEU A 1 209 ? 114.758 1.222 52.114 1.00 30.19 208 LEU A C 1
ATOM 1596 O O . LEU A 1 209 ? 115.462 1.610 53.040 1.00 29.48 208 LEU A O 1
ATOM 1601 N N . ALA A 1 210 ? 113.628 0.544 52.311 1.00 31.40 209 ALA A N 1
ATOM 1602 C CA . ALA A 1 210 ? 113.171 0.137 53.636 1.00 31.54 209 ALA A CA 1
ATOM 1603 C C . ALA A 1 210 ? 114.217 -0.785 54.282 1.00 31.95 209 ALA A C 1
ATOM 1604 O O . ALA A 1 210 ? 114.522 -0.644 55.456 1.00 31.41 209 ALA A O 1
ATOM 1606 N N . ARG A 1 211 ? 114.775 -1.704 53.481 1.00 33.11 210 ARG A N 1
ATOM 1607 C CA . ARG A 1 211 ? 115.826 -2.625 53.923 1.00 31.84 210 ARG A CA 1
ATOM 1608 C C . ARG A 1 211 ? 117.085 -1.861 54.328 1.00 31.05 210 ARG A C 1
ATOM 1609 O O . ARG A 1 211 ? 117.637 -2.106 55.404 1.00 30.70 210 ARG A O 1
ATOM 1617 N N . ARG A 1 212 ? 117.531 -0.933 53.481 1.00 30.67 211 ARG A N 1
ATOM 1618 C CA . ARG A 1 212 ? 118.750 -0.151 53.769 1.00 30.74 211 ARG A CA 1
ATOM 1619 C C . ARG A 1 212 ? 118.586 0.651 55.040 1.00 30.77 211 ARG A C 1
ATOM 1620 O O . ARG A 1 212 ? 119.476 0.622 55.890 1.00 30.19 211 ARG A O 1
ATOM 1628 N N . GLN A 1 213 ? 117.470 1.369 55.165 1.00 31.86 212 GLN A N 1
ATOM 1629 C CA . GLN A 1 213 ? 117.188 2.128 56.408 1.00 32.78 212 GLN A CA 1
ATOM 1630 C C . GLN A 1 213 ? 117.132 1.205 57.650 1.00 32.29 212 GLN A C 1
ATOM 1631 O O . GLN A 1 213 ? 117.640 1.556 58.720 1.00 31.97 212 GLN A O 1
ATOM 1637 N N . ALA A 1 214 ? 116.505 0.039 57.491 1.00 32.68 213 ALA A N 1
ATOM 1638 C CA . ALA A 1 214 ? 116.417 -0.978 58.558 1.00 32.40 213 ALA A CA 1
ATOM 1639 C C . ALA A 1 214 ? 117.794 -1.527 58.957 1.00 33.10 213 ALA A C 1
ATOM 1640 O O . ALA A 1 214 ? 118.016 -1.810 60.132 1.00 33.16 213 ALA A O 1
ATOM 1642 N N . GLU A 1 215 ? 118.689 -1.699 57.983 1.00 32.76 214 GLU A N 1
ATOM 1643 C CA . GLU A 1 215 ? 120.079 -2.089 58.247 1.00 33.99 214 GLU A CA 1
ATOM 1644 C C . GLU A 1 215 ? 120.792 -1.008 59.105 1.00 34.30 214 GLU A C 1
ATOM 1645 O O . GLU A 1 215 ? 121.444 -1.319 60.108 1.00 34.80 214 GLU A O 1
ATOM 1651 N N . ILE A 1 216 ? 120.617 0.247 58.718 1.00 32.77 215 ILE A N 1
ATOM 1652 C CA . ILE A 1 216 ? 121.230 1.398 59.400 1.00 33.22 215 ILE A CA 1
ATOM 1653 C C . ILE A 1 216 ? 120.661 1.618 60.804 1.00 32.70 215 ILE A C 1
ATOM 1654 O O . ILE A 1 216 ? 121.433 1.766 61.741 1.00 33.19 215 ILE A O 1
ATOM 1659 N N . SER A 1 217 ? 119.334 1.599 60.934 1.00 33.04 216 SER A N 1
ATOM 1660 C CA A SER A 1 217 ? 118.671 1.792 62.240 0.50 33.65 216 SER A CA 1
ATOM 1661 C CA B SER A 1 217 ? 118.646 1.777 62.232 0.50 33.97 216 SER A CA 1
ATOM 1662 C C . SER A 1 217 ? 118.590 0.512 63.095 1.00 34.17 216 SER A C 1
ATOM 1663 O O . SER A 1 217 ? 118.166 0.582 64.246 1.00 34.53 216 SER A O 1
ATOM 1668 N N . ARG A 1 218 ? 118.973 -0.638 62.526 1.00 33.62 217 ARG A N 1
ATOM 1669 C CA . ARG A 1 218 ? 118.931 -1.942 63.193 1.00 35.21 217 ARG A CA 1
ATOM 1670 C C . ARG A 1 218 ? 117.490 -2.415 63.519 1.00 35.30 217 ARG A C 1
ATOM 1671 O O . ARG A 1 218 ? 117.265 -3.104 64.521 1.00 35.57 217 ARG A O 1
ATOM 1679 N N . ALA A 1 219 ? 116.529 -2.032 62.673 1.00 34.06 218 ALA A N 1
ATOM 1680 C CA . ALA A 1 219 ? 115.149 -2.491 62.773 1.00 34.15 218 ALA A CA 1
ATOM 1681 C C . ALA A 1 219 ? 115.120 -3.865 62.058 1.00 33.69 218 ALA A C 1
ATOM 1682 O O . ALA A 1 219 ? 114.811 -3.952 60.884 1.00 33.23 218 ALA A O 1
ATOM 1684 N N . GLN A 1 220 ? 115.450 -4.930 62.790 1.00 34.21 219 GLN A N 1
ATOM 1685 C CA . GLN A 1 220 ? 115.592 -6.272 62.198 1.00 33.83 219 GLN A CA 1
ATOM 1686 C C . GLN A 1 220 ? 114.333 -6.908 61.626 1.00 33.65 219 GLN A C 1
ATOM 1687 O O . GLN A 1 220 ? 114.431 -7.692 60.672 1.00 32.89 219 GLN A O 1
ATOM 1693 N N . ASP A 1 221 ? 113.175 -6.619 62.227 1.00 33.90 220 ASP A N 1
ATOM 1694 C CA . ASP A 1 221 ? 111.891 -7.138 61.724 1.00 33.77 220 ASP A CA 1
ATOM 1695 C C . ASP A 1 221 ? 111.610 -6.616 60.294 1.00 32.83 220 ASP A C 1
ATOM 1696 O O . ASP A 1 221 ? 111.219 -7.390 59.397 1.00 31.64 220 ASP A O 1
ATOM 1701 N N . ILE A 1 222 ? 111.852 -5.323 60.075 1.00 32.85 221 ILE A N 1
ATOM 1702 C CA . ILE A 1 222 ? 111.672 -4.704 58.752 1.00 32.65 221 ILE A CA 1
ATOM 1703 C C . ILE A 1 222 ? 112.747 -5.245 57.796 1.00 32.22 221 ILE A C 1
ATOM 1704 O O . ILE A 1 222 ? 112.443 -5.574 56.660 1.00 33.66 221 ILE A O 1
ATOM 1709 N N . GLU A 1 223 ? 113.981 -5.370 58.272 1.00 33.35 222 GLU A N 1
ATOM 1710 C CA . GLU A 1 223 ? 115.073 -5.931 57.465 1.00 33.71 222 GLU A CA 1
ATOM 1711 C C . GLU A 1 223 ? 114.748 -7.372 57.025 1.00 33.11 222 GLU A C 1
ATOM 1712 O O . GLU A 1 223 ? 114.878 -7.684 55.847 1.00 31.69 222 GLU A O 1
ATOM 1718 N N . LEU A 1 224 ? 114.304 -8.220 57.959 1.00 34.20 223 LEU A N 1
ATOM 1719 C CA . LEU A 1 224 ? 113.957 -9.614 57.628 1.00 34.53 223 LEU A CA 1
ATOM 1720 C C . LEU A 1 224 ? 112.802 -9.659 56.632 1.00 34.65 223 LEU A C 1
ATOM 1721 O O . LEU A 1 224 ? 112.848 -10.435 55.677 1.00 34.94 223 LEU A O 1
ATOM 1726 N N . TRP A 1 225 ? 111.781 -8.831 56.861 1.00 35.75 224 TRP A N 1
ATOM 1727 C CA . TRP A 1 225 ? 110.662 -8.708 55.918 1.00 37.11 224 TRP A CA 1
ATOM 1728 C C . TRP A 1 225 ? 111.156 -8.366 54.505 1.00 37.59 224 TRP A C 1
ATOM 1729 O O . TRP A 1 225 ? 110.800 -9.043 53.534 1.00 36.35 224 TRP A O 1
ATOM 1740 N N . ALA A 1 226 ? 111.964 -7.309 54.416 1.00 38.99 225 ALA A N 1
ATOM 1741 C CA . ALA A 1 226 ? 112.482 -6.811 53.140 1.00 41.63 225 ALA A CA 1
ATOM 1742 C C . ALA A 1 226 ? 113.270 -7.867 52.360 1.00 42.68 225 ALA A C 1
ATOM 1743 O O . ALA A 1 226 ? 113.046 -8.016 51.155 1.00 41.94 225 ALA A O 1
ATOM 1745 N N . ILE A 1 227 ? 114.156 -8.599 53.056 1.00 44.85 226 ILE A N 1
ATOM 1746 C CA A ILE A 1 227 ? 114.977 -9.704 52.488 0.50 45.98 226 ILE A CA 1
ATOM 1747 C CA B ILE A 1 227 ? 114.959 -9.639 52.385 0.50 47.11 226 ILE A CA 1
ATOM 1748 C C . ILE A 1 227 ? 114.101 -10.855 51.975 1.00 47.34 226 ILE A C 1
ATOM 1749 O O . ILE A 1 227 ? 114.387 -11.461 50.942 1.00 47.76 226 ILE A O 1
ATOM 1758 N N . GLN A 1 228 ? 113.052 -11.183 52.739 1.00 48.78 227 GLN A N 1
ATOM 1759 C CA . GLN A 1 228 ? 112.099 -12.255 52.352 1.00 51.47 227 GLN A CA 1
ATOM 1760 C C . GLN A 1 228 ? 111.288 -11.891 51.084 1.00 53.77 227 GLN A C 1
ATOM 1761 O O . GLN A 1 228 ? 110.861 -12.784 50.355 1.00 54.35 227 GLN A O 1
ATOM 1767 N N . LYS A 1 229 ? 111.116 -10.588 50.803 1.00 56.40 228 LYS A N 1
ATOM 1768 C CA . LYS A 1 229 ? 110.473 -10.105 49.566 1.00 57.94 228 LYS A CA 1
ATOM 1769 C C . LYS A 1 229 ? 111.527 -9.978 48.425 1.00 59.72 228 LYS A C 1
ATOM 1770 O O . LYS A 1 229 ? 111.324 -9.174 47.525 1.00 60.24 228 LYS A O 1
ATOM 1776 N N . GLU A 1 230 ? 112.585 -10.819 48.445 1.00 60.88 229 GLU A N 1
ATOM 1777 C CA A GLU A 1 230 ? 113.722 -10.796 47.497 0.50 60.94 229 GLU A CA 1
ATOM 1778 C CA B GLU A 1 230 ? 113.698 -10.796 47.480 0.50 60.90 229 GLU A CA 1
ATOM 1779 C C . GLU A 1 230 ? 114.461 -9.470 47.566 1.00 61.41 229 GLU A C 1
ATOM 1780 O O . GLU A 1 230 ? 115.478 -9.363 48.256 1.00 62.35 229 GLU A O 1
ATOM 1799 N N . GLN B 1 3 ? 83.339 33.534 63.821 1.00 50.09 2 GLN B N 1
ATOM 1800 C CA . GLN B 1 3 ? 84.287 32.636 64.487 1.00 50.28 2 GLN B CA 1
ATOM 1801 C C . GLN B 1 3 ? 83.517 31.489 65.158 1.00 50.25 2 GLN B C 1
ATOM 1802 O O . GLN B 1 3 ? 82.506 31.741 65.816 1.00 51.56 2 GLN B O 1
ATOM 1804 N N . ALA B 1 4 ? 83.980 30.249 64.986 1.00 49.27 3 ALA B N 1
ATOM 1805 C CA . ALA B 1 4 ? 83.372 29.088 65.659 1.00 48.70 3 ALA B CA 1
ATOM 1806 C C . ALA B 1 4 ? 83.653 29.176 67.171 1.00 48.32 3 ALA B C 1
ATOM 1807 O O . ALA B 1 4 ? 84.590 29.862 67.581 1.00 48.45 3 ALA B O 1
ATOM 1809 N N . PRO B 1 5 ? 82.845 28.498 68.009 1.00 47.56 4 PRO B N 1
ATOM 1810 C CA . PRO B 1 5 ? 83.096 28.549 69.452 1.00 46.67 4 PRO B CA 1
ATOM 1811 C C . PRO B 1 5 ? 84.300 27.703 69.867 1.00 44.14 4 PRO B C 1
ATOM 1812 O O . PRO B 1 5 ? 84.711 26.809 69.122 1.00 43.10 4 PRO B O 1
ATOM 1816 N N . ARG B 1 6 ? 84.844 27.995 71.049 1.00 42.46 5 ARG B N 1
ATOM 1817 C CA . ARG B 1 6 ? 85.916 27.197 71.644 1.00 40.89 5 ARG B CA 1
ATOM 1818 C C . ARG B 1 6 ? 85.223 25.988 72.258 1.00 40.18 5 ARG B C 1
ATOM 1819 O O . ARG B 1 6 ? 84.380 26.133 73.152 1.00 40.10 5 ARG B O 1
ATOM 1827 N N . LEU B 1 7 ? 85.604 24.805 71.793 1.00 38.76 6 LEU B N 1
ATOM 1828 C CA . LEU B 1 7 ? 84.955 23.556 72.134 1.00 38.19 6 LEU B CA 1
ATOM 1829 C C . LEU B 1 7 ? 85.603 22.810 73.304 1.00 38.60 6 LEU B C 1
ATOM 1830 O O . LEU B 1 7 ? 86.814 22.910 73.526 1.00 38.08 6 LEU B O 1
ATOM 1835 N N . ARG B 1 8 ? 84.778 22.064 74.041 1.00 38.44 7 ARG B N 1
ATOM 1836 C CA . ARG B 1 8 ? 85.267 21.160 75.083 1.00 38.76 7 ARG B CA 1
ATOM 1837 C C . ARG B 1 8 ? 85.647 19.911 74.288 1.00 37.68 7 ARG B C 1
ATOM 1838 O O . ARG B 1 8 ? 84.770 19.202 73.789 1.00 36.95 7 ARG B O 1
ATOM 1843 N N . VAL B 1 9 ? 86.952 19.665 74.176 1.00 38.18 8 VAL B N 1
ATOM 1844 C CA . VAL B 1 9 ? 87.511 18.565 73.382 1.00 38.49 8 VAL B CA 1
ATOM 1845 C C . VAL B 1 9 ? 88.051 17.430 74.260 1.00 38.92 8 VAL B C 1
ATOM 1846 O O . VAL B 1 9 ? 88.863 17.669 75.141 1.00 38.90 8 VAL B O 1
ATOM 1850 N N . GLY B 1 10 ? 87.584 16.206 74.005 1.00 39.87 9 GLY B N 1
ATOM 1851 C CA . GLY B 1 10 ? 88.038 14.993 74.700 1.00 40.19 9 GLY B CA 1
ATOM 1852 C C . GLY B 1 10 ? 88.894 14.229 73.703 1.00 40.70 9 GLY B C 1
ATOM 1853 O O . GLY B 1 10 ? 88.356 13.680 72.743 1.00 39.55 9 GLY B O 1
ATOM 1854 N N . ILE B 1 11 ? 90.213 14.184 73.929 1.00 42.01 10 ILE B N 1
ATOM 1855 C CA . ILE B 1 11 ? 91.156 13.536 72.997 1.00 42.57 10 ILE B CA 1
ATOM 1856 C C . ILE B 1 11 ? 91.761 12.215 73.511 1.00 44.56 10 ILE B C 1
ATOM 1857 O O . ILE B 1 11 ? 92.163 12.111 74.673 1.00 45.21 10 ILE B O 1
ATOM 1862 N N . PHE B 1 12 ? 91.792 11.216 72.629 1.00 45.23 11 PHE B N 1
ATOM 1863 C CA . PHE B 1 12 ? 92.404 9.920 72.889 1.00 45.78 11 PHE B CA 1
ATOM 1864 C C . PHE B 1 12 ? 93.743 9.928 72.160 1.00 46.87 11 PHE B C 1
ATOM 1865 O O . PHE B 1 12 ? 93.769 9.898 70.917 1.00 46.18 11 PHE B O 1
ATOM 1873 N N . ASP B 1 13 ? 94.835 10.035 72.931 1.00 48.11 12 ASP B N 1
ATOM 1874 C CA . ASP B 1 13 ? 96.199 10.008 72.403 1.00 49.38 12 ASP B CA 1
ATOM 1875 C C . ASP B 1 13 ? 96.774 8.644 72.802 1.00 50.61 12 ASP B C 1
ATOM 1876 O O . ASP B 1 13 ? 96.799 8.273 73.981 1.00 50.22 12 ASP B O 1
ATOM 1881 N N . ASP B 1 14 ? 97.268 7.942 71.791 1.00 51.49 13 ASP B N 1
ATOM 1882 C CA . ASP B 1 14 ? 97.729 6.557 71.865 1.00 51.69 13 ASP B CA 1
ATOM 1883 C C . ASP B 1 14 ? 99.249 6.402 71.856 1.00 51.60 13 ASP B C 1
ATOM 1884 O O . ASP B 1 14 ? 99.760 5.383 72.319 1.00 52.77 13 ASP B O 1
ATOM 1889 N N . GLY B 1 15 ? 99.962 7.401 71.326 1.00 50.53 14 GLY B N 1
ATOM 1890 C CA . GLY B 1 15 ? 101.409 7.340 71.120 1.00 49.84 14 GLY B CA 1
ATOM 1891 C C . GLY B 1 15 ? 101.765 6.943 69.686 1.00 49.44 14 GLY B C 1
ATOM 1892 O O . GLY B 1 15 ? 102.910 7.124 69.276 1.00 49.49 14 GLY B O 1
ATOM 1893 N N . SER B 1 16 ? 100.792 6.413 68.931 1.00 48.79 15 SER B N 1
ATOM 1894 C CA . SER B 1 16 ? 100.977 5.984 67.539 1.00 48.42 15 SER B CA 1
ATOM 1895 C C . SER B 1 16 ? 101.057 7.127 66.527 1.00 48.40 15 SER B C 1
ATOM 1896 O O . SER B 1 16 ? 101.702 6.978 65.485 1.00 49.31 15 SER B O 1
ATOM 1899 N N . SER B 1 17 ? 100.390 8.247 66.816 1.00 47.88 16 SER B N 1
ATOM 1900 C CA . SER B 1 17 ? 100.356 9.420 65.926 1.00 46.56 16 SER B CA 1
ATOM 1901 C C . SER B 1 17 ? 101.385 10.471 66.318 1.00 44.50 16 SER B C 1
ATOM 1902 O O . SER B 1 17 ? 101.690 10.632 67.485 1.00 45.67 16 SER B O 1
ATOM 1905 N N . THR B 1 18 ? 101.901 11.181 65.327 1.00 44.48 17 THR B N 1
ATOM 1906 C CA . THR B 1 18 ? 102.789 12.343 65.510 1.00 43.87 17 THR B CA 1
ATOM 1907 C C . THR B 1 18 ? 102.084 13.643 65.004 1.00 43.12 17 THR B C 1
ATOM 1908 O O . THR B 1 18 ? 102.748 14.642 64.723 1.00 42.76 17 THR B O 1
ATOM 1912 N N . VAL B 1 19 ? 100.751 13.612 64.874 1.00 42.77 18 VAL B N 1
ATOM 1913 C CA . VAL B 1 19 ? 99.955 14.783 64.436 1.00 41.92 18 VAL B CA 1
ATOM 1914 C C . VAL B 1 19 ? 99.923 15.859 65.528 1.00 41.65 18 VAL B C 1
ATOM 1915 O O . VAL B 1 19 ? 99.852 17.045 65.205 1.00 42.44 18 VAL B O 1
ATOM 1919 N N . ASN B 1 20 ? 99.975 15.435 66.798 1.00 40.64 19 ASN B N 1
ATOM 1920 C CA . ASN B 1 20 ? 99.922 16.325 67.966 1.00 41.56 19 ASN B CA 1
ATOM 1921 C C . ASN B 1 20 ? 98.657 17.192 67.932 1.00 40.06 19 ASN B C 1
ATOM 1922 O O . ASN B 1 20 ? 98.723 18.412 68.046 1.00 39.42 19 ASN B O 1
ATOM 1935 N N . ALA B 1 22 ? 96.079 17.293 70.068 1.00 39.41 21 ALA B N 1
ATOM 1936 C CA . ALA B 1 22 ? 95.748 17.900 71.382 1.00 39.63 21 ALA B CA 1
ATOM 1937 C C . ALA B 1 22 ? 96.414 19.273 71.479 1.00 38.84 21 ALA B C 1
ATOM 1938 O O . ALA B 1 22 ? 95.760 20.264 71.757 1.00 38.79 21 ALA B O 1
ATOM 1940 N N . GLU B 1 23 ? 97.713 19.299 71.193 1.00 38.91 22 GLU B N 1
ATOM 1941 C CA . GLU B 1 23 ? 98.522 20.519 71.177 1.00 38.67 22 GLU B CA 1
ATOM 1942 C C . GLU B 1 23 ? 98.000 21.534 70.168 1.00 36.99 22 GLU B C 1
ATOM 1943 O O . GLU B 1 23 ? 97.850 22.695 70.509 1.00 36.60 22 GLU B O 1
ATOM 1949 N N . LYS B 1 24 ? 97.763 21.086 68.931 1.00 37.22 23 LYS B N 1
ATOM 1950 C CA . LYS B 1 24 ? 97.237 21.957 67.853 1.00 37.14 23 LYS B CA 1
ATOM 1951 C C . LYS B 1 24 ? 95.911 22.628 68.239 1.00 35.72 23 LYS B C 1
ATOM 1952 O O . LYS B 1 24 ? 95.785 23.836 68.110 1.00 35.88 23 LYS B O 1
ATOM 1958 N N . LEU B 1 25 ? 94.952 21.841 68.724 1.00 35.04 24 LEU B N 1
ATOM 1959 C CA . LEU B 1 25 ? 93.628 22.366 69.130 1.00 35.25 24 LEU B CA 1
ATOM 1960 C C . LEU B 1 25 ? 93.686 23.267 70.381 1.00 34.81 24 LEU B C 1
ATOM 1961 O O . LEU B 1 25 ? 92.927 24.235 70.493 1.00 32.51 24 LEU B O 1
ATOM 1966 N N . ASP B 1 26 ? 94.578 22.940 71.314 1.00 35.37 25 ASP B N 1
ATOM 1967 C CA . ASP B 1 26 ? 94.772 23.757 72.526 1.00 36.30 25 ASP B CA 1
ATOM 1968 C C . ASP B 1 26 ? 95.353 25.138 72.174 1.00 35.85 25 ASP B C 1
ATOM 1969 O O . ASP B 1 26 ? 94.905 26.150 72.716 1.00 36.07 25 ASP B O 1
ATOM 1974 N N . SER B 1 27 ? 96.336 25.153 71.271 1.00 36.20 26 SER B N 1
ATOM 1975 C CA . SER B 1 27 ? 97.026 26.383 70.841 1.00 36.70 26 SER B CA 1
ATOM 1976 C C . SER B 1 27 ? 96.143 27.458 70.190 1.00 37.97 26 SER B C 1
ATOM 1977 O O . SER B 1 27 ? 96.509 28.632 70.230 1.00 39.41 26 SER B O 1
ATOM 1980 N N . VAL B 1 28 ? 95.020 27.056 69.580 1.00 38.15 27 VAL B N 1
ATOM 1981 C CA . VAL B 1 28 ? 94.047 27.992 68.974 1.00 37.71 27 VAL B CA 1
ATOM 1982 C C . VAL B 1 28 ? 92.865 28.335 69.910 1.00 38.26 27 VAL B C 1
ATOM 1983 O O . VAL B 1 28 ? 91.923 29.015 69.485 1.00 38.81 27 VAL B O 1
ATOM 1987 N N . GLY B 1 29 ? 92.918 27.878 71.167 1.00 38.20 28 GLY B N 1
ATOM 1988 C CA . GLY B 1 29 ? 91.942 28.264 72.207 1.00 37.95 28 GLY B CA 1
ATOM 1989 C C . GLY B 1 29 ? 90.906 27.263 72.671 1.00 38.05 28 GLY B C 1
ATOM 1990 O O . GLY B 1 29 ? 90.105 27.604 73.542 1.00 37.65 28 GLY B O 1
ATOM 1991 N N . HIS B 1 30 ? 90.901 26.048 72.111 1.00 38.44 29 HIS B N 1
ATOM 1992 C CA . HIS B 1 30 ? 89.927 25.016 72.525 1.00 39.00 29 HIS B CA 1
ATOM 1993 C C . HIS B 1 30 ? 90.347 24.425 73.861 1.00 39.09 29 HIS B C 1
ATOM 1994 O O . HIS B 1 30 ? 91.523 24.474 74.230 1.00 39.02 29 HIS B O 1
ATOM 2001 N N . TYR B 1 31 ? 89.375 23.863 74.573 1.00 39.91 30 TYR B N 1
ATOM 2002 C CA . TYR B 1 31 ? 89.588 23.299 75.905 1.00 40.45 30 TYR B CA 1
ATOM 2003 C C . TYR B 1 31 ? 89.754 21.791 75.717 1.00 40.47 30 TYR B C 1
ATOM 2004 O O . TYR B 1 31 ? 88.770 21.068 75.553 1.00 40.90 30 TYR B O 1
ATOM 2013 N N . VAL B 1 32 ? 91.007 21.334 75.737 1.00 40.27 31 VAL B N 1
ATOM 2014 C CA . VAL B 1 32 ? 91.373 19.934 75.472 1.00 40.24 31 VAL B CA 1
ATOM 2015 C C . VAL B 1 32 ? 91.724 19.111 76.732 1.00 40.75 31 VAL B C 1
ATOM 2016 O O . VAL B 1 32 ? 92.652 19.471 77.461 1.00 39.60 31 VAL B O 1
ATOM 2020 N N . THR B 1 33 ? 90.987 18.011 76.947 1.00 41.39 32 THR B N 1
ATOM 2021 C CA . THR B 1 33 ? 91.244 17.039 78.020 1.00 42.73 32 THR B CA 1
ATOM 2022 C C . THR B 1 33 ? 91.683 15.725 77.369 1.00 44.75 32 THR B C 1
ATOM 2023 O O . THR B 1 33 ? 91.023 15.251 76.444 1.00 45.88 32 THR B O 1
ATOM 2027 N N . VAL B 1 34 ? 92.775 15.138 77.863 1.00 46.02 33 VAL B N 1
ATOM 2028 C CA . VAL B 1 34 ? 93.247 13.839 77.378 1.00 47.15 33 VAL B CA 1
ATOM 2029 C C . VAL B 1 34 ? 92.427 12.765 78.116 1.00 47.91 33 VAL B C 1
ATOM 2030 O O . VAL B 1 34 ? 92.520 12.644 79.345 1.00 48.17 33 VAL B O 1
ATOM 2034 N N . LEU B 1 35 ? 91.604 12.026 77.369 1.00 48.56 34 LEU B N 1
ATOM 2035 C CA . LEU B 1 35 ? 90.762 10.961 77.922 1.00 48.65 34 LEU B CA 1
ATOM 2036 C C . LEU B 1 35 ? 91.509 9.628 77.914 1.00 50.40 34 LEU B C 1
ATOM 2037 O O . LEU B 1 35 ? 92.321 9.362 77.019 1.00 50.43 34 LEU B O 1
ATOM 2042 N N . HIS B 1 36 ? 91.233 8.810 78.928 1.00 51.90 35 HIS B N 1
ATOM 2043 C CA . HIS B 1 36 ? 91.820 7.466 79.081 1.00 53.36 35 HIS B CA 1
ATOM 2044 C C . HIS B 1 36 ? 90.777 6.325 79.054 1.00 53.62 35 HIS B C 1
ATOM 2045 O O . HIS B 1 36 ? 91.125 5.206 78.660 1.00 54.36 35 HIS B O 1
ATOM 2052 N N . ALA B 1 37 ? 89.528 6.610 79.450 1.00 53.21 36 ALA B N 1
ATOM 2053 C CA . ALA B 1 37 ? 88.416 5.651 79.427 1.00 53.14 36 ALA B CA 1
ATOM 2054 C C . ALA B 1 37 ? 87.343 6.120 78.416 1.00 52.83 36 ALA B C 1
ATOM 2055 O O . ALA B 1 37 ? 87.057 7.322 78.371 1.00 52.34 36 ALA B O 1
ATOM 2057 N N . PRO B 1 38 ? 86.748 5.190 77.612 1.00 52.86 37 PRO B N 1
ATOM 2058 C CA . PRO B 1 38 ? 85.672 5.526 76.648 1.00 52.78 37 PRO B CA 1
ATOM 2059 C C . PRO B 1 38 ? 84.454 6.282 77.210 1.00 52.56 37 PRO B C 1
ATOM 2060 O O . PRO B 1 38 ? 83.934 7.178 76.536 1.00 52.61 37 PRO B O 1
ATOM 2064 N N . GLU B 1 39 ? 84.022 5.916 78.422 1.00 52.21 38 GLU B N 1
ATOM 2065 C CA . GLU B 1 39 ? 82.881 6.560 79.114 1.00 52.14 38 GLU B CA 1
ATOM 2066 C C . GLU B 1 39 ? 83.073 8.048 79.465 1.00 52.05 38 GLU B C 1
ATOM 2067 O O . GLU B 1 39 ? 82.084 8.756 79.690 1.00 51.58 38 GLU B O 1
ATOM 2069 N N . ASP B 1 40 ? 84.329 8.511 79.500 1.00 52.28 39 ASP B N 1
ATOM 2070 C CA . ASP B 1 40 ? 84.654 9.920 79.782 1.00 52.10 39 ASP B CA 1
ATOM 2071 C C . ASP B 1 40 ? 84.236 10.909 78.667 1.00 51.90 39 ASP B C 1
ATOM 2072 O O . ASP B 1 40 ? 84.250 12.114 78.916 1.00 52.06 39 ASP B O 1
ATOM 2077 N N . ILE B 1 41 ? 83.879 10.425 77.467 1.00 51.28 40 ILE B N 1
ATOM 2078 C CA . ILE B 1 41 ? 83.466 11.310 76.354 1.00 51.09 40 ILE B CA 1
ATOM 2079 C C . ILE B 1 41 ? 82.147 12.070 76.578 1.00 50.79 40 ILE B C 1
ATOM 2080 O O . ILE B 1 41 ? 81.951 13.122 75.972 1.00 51.26 40 ILE B O 1
ATOM 2085 N N . ARG B 1 42 ? 81.265 11.511 77.415 1.00 50.64 41 ARG B N 1
ATOM 2086 C CA . ARG B 1 42 ? 79.926 12.050 77.731 1.00 50.46 41 ARG B CA 1
ATOM 2087 C C . ARG B 1 42 ? 79.747 13.570 77.686 1.00 50.33 41 ARG B C 1
ATOM 2088 O O . ARG B 1 42 ? 78.927 14.068 76.906 1.00 50.54 41 ARG B O 1
ATOM 2090 N N . ASP B 1 43 ? 80.541 14.288 78.484 1.00 50.00 42 ASP B N 1
ATOM 2091 C CA . ASP B 1 43 ? 80.437 15.765 78.599 1.00 49.90 42 ASP B CA 1
ATOM 2092 C C . ASP B 1 43 ? 81.177 16.616 77.538 1.00 49.74 42 ASP B C 1
ATOM 2093 O O . ASP B 1 43 ? 81.111 17.852 77.600 1.00 49.91 42 ASP B O 1
ATOM 2095 N N . PHE B 1 44 ? 81.843 15.977 76.570 1.00 49.03 43 PHE B N 1
ATOM 2096 C CA . PHE B 1 44 ? 82.641 16.688 75.552 1.00 48.48 43 PHE B CA 1
ATOM 2097 C C . PHE B 1 44 ? 81.898 16.933 74.239 1.00 47.92 43 PHE B C 1
ATOM 2098 O O . PHE B 1 44 ? 81.211 16.038 73.731 1.00 48.50 43 PHE B O 1
ATOM 2106 N N . GLU B 1 45 ? 82.054 18.152 73.709 1.00 46.35 44 GLU B N 1
ATOM 2107 C CA . GLU B 1 45 ? 81.448 18.566 72.435 1.00 45.04 44 GLU B CA 1
ATOM 2108 C C . GLU B 1 45 ? 82.116 17.861 71.234 1.00 43.48 44 GLU B C 1
ATOM 2109 O O . GLU B 1 45 ? 81.415 17.376 70.342 1.00 42.32 44 GLU B O 1
ATOM 2115 N N . LEU B 1 46 ? 83.454 17.803 71.239 1.00 42.42 45 LEU B N 1
ATOM 2116 C CA . LEU B 1 46 ? 84.263 17.142 70.192 1.00 42.19 45 LEU B CA 1
ATOM 2117 C C . LEU B 1 46 ? 85.115 16.036 70.805 1.00 41.76 45 LEU B C 1
ATOM 2118 O O . LEU B 1 46 ? 85.832 16.294 71.771 1.00 42.25 45 LEU B O 1
ATOM 2123 N N . VAL B 1 47 ? 85.051 14.828 70.233 1.00 40.74 46 VAL B N 1
ATOM 2124 C CA . VAL B 1 47 ? 85.865 13.688 70.653 1.00 40.31 46 VAL B CA 1
ATOM 2125 C C . VAL B 1 47 ? 86.901 13.434 69.543 1.00 40.36 46 VAL B C 1
ATOM 2126 O O . VAL B 1 47 ? 86.516 13.140 68.420 1.00 41.02 46 VAL B O 1
ATOM 2130 N N . VAL B 1 48 ? 88.194 13.565 69.853 1.00 40.03 47 VAL B N 1
ATOM 2131 C CA . VAL B 1 48 ? 89.285 13.353 68.888 1.00 39.80 47 VAL B CA 1
ATOM 2132 C C . VAL B 1 48 ? 89.995 11.998 69.115 1.00 40.35 47 VAL B C 1
ATOM 2133 O O . VAL B 1 48 ? 90.425 11.702 70.224 1.00 42.09 47 VAL B O 1
ATOM 2137 N N . ILE B 1 49 ? 90.097 11.196 68.059 1.00 39.81 48 ILE B N 1
ATOM 2138 C CA . ILE B 1 49 ? 90.822 9.913 68.062 1.00 39.34 48 ILE B CA 1
ATOM 2139 C C . ILE B 1 49 ? 92.146 10.216 67.353 1.00 39.06 48 ILE B C 1
ATOM 2140 O O . ILE B 1 49 ? 92.224 10.101 66.133 1.00 39.07 48 ILE B O 1
ATOM 2145 N N . ASP B 1 50 ? 93.162 10.642 68.114 1.00 39.62 49 ASP B N 1
ATOM 2146 C CA . ASP B 1 50 ? 94.500 10.973 67.572 1.00 39.93 49 ASP B CA 1
ATOM 2147 C C . ASP B 1 50 ? 95.405 9.737 67.670 1.00 41.45 49 ASP B C 1
ATOM 2148 O O . ASP B 1 50 ? 96.385 9.705 68.431 1.00 41.19 49 ASP B O 1
ATOM 2153 N N . ALA B 1 51 ? 95.065 8.728 66.872 1.00 43.17 50 ALA B N 1
ATOM 2154 C CA . ALA B 1 51 ? 95.761 7.435 66.885 1.00 44.05 50 ALA B CA 1
ATOM 2155 C C . ALA B 1 51 ? 95.638 6.705 65.563 1.00 45.38 50 ALA B C 1
ATOM 2156 O O . ALA B 1 51 ? 94.739 6.985 64.763 1.00 46.05 50 ALA B O 1
ATOM 2158 N N . HIS B 1 52 ? 96.538 5.745 65.361 1.00 46.49 51 HIS B N 1
ATOM 2159 C CA . HIS B 1 52 ? 96.556 4.930 64.142 1.00 47.08 51 HIS B CA 1
ATOM 2160 C C . HIS B 1 52 ? 95.453 3.876 64.164 1.00 46.83 51 HIS B C 1
ATOM 2161 O O . HIS B 1 52 ? 94.840 3.642 63.134 1.00 46.83 51 HIS B O 1
ATOM 2168 N N . GLY B 1 53 ? 95.161 3.295 65.330 1.00 47.60 52 GLY B N 1
ATOM 2169 C CA . GLY B 1 53 ? 94.133 2.256 65.470 1.00 47.79 52 GLY B CA 1
ATOM 2170 C C . GLY B 1 53 ? 92.751 2.831 65.683 1.00 48.28 52 GLY B C 1
ATOM 2171 O O . GLY B 1 53 ? 92.136 2.601 66.734 1.00 49.00 52 GLY B O 1
ATOM 2172 N N . VAL B 1 54 ? 92.240 3.526 64.664 1.00 48.05 53 VAL B N 1
ATOM 2173 C CA . VAL B 1 54 ? 90.948 4.226 64.756 1.00 47.49 53 VAL B CA 1
ATOM 2174 C C . VAL B 1 54 ? 89.783 3.252 64.960 1.00 47.22 53 VAL B C 1
ATOM 2175 O O . VAL B 1 54 ? 88.950 3.475 65.840 1.00 46.70 53 VAL B O 1
ATOM 2179 N N . GLU B 1 55 ? 89.745 2.197 64.140 1.00 47.48 54 GLU B N 1
ATOM 2180 C CA . GLU B 1 55 ? 88.716 1.130 64.213 1.00 47.77 54 GLU B CA 1
ATOM 2181 C C . GLU B 1 55 ? 88.491 0.576 65.631 1.00 47.66 54 GLU B C 1
ATOM 2182 O O . GLU B 1 55 ? 87.345 0.330 66.029 1.00 46.72 54 GLU B O 1
ATOM 2188 N N . GLY B 1 56 ? 89.589 0.415 66.376 1.00 47.93 55 GLY B N 1
ATOM 2189 C CA . GLY B 1 56 ? 89.563 -0.063 67.762 1.00 47.75 55 GLY B CA 1
ATOM 2190 C C . GLY B 1 56 ? 88.925 0.933 68.710 1.00 47.75 55 GLY B C 1
ATOM 2191 O O . GLY B 1 56 ? 88.144 0.537 69.581 1.00 47.81 55 GLY B O 1
ATOM 2192 N N . TYR B 1 57 ? 89.257 2.219 68.549 1.00 47.70 56 TYR B N 1
ATOM 2193 C CA . TYR B 1 57 ? 88.647 3.297 69.363 1.00 47.09 56 TYR B CA 1
ATOM 2194 C C . TYR B 1 57 ? 87.155 3.467 69.057 1.00 47.01 56 TYR B C 1
ATOM 2195 O O . TYR B 1 57 ? 86.352 3.582 69.988 1.00 47.38 56 TYR B O 1
ATOM 2204 N N . VAL B 1 58 ? 86.797 3.463 67.767 1.00 46.92 57 VAL B N 1
ATOM 2205 C CA . VAL B 1 58 ? 85.389 3.575 67.309 1.00 47.30 57 VAL B CA 1
ATOM 2206 C C . VAL B 1 58 ? 84.513 2.479 67.936 1.00 47.63 57 VAL B C 1
ATOM 2207 O O . VAL B 1 58 ? 83.387 2.758 68.379 1.00 47.41 57 VAL B O 1
ATOM 2211 N N . GLU B 1 59 ? 85.052 1.257 67.988 1.00 47.76 58 GLU B N 1
ATOM 2212 C CA . GLU B 1 59 ? 84.389 0.108 68.636 1.00 47.80 58 GLU B CA 1
ATOM 2213 C C . GLU B 1 59 ? 84.140 0.351 70.139 1.00 47.87 58 GLU B C 1
ATOM 2214 O O . GLU B 1 59 ? 83.051 0.049 70.640 1.00 47.34 58 GLU B O 1
ATOM 2216 N N . LYS B 1 60 ? 85.140 0.903 70.837 1.00 47.93 59 LYS B N 1
ATOM 2217 C CA . LYS B 1 60 ? 85.033 1.221 72.276 1.00 48.10 59 LYS B CA 1
ATOM 2218 C C . LYS B 1 60 ? 84.107 2.420 72.552 1.00 48.25 59 LYS B C 1
ATOM 2219 O O . LYS B 1 60 ? 83.285 2.371 73.469 1.00 48.27 59 LYS B O 1
ATOM 2221 N N . LEU B 1 61 ? 84.248 3.484 71.759 1.00 48.83 60 LEU B N 1
ATOM 2222 C CA . LEU B 1 61 ? 83.427 4.704 71.903 1.00 48.93 60 LEU B CA 1
ATOM 2223 C C . LEU B 1 61 ? 81.935 4.543 71.538 1.00 49.39 60 LEU B C 1
ATOM 2224 O O . LEU B 1 61 ? 81.106 5.268 72.092 1.00 49.77 60 LEU B O 1
ATOM 2229 N N . SER B 1 62 ? 81.610 3.616 70.623 1.00 49.57 61 SER B N 1
ATOM 2230 C CA . SER B 1 62 ? 80.222 3.355 70.142 1.00 49.66 61 SER B CA 1
ATOM 2231 C C . SER B 1 62 ? 79.118 3.411 71.200 1.00 49.42 61 SER B C 1
ATOM 2232 O O . SER B 1 62 ? 78.126 4.132 71.029 1.00 49.03 61 SER B O 1
ATOM 2235 N N . ALA B 1 63 ? 79.331 2.672 72.292 1.00 49.42 62 ALA B N 1
ATOM 2236 C CA . ALA B 1 63 ? 78.359 2.565 73.407 1.00 49.43 62 ALA B CA 1
ATOM 2237 C C . ALA B 1 63 ? 78.081 3.855 74.191 1.00 49.34 62 ALA B C 1
ATOM 2238 O O . ALA B 1 63 ? 77.044 3.945 74.847 1.00 48.95 62 ALA B O 1
ATOM 2240 N N . PHE B 1 64 ? 78.995 4.831 74.123 1.00 49.39 63 PHE B N 1
ATOM 2241 C CA . PHE B 1 64 ? 78.870 6.117 74.836 1.00 49.32 63 PHE B CA 1
ATOM 2242 C C . PHE B 1 64 ? 78.584 7.339 73.952 1.00 49.72 63 PHE B C 1
ATOM 2243 O O . PHE B 1 64 ? 78.350 8.427 74.488 1.00 50.26 63 PHE B O 1
ATOM 2251 N N . ALA B 1 65 ? 78.604 7.171 72.622 1.00 49.85 64 ALA B N 1
ATOM 2252 C CA . ALA B 1 65 ? 78.356 8.272 71.676 1.00 49.18 64 ALA B CA 1
ATOM 2253 C C . ALA B 1 65 ? 76.916 8.774 71.770 1.00 48.96 64 ALA B C 1
ATOM 2254 O O . ALA B 1 65 ? 75.985 7.977 71.670 1.00 49.31 64 ALA B O 1
ATOM 2256 N N . ARG B 1 66 ? 76.754 10.082 71.985 1.00 48.61 65 ARG B N 1
ATOM 2257 C CA . ARG B 1 66 ? 75.443 10.745 72.071 1.00 47.87 65 ARG B CA 1
ATOM 2258 C C . ARG B 1 66 ? 75.104 11.481 70.769 1.00 47.18 65 ARG B C 1
ATOM 2259 O O . ARG B 1 66 ? 75.949 11.602 69.876 1.00 46.15 65 ARG B O 1
ATOM 2261 N N . ARG B 1 67 ? 73.862 11.964 70.670 1.00 46.76 66 ARG B N 1
ATOM 2262 C CA . ARG B 1 67 ? 73.397 12.727 69.493 1.00 46.61 66 ARG B CA 1
ATOM 2263 C C . ARG B 1 67 ? 74.031 14.124 69.513 1.00 45.49 66 ARG B C 1
ATOM 2264 O O . ARG B 1 67 ? 74.133 14.748 70.579 1.00 45.51 66 ARG B O 1
ATOM 2267 N N . GLY B 1 68 ? 74.486 14.600 68.352 1.00 44.40 67 GLY B N 1
ATOM 2268 C CA . GLY B 1 68 ? 75.134 15.917 68.258 1.00 43.16 67 GLY B CA 1
ATOM 2269 C C . GLY B 1 68 ? 76.595 16.007 68.652 1.00 42.45 67 GLY B C 1
ATOM 2270 O O . GLY B 1 68 ? 77.192 17.068 68.471 1.00 42.12 67 GLY B O 1
ATOM 2271 N N . GLN B 1 69 ? 77.177 14.927 69.190 1.00 42.14 68 GLN B N 1
ATOM 2272 C CA . GLN B 1 69 ? 78.609 14.897 69.510 1.00 42.04 68 GLN B CA 1
ATOM 2273 C C . GLN B 1 69 ? 79.417 14.857 68.225 1.00 40.53 68 GLN B C 1
ATOM 2274 O O . GLN B 1 69 ? 79.048 14.154 67.279 1.00 40.31 68 GLN B O 1
ATOM 2288 N N . PHE B 1 71 ? 82.943 13.912 66.223 1.00 39.00 70 PHE B N 1
ATOM 2289 C CA . PHE B 1 71 ? 83.998 12.891 66.256 1.00 39.55 70 PHE B CA 1
ATOM 2290 C C . PHE B 1 71 ? 84.989 13.129 65.120 1.00 38.53 70 PHE B C 1
ATOM 2291 O O . PHE B 1 71 ? 84.574 13.309 63.975 1.00 38.98 70 PHE B O 1
ATOM 2299 N N . LEU B 1 72 ? 86.286 13.141 65.440 1.00 37.31 71 LEU B N 1
ATOM 2300 C CA . LEU B 1 72 ? 87.346 13.388 64.453 1.00 36.23 71 LEU B CA 1
ATOM 2301 C C . LEU B 1 72 ? 88.502 12.416 64.626 1.00 34.95 71 LEU B C 1
ATOM 2302 O O . LEU B 1 72 ? 88.940 12.204 65.746 1.00 34.42 71 LEU B O 1
ATOM 2307 N N . HIS B 1 73 ? 88.972 11.804 63.531 1.00 34.97 72 HIS B N 1
ATOM 2308 C CA . HIS B 1 73 ? 90.161 10.942 63.585 1.00 34.75 72 HIS B CA 1
ATOM 2309 C C . HIS B 1 73 ? 91.279 11.579 62.768 1.00 34.35 72 HIS B C 1
ATOM 2310 O O . HIS B 1 73 ? 91.024 12.253 61.780 1.00 34.33 72 HIS B O 1
ATOM 2317 N N . THR B 1 74 ? 92.517 11.359 63.187 1.00 35.31 73 THR B N 1
ATOM 2318 C CA . THR B 1 74 ? 93.688 11.942 62.521 1.00 36.08 73 THR B CA 1
ATOM 2319 C C . THR B 1 74 ? 94.496 10.948 61.675 1.00 36.48 73 THR B C 1
ATOM 2320 O O . THR B 1 74 ? 95.576 11.292 61.214 1.00 37.40 73 THR B O 1
ATOM 2324 N N . SER B 1 75 ? 93.982 9.731 61.473 1.00 37.10 74 SER B N 1
ATOM 2325 C CA . SER B 1 75 ? 94.668 8.725 60.655 1.00 37.26 74 SER B CA 1
ATOM 2326 C C . SER B 1 75 ? 94.649 9.142 59.188 1.00 37.65 74 SER B C 1
ATOM 2327 O O . SER B 1 75 ? 93.621 9.600 58.678 1.00 37.19 74 SER B O 1
ATOM 2330 N N . LEU B 1 76 ? 95.806 9.019 58.538 1.00 38.22 75 LEU B N 1
ATOM 2331 C CA . LEU B 1 76 ? 95.920 9.281 57.116 1.00 38.96 75 LEU B CA 1
ATOM 2332 C C . LEU B 1 76 ? 95.273 8.172 56.297 1.00 41.07 75 LEU B C 1
ATOM 2333 O O . LEU B 1 76 ? 94.655 8.468 55.294 1.00 41.45 75 LEU B O 1
ATOM 2338 N N . THR B 1 77 ? 95.456 6.915 56.721 1.00 41.59 76 THR B N 1
ATOM 2339 C CA . THR B 1 77 ? 95.031 5.735 55.972 1.00 42.76 76 THR B CA 1
ATOM 2340 C C . THR B 1 77 ? 93.550 5.358 56.079 1.00 44.02 76 THR B C 1
ATOM 2341 O O . THR B 1 77 ? 93.040 4.665 55.192 1.00 44.46 76 THR B O 1
ATOM 2345 N N . HIS B 1 78 ? 92.870 5.761 57.157 1.00 44.17 77 HIS B N 1
ATOM 2346 C CA . HIS B 1 78 ? 91.439 5.463 57.312 1.00 44.16 77 HIS B CA 1
ATOM 2347 C C . HIS B 1 78 ? 90.568 6.450 56.565 1.00 45.19 77 HIS B C 1
ATOM 2348 O O . HIS B 1 78 ? 90.754 7.665 56.680 1.00 45.25 77 HIS B O 1
ATOM 2355 N N . GLY B 1 79 ? 89.606 5.916 55.814 1.00 45.60 78 GLY B N 1
ATOM 2356 C CA . GLY B 1 79 ? 88.575 6.717 55.154 1.00 45.99 78 GLY B CA 1
ATOM 2357 C C . GLY B 1 79 ? 87.518 7.021 56.205 1.00 46.18 78 GLY B C 1
ATOM 2358 O O . GLY B 1 79 ? 87.602 6.544 57.350 1.00 46.72 78 GLY B O 1
ATOM 2359 N N . ILE B 1 80 ? 86.520 7.810 55.831 1.00 45.40 79 ILE B N 1
ATOM 2360 C CA . ILE B 1 80 ? 85.481 8.214 56.781 1.00 45.66 79 ILE B CA 1
ATOM 2361 C C . ILE B 1 80 ? 84.525 7.080 57.214 1.00 46.08 79 ILE B C 1
ATOM 2362 O O . ILE B 1 80 ? 83.903 7.196 58.273 1.00 45.58 79 ILE B O 1
ATOM 2367 N N . THR B 1 81 ? 84.452 5.982 56.445 1.00 46.92 80 THR B N 1
ATOM 2368 C CA . THR B 1 81 ? 83.551 4.848 56.783 1.00 47.40 80 THR B CA 1
ATOM 2369 C C . THR B 1 81 ? 83.864 4.177 58.131 1.00 47.54 80 THR B C 1
ATOM 2370 O O . THR B 1 81 ? 82.961 3.595 58.732 1.00 48.13 80 THR B O 1
ATOM 2374 N N . VAL B 1 82 ? 85.114 4.286 58.606 1.00 47.07 81 VAL B N 1
ATOM 2375 C CA . VAL B 1 82 ? 85.528 3.794 59.944 1.00 46.55 81 VAL B CA 1
ATOM 2376 C C . VAL B 1 82 ? 84.707 4.432 61.090 1.00 46.19 81 VAL B C 1
ATOM 2377 O O . VAL B 1 82 ? 84.530 3.823 62.154 1.00 45.91 81 VAL B O 1
ATOM 2389 N N . ASP B 1 84 ? 81.429 5.334 60.673 1.00 47.39 83 ASP B N 1
ATOM 2390 C CA . ASP B 1 84 ? 79.990 4.978 60.458 1.00 48.04 83 ASP B CA 1
ATOM 2391 C C . ASP B 1 84 ? 79.174 4.662 61.715 1.00 48.53 83 ASP B C 1
ATOM 2392 O O . ASP B 1 84 ? 78.058 5.192 61.846 1.00 48.52 83 ASP B O 1
ATOM 2397 N N . PRO B 1 85 ? 79.699 3.786 62.616 1.00 49.00 84 PRO B N 1
ATOM 2398 C CA . PRO B 1 85 ? 78.989 3.525 63.887 1.00 49.38 84 PRO B CA 1
ATOM 2399 C C . PRO B 1 85 ? 78.647 4.787 64.693 1.00 49.95 84 PRO B C 1
ATOM 2400 O O . PRO B 1 85 ? 77.577 4.849 65.306 1.00 50.69 84 PRO B O 1
ATOM 2404 N N . LEU B 1 86 ? 79.534 5.783 64.644 1.00 50.13 85 LEU B N 1
ATOM 2405 C CA . LEU B 1 86 ? 79.346 7.046 65.352 1.00 50.32 85 LEU B CA 1
ATOM 2406 C C . LEU B 1 86 ? 78.291 7.943 64.668 1.00 50.47 85 LEU B C 1
ATOM 2407 O O . LEU B 1 86 ? 77.567 8.639 65.395 1.00 49.73 85 LEU B O 1
ATOM 2412 N N . GLU B 1 87 ? 78.184 7.937 63.321 1.00 51.18 86 GLU B N 1
ATOM 2413 C CA . GLU B 1 87 ? 77.103 8.707 62.644 1.00 51.89 86 GLU B CA 1
ATOM 2414 C C . GLU B 1 87 ? 75.749 8.087 62.974 1.00 51.84 86 GLU B C 1
ATOM 2415 O O . GLU B 1 87 ? 74.839 8.808 63.401 1.00 52.69 86 GLU B O 1
ATOM 2421 N N . THR B 1 88 ? 75.609 6.779 62.721 1.00 51.37 87 THR B N 1
ATOM 2422 C CA . THR B 1 88 ? 74.352 6.043 63.005 1.00 51.35 87 THR B CA 1
ATOM 2423 C C . THR B 1 88 ? 73.893 6.218 64.469 1.00 51.13 87 THR B C 1
ATOM 2424 O O . THR B 1 88 ? 72.695 6.310 64.739 1.00 51.44 87 THR B O 1
ATOM 2428 N N . SER B 1 89 ? 74.863 6.336 65.380 1.00 50.57 88 SER B N 1
ATOM 2429 C CA . SER B 1 89 ? 74.628 6.646 66.797 1.00 50.09 88 SER B CA 1
ATOM 2430 C C . SER B 1 89 ? 74.318 8.159 67.083 1.00 49.84 88 SER B C 1
ATOM 2431 O O . SER B 1 89 ? 74.282 8.555 68.256 1.00 50.32 88 SER B O 1
ATOM 2434 N N . GLY B 1 90 ? 74.102 8.983 66.040 1.00 48.95 89 GLY B N 1
ATOM 2435 C CA . GLY B 1 90 ? 73.766 10.421 66.156 1.00 47.92 89 GLY B CA 1
ATOM 2436 C C . GLY B 1 90 ? 74.894 11.452 66.038 1.00 46.77 89 GLY B C 1
ATOM 2437 O O . GLY B 1 90 ? 74.626 12.657 66.092 1.00 45.92 89 GLY B O 1
ATOM 2438 N N . GLY B 1 91 ? 76.134 10.992 65.853 1.00 46.01 90 GLY B N 1
ATOM 2439 C CA . GLY B 1 91 ? 77.313 11.869 65.800 1.00 45.40 90 GLY B CA 1
ATOM 2440 C C . GLY B 1 91 ? 77.609 12.596 64.496 1.00 43.16 90 GLY B C 1
ATOM 2441 O O . GLY B 1 91 ? 77.137 12.210 63.426 1.00 43.48 90 GLY B O 1
ATOM 2442 N N . ILE B 1 92 ? 78.407 13.658 64.612 1.00 41.13 91 ILE B N 1
ATOM 2443 C CA . ILE B 1 92 ? 78.876 14.487 63.487 1.00 38.95 91 ILE B CA 1
ATOM 2444 C C . ILE B 1 92 ? 80.330 14.035 63.263 1.00 37.73 91 ILE B C 1
ATOM 2445 O O . ILE B 1 92 ? 81.230 14.470 63.979 1.00 36.31 91 ILE B O 1
ATOM 2450 N N . VAL B 1 93 ? 80.544 13.154 62.280 1.00 37.63 92 VAL B N 1
ATOM 2451 C CA . VAL B 1 93 ? 81.863 12.508 62.052 1.00 37.56 92 VAL B CA 1
ATOM 2452 C C . VAL B 1 93 ? 82.756 13.242 61.043 1.00 37.32 92 VAL B C 1
ATOM 2453 O O . VAL B 1 93 ? 82.273 13.792 60.055 1.00 38.18 92 VAL B O 1
ATOM 2465 N N . SER B 1 95 ? 87.346 13.729 59.746 1.00 35.83 94 SER B N 1
ATOM 2466 C CA . SER B 1 95 ? 88.746 13.310 59.800 1.00 35.11 94 SER B CA 1
ATOM 2467 C C . SER B 1 95 ? 89.619 14.431 59.252 1.00 34.94 94 SER B C 1
ATOM 2468 O O . SER B 1 95 ? 89.174 15.186 58.403 1.00 35.22 94 SER B O 1
ATOM 2471 N N . ALA B 1 96 ? 90.837 14.541 59.768 1.00 34.40 95 ALA B N 1
ATOM 2472 C CA . AL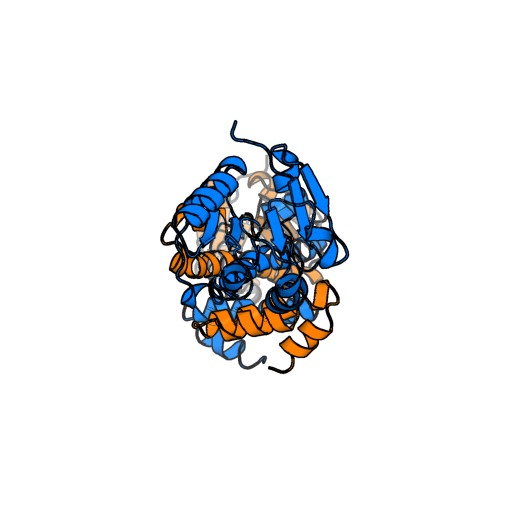A B 1 96 ? 91.788 15.576 59.347 1.00 35.05 95 ALA B CA 1
ATOM 2473 C C . ALA B 1 96 ? 93.207 15.122 59.674 1.00 34.33 95 ALA B C 1
ATOM 2474 O O . ALA B 1 96 ? 93.494 14.816 60.835 1.00 33.05 95 ALA B O 1
ATOM 2476 N N . HIS B 1 97 ? 94.075 15.091 58.659 1.00 35.20 96 HIS B N 1
ATOM 2477 C CA . HIS B 1 97 ? 95.479 14.689 58.809 1.00 34.45 96 HIS B CA 1
ATOM 2478 C C . HIS B 1 97 ? 96.403 15.637 58.048 1.00 34.91 96 HIS B C 1
ATOM 2479 O O . HIS B 1 97 ? 96.216 15.807 56.854 1.00 34.32 96 HIS B O 1
ATOM 2486 N N . PRO B 1 98 ? 97.416 16.229 58.723 1.00 36.38 97 PRO B N 1
ATOM 2487 C CA . PRO B 1 98 ? 98.349 17.117 58.029 1.00 37.31 97 PRO B CA 1
ATOM 2488 C C . PRO B 1 98 ? 99.416 16.282 57.295 1.00 37.94 97 PRO B C 1
ATOM 2489 O O . PRO B 1 98 ? 100.021 15.395 57.909 1.00 39.95 97 PRO B O 1
ATOM 2493 N N . ILE B 1 99 ? 99.619 16.548 56.010 1.00 38.09 98 ILE B N 1
ATOM 2494 C CA . ILE B 1 99 ? 100.617 15.840 55.177 1.00 39.76 98 ILE B CA 1
ATOM 2495 C C . ILE B 1 99 ? 101.904 16.649 54.893 1.00 41.47 98 ILE B C 1
ATOM 2496 O O . ILE B 1 99 ? 102.812 16.144 54.224 1.00 44.29 98 ILE B O 1
ATOM 2501 N N . GLY B 1 100 ? 101.965 17.888 55.385 1.00 40.91 99 GLY B N 1
ATOM 2502 C CA . GLY B 1 100 ? 103.124 18.764 55.241 1.00 40.15 99 GLY B CA 1
ATOM 2503 C C . GLY B 1 100 ? 102.792 20.020 54.472 1.00 39.61 99 GLY B C 1
ATOM 2504 O O . GLY B 1 100 ? 101.824 20.054 53.698 1.00 38.72 99 GLY B O 1
ATOM 2505 N N . GLN B 1 101 ? 103.610 21.053 54.685 1.00 39.73 100 GLN B N 1
ATOM 2506 C CA . GLN B 1 101 ? 103.461 22.363 54.034 1.00 40.86 100 GLN B CA 1
ATOM 2507 C C . GLN B 1 101 ? 102.076 22.964 54.279 1.00 40.55 100 GLN B C 1
ATOM 2508 O O . GLN B 1 101 ? 101.490 23.589 53.397 1.00 40.64 100 GLN B O 1
ATOM 2514 N N . ASP B 1 102 ? 101.558 22.745 55.489 1.00 40.03 101 ASP B N 1
ATOM 2515 C CA . ASP B 1 102 ? 100.215 23.171 55.879 1.00 40.39 101 ASP B CA 1
ATOM 2516 C C . ASP B 1 102 ? 99.078 22.616 54.987 1.00 39.93 101 ASP B C 1
ATOM 2517 O O . ASP B 1 102 ? 98.004 23.189 54.942 1.00 40.15 101 ASP B O 1
ATOM 2522 N N . ARG B 1 103 ? 99.319 21.494 54.302 1.00 39.46 102 ARG B N 1
ATOM 2523 C CA . ARG B 1 103 ? 98.325 20.843 53.461 1.00 39.81 102 ARG B CA 1
ATOM 2524 C C . ARG B 1 103 ? 97.763 19.689 54.279 1.00 38.58 102 ARG B C 1
ATOM 2525 O O . ARG B 1 103 ? 98.513 18.993 54.982 1.00 40.32 102 ARG B O 1
ATOM 2533 N N . TRP B 1 104 ? 96.441 19.518 54.209 1.00 36.98 103 TRP B N 1
ATOM 2534 C CA . TRP B 1 104 ? 95.706 18.505 54.954 1.00 36.06 103 TRP B CA 1
ATOM 2535 C C . TRP B 1 104 ? 94.767 17.715 54.080 1.00 35.02 103 TRP B C 1
ATOM 2536 O O . TRP B 1 104 ? 94.280 18.214 53.064 1.00 36.28 103 TRP B O 1
ATOM 2547 N N . VAL B 1 105 ? 94.481 16.493 54.514 1.00 35.44 104 VAL B N 1
ATOM 2548 C CA . VAL B 1 105 ? 93.468 15.650 53.882 1.00 37.07 104 VAL B CA 1
ATOM 2549 C C . VAL B 1 105 ? 92.364 15.547 54.938 1.00 36.95 104 VAL B C 1
ATOM 2550 O O . VAL B 1 105 ? 92.645 15.311 56.110 1.00 36.15 104 VAL B O 1
ATOM 2554 N N . ALA B 1 106 ? 91.123 15.762 54.517 1.00 37.47 105 ALA B N 1
ATOM 2555 C CA . ALA B 1 106 ? 89.968 15.755 55.418 1.00 38.48 105 ALA B CA 1
ATOM 2556 C C . ALA B 1 106 ? 88.777 15.057 54.811 1.00 38.91 105 ALA B C 1
ATOM 2557 O O . ALA B 1 106 ? 88.669 14.983 53.596 1.00 40.78 105 ALA B O 1
ATOM 2559 N N . SER B 1 107 ? 87.906 14.525 55.669 1.00 38.33 106 SER B N 1
ATOM 2560 C CA . SER B 1 107 ? 86.673 13.874 55.245 1.00 38.06 106 SER B CA 1
ATOM 2561 C C . SER B 1 107 ? 85.553 14.094 56.236 1.00 37.67 106 SER B C 1
ATOM 2562 O O . SER B 1 107 ? 85.779 14.471 57.376 1.00 35.50 106 SER B O 1
ATOM 2565 N N . ALA B 1 108 ? 84.341 13.855 55.746 1.00 38.12 107 ALA B N 1
ATOM 2566 C CA . ALA B 1 108 ? 83.115 13.939 56.518 1.00 38.91 107 ALA B CA 1
ATOM 2567 C C . ALA B 1 108 ? 82.052 13.083 55.824 1.00 40.07 107 ALA B C 1
ATOM 2568 O O . ALA B 1 108 ? 82.230 12.697 54.657 1.00 40.39 107 ALA B O 1
ATOM 2570 N N . LEU B 1 109 ? 80.994 12.745 56.557 1.00 40.62 108 LEU B N 1
ATOM 2571 C CA . LEU B 1 109 ? 79.855 11.993 56.008 1.00 41.60 108 LEU B CA 1
ATOM 2572 C C . LEU B 1 109 ? 78.713 12.905 55.573 1.00 42.55 108 LEU B C 1
ATOM 2573 O O . LEU B 1 109 ? 77.875 12.475 54.784 1.00 43.64 108 LEU B O 1
ATOM 2578 N N . ASP B 1 110 ? 78.687 14.149 56.064 1.00 42.24 109 ASP B N 1
ATOM 2579 C CA . ASP B 1 110 ? 77.606 15.090 55.763 1.00 41.40 109 ASP B CA 1
ATOM 2580 C C . ASP B 1 110 ? 78.086 16.528 55.658 1.00 40.53 109 ASP B C 1
ATOM 2581 O O . ASP B 1 110 ? 79.216 16.844 56.036 1.00 40.45 109 ASP B O 1
ATOM 2586 N N . GLU B 1 111 ? 77.211 17.380 55.125 1.00 39.69 110 GLU B N 1
ATOM 2587 C CA . GLU B 1 111 ? 77.486 18.810 54.902 1.00 39.04 110 GLU B CA 1
ATOM 2588 C C . GLU B 1 111 ? 77.947 19.561 56.172 1.00 37.31 110 GLU B C 1
ATOM 2589 O O . GLU B 1 111 ? 78.846 20.413 56.092 1.00 36.07 110 GLU B O 1
ATOM 2595 N N . LEU B 1 112 ? 77.349 19.227 57.320 1.00 35.87 111 LEU B N 1
ATOM 2596 C CA . LEU B 1 112 ? 77.714 19.849 58.596 1.00 36.25 111 LEU B CA 1
ATOM 2597 C C . LEU B 1 112 ? 79.140 19.485 58.994 1.00 35.24 111 LEU B C 1
ATOM 2598 O O . LEU B 1 112 ? 79.921 20.362 59.372 1.00 34.81 111 LEU B O 1
ATOM 2603 N N . GLY B 1 113 ? 79.467 18.194 58.908 1.00 35.55 112 GLY B N 1
ATOM 2604 C CA . GLY B 1 113 ? 80.812 17.696 59.220 1.00 35.42 112 GLY B CA 1
ATOM 2605 C C . GLY B 1 113 ? 81.870 18.318 58.330 1.00 36.04 112 GLY B C 1
ATOM 2606 O O . GLY B 1 113 ? 82.893 18.800 58.825 1.00 35.70 112 GLY B O 1
ATOM 2607 N N . GLU B 1 114 ? 81.594 18.331 57.027 1.00 37.09 113 GLU B N 1
ATOM 2608 C CA . GLU B 1 114 ? 82.476 18.929 56.021 1.00 38.21 113 GLU B CA 1
ATOM 2609 C C . GLU B 1 114 ? 82.761 20.411 56.279 1.00 36.81 113 GLU B C 1
ATOM 2610 O O . GLU B 1 114 ? 83.892 20.857 56.098 1.00 36.84 113 GLU B O 1
ATOM 2616 N N . THR B 1 115 ? 81.730 21.169 56.650 1.00 35.50 114 THR B N 1
ATOM 2617 C CA . THR B 1 115 ? 81.893 22.601 56.949 1.00 34.39 114 THR B CA 1
ATOM 2618 C C . THR B 1 115 ? 82.748 22.786 58.212 1.00 33.21 114 THR B C 1
ATOM 2619 O O . THR B 1 115 ? 83.691 23.575 58.198 1.00 32.18 114 THR B O 1
ATOM 2623 N N . ILE B 1 116 ? 82.449 22.008 59.261 1.00 32.75 115 ILE B N 1
ATOM 2624 C CA . ILE B 1 116 ? 83.168 22.088 60.547 1.00 32.90 115 ILE B CA 1
ATOM 2625 C C . ILE B 1 116 ? 84.649 21.695 60.397 1.00 32.86 115 ILE B C 1
ATOM 2626 O O . ILE B 1 116 ? 85.517 22.403 60.923 1.00 32.75 115 ILE B O 1
ATOM 2631 N N . VAL B 1 117 ? 84.932 20.595 59.688 1.00 32.65 116 VAL B N 1
ATOM 2632 C CA . VAL B 1 117 ? 86.328 20.130 59.520 1.00 32.73 116 VAL B CA 1
ATOM 2633 C C . VAL B 1 117 ? 87.159 21.134 58.694 1.00 32.66 116 VAL B C 1
ATOM 2634 O O . VAL B 1 117 ? 88.345 21.323 58.960 1.00 32.78 116 VAL B O 1
ATOM 2638 N N . GLY B 1 118 ? 86.531 21.766 57.701 1.00 33.43 117 GLY B N 1
ATOM 2639 C CA . GLY B 1 118 ? 87.166 22.827 56.912 1.00 33.76 117 GLY B CA 1
ATOM 2640 C C . GLY B 1 118 ? 87.540 24.015 57.786 1.00 34.39 117 GLY B C 1
ATOM 2641 O O . GLY B 1 118 ? 88.631 24.563 57.647 1.00 35.06 117 GLY B O 1
ATOM 2642 N N . LEU B 1 119 ? 86.642 24.390 58.705 1.00 33.80 118 LEU B N 1
ATOM 2643 C CA . LEU B 1 119 ? 86.877 25.502 59.640 1.00 34.07 118 LEU B CA 1
ATOM 2644 C C . LEU B 1 119 ? 87.973 25.187 60.653 1.00 34.43 118 LEU B C 1
ATOM 2645 O O . LEU B 1 119 ? 88.801 26.048 60.927 1.00 34.99 118 LEU B O 1
ATOM 2650 N N . LEU B 1 120 ? 87.963 23.973 61.218 1.00 34.00 119 LEU B N 1
ATOM 2651 C CA . LEU B 1 120 ? 89.007 23.536 62.158 1.00 34.80 119 LEU B CA 1
ATOM 2652 C C . LEU B 1 120 ? 90.369 23.512 61.472 1.00 35.14 119 LEU B C 1
ATOM 2653 O O . LEU B 1 120 ? 91.329 23.998 62.038 1.00 34.68 119 LEU B O 1
ATOM 2658 N N . VAL B 1 121 ? 90.434 22.977 60.246 1.00 35.13 120 VAL B N 1
ATOM 2659 C CA . VAL B 1 121 ? 91.680 22.946 59.461 1.00 36.02 120 VAL B CA 1
ATOM 2660 C C . VAL B 1 121 ? 92.179 24.366 59.161 1.00 36.82 120 VAL B C 1
ATOM 2661 O O . VAL B 1 121 ? 93.363 24.640 59.318 1.00 38.53 120 VAL B O 1
ATOM 2665 N N . GLY B 1 122 ? 91.271 25.246 58.739 1.00 37.51 121 GLY B N 1
ATOM 2666 C CA . GLY B 1 122 ? 91.576 26.661 58.481 1.00 38.03 121 GLY B CA 1
ATOM 2667 C C . GLY B 1 122 ? 92.151 27.353 59.705 1.00 38.53 121 GLY B C 1
ATOM 2668 O O . GLY B 1 122 ? 93.111 28.113 59.577 1.00 39.47 121 GLY B O 1
ATOM 2669 N N . GLU B 1 123 ? 91.577 27.080 60.883 1.00 38.87 122 GLU B N 1
ATOM 2670 C CA . GLU B 1 123 ? 92.085 27.632 62.165 1.00 40.24 122 GLU B CA 1
ATOM 2671 C C . GLU B 1 123 ? 93.493 27.138 62.510 1.00 39.92 122 GLU B C 1
ATOM 2672 O O . GLU B 1 123 ? 94.220 27.827 63.207 1.00 39.40 122 GLU B O 1
ATOM 2678 N N . LEU B 1 124 ? 93.840 25.934 62.052 1.00 40.51 123 LEU B N 1
ATOM 2679 C CA . LEU B 1 124 ? 95.183 25.370 62.225 1.00 41.07 123 LEU B CA 1
ATOM 2680 C C . LEU B 1 124 ? 96.144 25.802 61.089 1.00 40.77 123 LEU B C 1
ATOM 2681 O O . LEU B 1 124 ? 97.203 25.205 60.937 1.00 40.65 123 LEU B O 1
ATOM 2686 N N . GLY B 1 125 ? 95.792 26.853 60.332 1.00 40.71 124 GLY B N 1
ATOM 2687 C CA . GLY B 1 125 ? 96.622 27.403 59.267 1.00 41.02 124 GLY B CA 1
ATOM 2688 C C . GLY B 1 125 ? 96.753 26.560 58.017 1.00 41.08 124 GLY B C 1
ATOM 2689 O O . GLY B 1 125 ? 97.662 26.793 57.213 1.00 41.32 124 GLY B O 1
ATOM 2690 N N . GLY B 1 126 ? 95.827 25.614 57.829 1.00 41.00 125 GLY B N 1
ATOM 2691 C CA . GLY B 1 126 ? 95.889 24.664 56.738 1.00 40.63 125 GLY B CA 1
ATOM 2692 C C . GLY B 1 126 ? 94.925 24.865 55.605 1.00 40.25 125 GLY B C 1
ATOM 2693 O O . GLY B 1 126 ? 94.001 25.666 55.702 1.00 39.70 125 GLY B O 1
ATOM 2694 N N . SER B 1 127 ? 95.179 24.142 54.516 1.00 40.89 126 SER B N 1
ATOM 2695 C CA . SER B 1 127 ? 94.287 24.105 53.356 1.00 41.86 126 SER B CA 1
ATOM 2696 C C . SER B 1 127 ? 94.129 22.636 52.922 1.00 42.35 126 SER B C 1
ATOM 2697 O O . SER B 1 127 ? 95.095 21.859 52.901 1.00 43.51 126 SER B O 1
ATOM 2700 N N . ILE B 1 128 ? 92.905 22.276 52.574 1.00 42.51 127 ILE B N 1
ATOM 2701 C CA . ILE B 1 128 ? 92.553 20.913 52.257 1.00 43.10 127 ILE B CA 1
ATOM 2702 C C . ILE B 1 128 ? 92.892 20.575 50.812 1.00 44.49 127 ILE B C 1
ATOM 2703 O O . ILE B 1 128 ? 92.610 21.367 49.903 1.00 45.52 127 ILE B O 1
ATOM 2708 N N . VAL B 1 129 ? 93.518 19.408 50.633 1.00 45.44 128 VAL B N 1
ATOM 2709 C CA . VAL B 1 129 ? 93.872 18.854 49.316 1.00 46.15 128 VAL B CA 1
ATOM 2710 C C . VAL B 1 129 ? 92.875 17.716 49.084 1.00 45.87 128 VAL B C 1
ATOM 2711 O O . VAL B 1 129 ? 92.668 16.869 49.962 1.00 44.81 128 VAL B O 1
ATOM 2715 N N . GLU B 1 130 ? 92.221 17.730 47.923 1.00 47.37 129 GLU B N 1
ATOM 2716 C CA . GLU B 1 130 ? 91.197 16.746 47.601 1.00 48.16 129 GLU B CA 1
ATOM 2717 C C . GLU B 1 130 ? 91.863 15.443 47.151 1.00 48.28 129 GLU B C 1
ATOM 2718 O O . GLU B 1 130 ? 92.652 15.435 46.199 1.00 48.32 129 GLU B O 1
ATOM 2721 N N . ILE B 1 131 ? 91.561 14.366 47.874 1.00 48.19 130 ILE B N 1
ATOM 2722 C CA . ILE B 1 131 ? 92.069 13.020 47.616 1.00 48.07 130 ILE B CA 1
ATOM 2723 C C . ILE B 1 131 ? 90.928 12.039 47.866 1.00 47.13 130 ILE B C 1
ATOM 2724 O O . ILE B 1 131 ? 90.176 12.202 48.834 1.00 46.81 130 ILE B O 1
ATOM 2729 N N . ALA B 1 132 ? 90.790 11.036 47.000 1.00 45.95 131 ALA B N 1
ATOM 2730 C CA . ALA B 1 132 ? 89.802 9.988 47.200 1.00 45.08 131 ALA B CA 1
ATOM 2731 C C . ALA B 1 132 ? 90.322 9.180 48.366 1.00 45.39 131 ALA B C 1
ATOM 2732 O O . ALA B 1 132 ? 91.528 8.885 48.418 1.00 44.56 131 ALA B O 1
ATOM 2734 N N . ASP B 1 133 ? 89.433 8.849 49.310 1.00 45.39 132 ASP B N 1
ATOM 2735 C CA . ASP B 1 133 ? 89.782 8.016 50.487 1.00 45.97 132 ASP B CA 1
ATOM 2736 C C . ASP B 1 133 ? 90.416 6.680 50.099 1.00 44.61 132 ASP B C 1
ATOM 2737 O O . ASP B 1 133 ? 91.274 6.148 50.815 1.00 45.00 132 ASP B O 1
ATOM 2742 N N . ASP B 1 134 ? 89.995 6.171 48.944 1.00 42.85 133 ASP B N 1
ATOM 2743 C CA . ASP B 1 134 ? 90.518 4.946 48.340 1.00 41.48 133 ASP B CA 1
ATOM 2744 C C . ASP B 1 134 ? 92.028 5.012 48.039 1.00 40.55 133 ASP B C 1
ATOM 2745 O O . ASP B 1 134 ? 92.709 3.991 48.091 1.00 41.12 133 ASP B O 1
ATOM 2750 N N . LYS B 1 135 ? 92.536 6.213 47.749 1.00 39.12 134 LYS B N 1
ATOM 2751 C CA . LYS B 1 135 ? 93.971 6.453 47.485 1.00 40.08 134 LYS B CA 1
ATOM 2752 C C . LYS B 1 135 ? 94.843 6.869 48.704 1.00 38.91 134 LYS B C 1
ATOM 2753 O O . LYS B 1 135 ? 96.041 7.107 48.553 1.00 37.84 134 LYS B O 1
ATOM 2759 N N . ARG B 1 136 ? 94.256 6.909 49.900 1.00 38.57 135 ARG B N 1
ATOM 2760 C CA . ARG B 1 136 ? 94.980 7.283 51.140 1.00 39.11 135 ARG B CA 1
ATOM 2761 C C . ARG B 1 136 ? 96.142 6.370 51.509 1.00 36.07 135 ARG B C 1
ATOM 2762 O O . ARG B 1 136 ? 97.194 6.846 51.936 1.00 34.29 135 ARG B O 1
ATOM 2770 N N . ALA B 1 137 ? 95.916 5.070 51.380 1.00 34.71 136 ALA B N 1
ATOM 2771 C CA . ALA B 1 137 ? 96.936 4.063 51.660 1.00 35.41 136 ALA B CA 1
ATOM 2772 C C . ALA B 1 137 ? 98.188 4.334 50.804 1.00 35.32 136 ALA B C 1
ATOM 2773 O O . ALA B 1 137 ? 99.310 4.359 51.338 1.00 34.45 136 ALA B O 1
ATOM 2775 N N . GLN B 1 138 ? 97.990 4.616 49.512 1.00 35.67 137 GLN B N 1
ATOM 2776 C CA . GLN B 1 138 ? 99.141 4.915 48.627 1.00 35.78 137 GLN B CA 1
ATOM 2777 C C . GLN B 1 138 ? 99.726 6.311 48.819 1.00 33.77 137 GLN B C 1
ATOM 2778 O O . GLN B 1 138 ? 100.905 6.503 48.541 1.00 31.57 137 GLN B O 1
ATOM 2784 N N . LEU B 1 139 ? 98.945 7.266 49.331 1.00 33.67 138 LEU B N 1
ATOM 2785 C CA . LEU B 1 139 ? 99.508 8.581 49.692 1.00 32.74 138 LEU B CA 1
ATOM 2786 C C . LEU B 1 139 ? 100.526 8.412 50.845 1.00 31.89 138 LEU B C 1
ATOM 2787 O O . LEU B 1 139 ? 101.600 9.000 50.816 1.00 32.40 138 LEU B O 1
ATOM 2792 N N . ALA B 1 140 ? 100.176 7.606 51.844 1.00 31.29 139 ALA B N 1
ATOM 2793 C CA . ALA B 1 140 ? 101.100 7.265 52.954 1.00 30.95 139 ALA B CA 1
ATOM 2794 C C . ALA B 1 140 ? 102.394 6.656 52.427 1.00 29.98 139 ALA B C 1
ATOM 2795 O O . ALA B 1 140 ? 103.477 7.000 52.907 1.00 29.72 139 ALA B O 1
ATOM 2797 N N . ALA B 1 141 ? 102.265 5.752 51.446 1.00 27.79 140 ALA B N 1
ATOM 2798 C CA . ALA B 1 141 ? 103.414 5.097 50.803 1.00 28.35 140 ALA B CA 1
ATOM 2799 C C . ALA B 1 141 ? 104.326 6.124 50.106 1.00 30.26 140 ALA B C 1
ATOM 2800 O O . ALA B 1 141 ? 105.563 6.092 50.271 1.00 30.52 140 ALA B O 1
ATOM 2802 N N . ALA B 1 142 ? 103.704 7.075 49.395 1.00 29.93 141 ALA B N 1
ATOM 2803 C CA . ALA B 1 142 ? 104.414 8.112 48.641 1.00 29.34 141 ALA B CA 1
ATOM 2804 C C . ALA B 1 142 ? 105.198 9.061 49.538 1.00 31.35 141 ALA B C 1
ATOM 2805 O O . ALA B 1 142 ? 106.319 9.446 49.203 1.00 32.88 141 ALA B O 1
ATOM 2807 N N . LEU B 1 143 ? 104.618 9.423 50.676 1.00 32.20 142 LEU B N 1
ATOM 2808 C CA . LEU B 1 143 ? 105.309 10.257 51.667 1.00 33.29 142 LEU B CA 1
ATOM 2809 C C . LEU B 1 143 ? 106.516 9.527 52.257 1.00 32.81 142 LEU B C 1
ATOM 2810 O O . LEU B 1 143 ? 107.579 10.122 52.416 1.00 31.93 142 LEU B O 1
ATOM 2815 N N . THR B 1 144 ? 106.338 8.251 52.592 1.00 32.43 143 THR B N 1
ATOM 2816 C CA . THR B 1 144 ? 107.427 7.437 53.115 1.00 33.07 143 THR B CA 1
ATOM 2817 C C . THR B 1 144 ? 108.559 7.274 52.069 1.00 32.84 143 THR B C 1
ATOM 2818 O O . THR B 1 144 ? 109.746 7.324 52.418 1.00 32.56 143 THR B O 1
ATOM 2822 N N . TYR B 1 145 ? 108.165 7.051 50.814 1.00 32.59 144 TYR B N 1
ATOM 2823 C CA . TYR B 1 145 ? 109.091 6.888 49.684 1.00 32.71 144 TYR B CA 1
ATOM 2824 C C . TYR B 1 145 ? 109.962 8.136 49.540 1.00 34.21 144 TYR B C 1
ATOM 2825 O O . TYR B 1 145 ? 111.194 8.018 49.401 1.00 34.15 144 TYR B O 1
ATOM 2834 N N . ALA B 1 146 ? 109.327 9.312 49.605 1.00 33.80 145 ALA B N 1
ATOM 2835 C CA . ALA B 1 146 ? 110.049 10.605 49.577 1.00 34.63 145 ALA B CA 1
ATOM 2836 C C . ALA B 1 146 ? 111.012 10.722 50.767 1.00 34.35 145 ALA B C 1
ATOM 2837 O O . ALA B 1 146 ? 112.128 11.205 50.608 1.00 35.17 145 ALA B O 1
ATOM 2839 N N . GLY B 1 147 ? 110.569 10.253 51.937 1.00 33.98 146 GLY B N 1
ATOM 2840 C CA . GLY B 1 147 ? 111.346 10.241 53.170 1.00 34.00 146 GLY B CA 1
ATOM 2841 C C . GLY B 1 147 ? 112.640 9.456 53.119 1.00 33.08 146 GLY B C 1
ATOM 2842 O O . GLY B 1 147 ? 113.578 9.783 53.842 1.00 30.77 146 GLY B O 1
ATOM 2843 N N . PHE B 1 148 ? 112.707 8.444 52.245 1.00 32.50 147 PHE B N 1
ATOM 2844 C CA . PHE B 1 148 ? 113.936 7.677 52.032 1.00 32.07 147 PHE B CA 1
ATOM 2845 C C . PHE B 1 148 ? 115.033 8.497 51.375 1.00 32.95 147 PHE B C 1
ATOM 2846 O O . PHE B 1 148 ? 116.172 8.057 51.379 1.00 33.58 147 PHE B O 1
ATOM 2854 N N . LEU B 1 149 ? 114.715 9.671 50.803 1.00 33.08 148 LEU B N 1
ATOM 2855 C CA . LEU B 1 149 ? 115.769 10.580 50.339 1.00 34.10 148 LEU B CA 1
ATOM 2856 C C . LEU B 1 149 ? 116.745 10.909 51.474 1.00 35.66 148 LEU B C 1
ATOM 2857 O O . LEU B 1 149 ? 117.946 11.052 51.203 1.00 36.69 148 LEU B O 1
ATOM 2862 N N . SER B 1 150 ? 116.229 11.009 52.719 1.00 33.99 149 SER B N 1
ATOM 2863 C CA A SER B 1 150 ? 117.087 11.299 53.874 0.50 34.15 149 SER B CA 1
ATOM 2864 C CA B SER B 1 150 ? 117.039 11.269 53.918 0.50 33.80 149 SER B CA 1
ATOM 2865 C C . SER B 1 150 ? 118.036 10.123 54.164 1.00 33.80 149 SER B C 1
ATOM 2866 O O . SER B 1 150 ? 119.226 10.338 54.427 1.00 34.02 149 SER B O 1
ATOM 2871 N N . THR B 1 151 ? 117.534 8.897 54.096 1.00 33.52 150 THR B N 1
ATOM 2872 C CA . THR B 1 151 ? 118.356 7.693 54.262 1.00 33.67 150 THR B CA 1
ATOM 2873 C C . THR B 1 151 ? 119.518 7.680 53.251 1.00 33.83 150 THR B C 1
ATOM 2874 O O . THR B 1 151 ? 120.681 7.521 53.640 1.00 32.19 150 THR B O 1
ATOM 2878 N N . LEU B 1 152 ? 119.183 7.862 51.967 1.00 33.37 151 LEU B N 1
ATOM 2879 C CA . LEU B 1 152 ? 120.181 7.835 50.882 1.00 33.92 151 LEU B CA 1
ATOM 2880 C C . LEU B 1 152 ? 121.187 8.986 50.948 1.00 34.07 151 LEU B C 1
ATOM 2881 O O . LEU B 1 152 ? 122.379 8.757 50.745 1.00 33.19 151 LEU B O 1
ATOM 2886 N N . GLN B 1 153 ? 120.708 10.189 51.260 1.00 36.24 152 GLN B N 1
ATOM 2887 C CA . GLN B 1 153 ? 121.562 11.375 51.360 1.00 37.54 152 GLN B CA 1
ATOM 2888 C C . GLN B 1 153 ? 122.599 11.197 52.475 1.00 35.13 152 GLN B C 1
ATOM 2889 O O . GLN B 1 153 ? 123.798 11.393 52.245 1.00 33.75 152 GLN B O 1
ATOM 2895 N N . ARG B 1 154 ? 122.149 10.797 53.664 1.00 34.59 153 ARG B N 1
ATOM 2896 C CA . ARG B 1 154 ? 123.077 10.569 54.787 1.00 34.53 153 ARG B CA 1
ATOM 2897 C C . ARG B 1 154 ? 124.055 9.431 54.471 1.00 32.78 153 ARG B C 1
ATOM 2898 O O . ARG B 1 154 ? 125.263 9.576 54.663 1.00 31.73 153 ARG B O 1
ATOM 2903 N N . ASP B 1 155 ? 123.535 8.329 53.928 1.00 31.71 154 ASP B N 1
ATOM 2904 C CA . ASP B 1 155 ? 124.357 7.149 53.593 1.00 31.67 154 ASP B CA 1
ATOM 2905 C C . ASP B 1 155 ? 125.426 7.473 52.529 1.00 31.61 154 ASP B C 1
ATOM 2906 O O . ASP B 1 155 ? 126.585 7.075 52.658 1.00 30.03 154 ASP B O 1
ATOM 2911 N N . ALA B 1 156 ? 125.005 8.194 51.491 1.00 32.05 155 ALA B N 1
ATOM 2912 C CA . ALA B 1 156 ? 125.898 8.666 50.414 1.00 32.11 155 ALA B CA 1
ATOM 2913 C C . ALA B 1 156 ? 126.950 9.664 50.903 1.00 31.95 155 ALA B C 1
ATOM 2914 O O . ALA B 1 156 ? 128.077 9.655 50.404 1.00 34.19 155 ALA B O 1
ATOM 2916 N N . SER B 1 157 ? 126.575 10.524 51.857 1.00 31.31 156 SER B N 1
ATOM 2917 C CA . SER B 1 157 ? 127.491 11.484 52.462 1.00 31.63 156 SER B CA 1
ATOM 2918 C C . SER B 1 157 ? 128.567 10.787 53.275 1.00 32.49 156 SER B C 1
ATOM 2919 O O . SER B 1 157 ? 129.746 11.117 53.144 1.00 31.98 156 SER B O 1
ATOM 2922 N N . TYR B 1 158 ? 128.176 9.834 54.125 1.00 32.91 157 TYR B N 1
ATOM 2923 C CA . TYR B 1 158 ? 129.164 9.051 54.874 1.00 33.17 157 TYR B CA 1
ATOM 2924 C C . TYR B 1 158 ? 130.091 8.285 53.939 1.00 32.41 157 TYR B C 1
ATOM 2925 O O . TYR B 1 158 ? 131.278 8.236 54.186 1.00 32.69 157 TYR B O 1
ATOM 2934 N N . PHE B 1 159 ? 129.546 7.711 52.869 1.00 30.20 158 PHE B N 1
ATOM 2935 C CA . PHE B 1 159 ? 130.336 6.968 51.909 1.00 29.74 158 PHE B CA 1
ATOM 2936 C C . PHE B 1 159 ? 131.333 7.887 51.197 1.00 29.75 158 PHE B C 1
ATOM 2937 O O . PHE B 1 159 ? 132.537 7.613 51.217 1.00 29.49 158 PHE B O 1
ATOM 2945 N N . LEU B 1 160 ? 130.849 8.983 50.611 1.00 29.24 159 LEU B N 1
ATOM 2946 C CA . LEU B 1 160 ? 131.753 9.914 49.893 1.00 28.96 159 LEU B CA 1
ATOM 2947 C C . LEU B 1 160 ? 132.787 10.567 50.816 1.00 29.26 159 LEU B C 1
ATOM 2948 O O . LEU B 1 160 ? 133.940 10.782 50.411 1.00 28.55 159 LEU B O 1
ATOM 2953 N N . ASP B 1 161 ? 132.405 10.832 52.067 1.00 30.43 160 ASP B N 1
ATOM 2954 C CA . ASP B 1 161 ? 133.329 11.445 53.019 1.00 31.58 160 ASP B CA 1
ATOM 2955 C C . ASP B 1 161 ? 134.498 10.536 53.463 1.00 31.79 160 ASP B C 1
ATOM 2956 O O . ASP B 1 161 ? 135.481 11.040 53.991 1.00 31.12 160 ASP B O 1
ATOM 2961 N N . GLU B 1 162 ? 134.401 9.221 53.239 1.00 31.91 161 GLU B N 1
ATOM 2962 C CA . GLU B 1 162 ? 135.543 8.304 53.454 1.00 33.86 161 GLU B CA 1
ATOM 2963 C C . GLU B 1 162 ? 136.754 8.646 52.550 1.00 33.33 161 GLU B C 1
ATOM 2964 O O . GLU B 1 162 ? 137.895 8.344 52.897 1.00 32.80 161 GLU B O 1
ATOM 2970 N N . PHE B 1 163 ? 136.482 9.250 51.389 1.00 33.38 162 PHE B N 1
ATOM 2971 C CA . PHE B 1 163 ? 137.503 9.643 50.402 1.00 33.19 162 PHE B CA 1
ATOM 2972 C C . PHE B 1 163 ? 137.985 11.079 50.542 1.00 32.84 162 PHE B C 1
ATOM 2973 O O . PHE B 1 163 ? 139.168 11.337 50.359 1.00 31.70 162 PHE B O 1
ATOM 2981 N N . LEU B 1 164 ? 137.063 11.995 50.847 1.00 32.35 163 LEU B N 1
ATOM 2982 C CA . LEU B 1 164 ? 137.350 13.428 50.909 1.00 32.22 163 LEU B CA 1
ATOM 2983 C C . LEU B 1 164 ? 137.768 13.921 52.287 1.00 33.77 163 LEU B C 1
ATOM 2984 O O . LEU B 1 164 ? 138.650 14.792 52.384 1.00 33.65 163 LEU B O 1
ATOM 2989 N N . GLY B 1 165 ? 137.150 13.380 53.341 1.00 34.22 164 GLY B N 1
ATOM 2990 C CA . GLY B 1 165 ? 137.458 13.785 54.723 1.00 34.82 164 GLY B CA 1
ATOM 2991 C C . GLY B 1 165 ? 137.235 15.278 54.909 1.00 35.47 164 GLY B C 1
ATOM 2992 O O . GLY B 1 165 ? 138.086 15.980 55.457 1.00 34.76 164 GLY B O 1
ATOM 2993 N N . ASP B 1 166 ? 136.086 15.743 54.422 1.00 35.59 165 ASP B N 1
ATOM 2994 C CA . ASP B 1 166 ? 135.714 17.157 54.413 1.00 36.34 165 ASP B CA 1
ATOM 2995 C C . ASP B 1 166 ? 134.181 17.160 54.356 1.00 36.06 165 ASP B C 1
ATOM 2996 O O . ASP B 1 166 ? 133.604 17.230 53.262 1.00 36.55 165 ASP B O 1
ATOM 3001 N N . PRO B 1 167 ? 133.511 17.036 55.529 1.00 36.32 166 PRO B N 1
ATOM 3002 C CA . PRO B 1 167 ? 132.036 16.898 55.560 1.00 36.02 166 PRO B CA 1
ATOM 3003 C C . PRO B 1 167 ? 131.220 17.957 54.809 1.00 35.20 166 PRO B C 1
ATOM 3004 O O . PRO B 1 167 ? 130.211 17.612 54.182 1.00 35.31 166 PRO B O 1
ATOM 3008 N N . ASP B 1 168 ? 131.675 19.208 54.844 1.00 34.74 167 ASP B N 1
ATOM 3009 C CA . ASP B 1 168 ? 130.971 20.315 54.182 1.00 34.68 167 ASP B CA 1
ATOM 3010 C C . ASP B 1 168 ? 131.037 20.232 52.662 1.00 33.68 167 ASP B C 1
ATOM 3011 O O . ASP B 1 168 ? 130.036 20.468 51.998 1.00 32.96 167 ASP B O 1
ATOM 3016 N N . VAL B 1 169 ? 132.213 19.910 52.127 1.00 33.21 168 VAL B N 1
ATOM 3017 C CA . VAL B 1 169 ? 132.384 19.721 50.684 1.00 32.31 168 VAL B CA 1
ATOM 3018 C C . VAL B 1 169 ? 131.566 18.496 50.232 1.00 32.05 168 VAL B C 1
ATOM 3019 O O . VAL B 1 169 ? 130.805 18.585 49.265 1.00 31.24 168 VAL B O 1
ATOM 3023 N N . THR B 1 170 ? 131.700 17.387 50.963 1.00 32.22 169 THR B N 1
ATOM 3024 C CA . THR B 1 170 ? 130.933 16.161 50.708 1.00 32.67 169 THR B CA 1
ATOM 3025 C C . THR B 1 170 ? 129.425 16.423 50.645 1.00 33.10 169 THR B C 1
ATOM 3026 O O . THR B 1 170 ? 128.769 15.935 49.737 1.00 33.28 169 THR B O 1
ATOM 3030 N N . SER B 1 171 ? 128.891 17.189 51.599 1.00 33.80 170 SER B N 1
ATOM 3031 C CA . SER B 1 171 ? 127.446 17.503 51.621 1.00 35.11 170 SER B CA 1
ATOM 3032 C C . SER B 1 171 ? 127.049 18.345 50.418 1.00 34.25 170 SER B C 1
ATOM 3033 O O . SER B 1 171 ? 126.010 18.090 49.818 1.00 34.23 170 SER B O 1
ATOM 3036 N N . ASP B 1 172 ? 127.879 19.332 50.067 1.00 33.08 171 ASP B N 1
ATOM 3037 C CA . ASP B 1 172 ? 127.607 20.164 48.885 1.00 32.79 171 ASP B CA 1
ATOM 3038 C C . ASP B 1 172 ? 127.619 19.352 47.578 1.00 33.39 171 ASP B C 1
ATOM 3039 O O . ASP B 1 172 ? 126.747 19.564 46.720 1.00 34.44 171 ASP B O 1
ATOM 3044 N N . ILE B 1 173 ? 128.581 18.433 47.439 1.00 32.32 172 ILE B N 1
ATOM 3045 C CA . ILE B 1 173 ? 128.636 17.540 46.260 1.00 32.27 172 ILE B CA 1
ATOM 3046 C C . ILE B 1 173 ? 127.383 16.666 46.214 1.00 33.21 172 ILE B C 1
ATOM 3047 O O . ILE B 1 173 ? 126.758 16.540 45.157 1.00 33.06 172 ILE B O 1
ATOM 3052 N N . VAL B 1 174 ? 127.021 16.081 47.358 1.00 34.66 173 VAL B N 1
ATOM 3053 C CA . VAL B 1 174 ? 125.834 15.233 47.457 1.00 37.51 173 VAL B CA 1
ATOM 3054 C C . VAL B 1 174 ? 124.537 16.007 47.096 1.00 38.49 173 VAL B C 1
ATOM 3055 O O . VAL B 1 174 ? 123.718 15.471 46.348 1.00 38.85 173 VAL B O 1
ATOM 3072 N N . ASP B 1 176 ? 124.270 18.730 45.184 1.00 38.21 175 ASP B N 1
ATOM 3073 C CA . ASP B 1 176 ? 124.364 18.964 43.732 1.00 37.02 175 ASP B CA 1
ATOM 3074 C C . ASP B 1 176 ? 123.982 17.713 42.947 1.00 36.91 175 ASP B C 1
ATOM 3075 O O . ASP B 1 176 ? 123.277 17.823 41.948 1.00 34.18 175 ASP B O 1
ATOM 3080 N N . SER B 1 177 ? 124.443 16.544 43.424 1.00 37.25 176 SER B N 1
ATOM 3081 C CA . SER B 1 177 ? 124.145 15.239 42.809 1.00 38.24 176 SER B CA 1
ATOM 3082 C C . SER B 1 177 ? 122.639 14.932 42.769 1.00 38.46 176 SER B C 1
ATOM 3083 O O . SER B 1 177 ? 122.166 14.330 41.810 1.00 39.31 176 SER B O 1
ATOM 3086 N N . ALA B 1 178 ? 121.910 15.345 43.803 1.00 38.04 177 ALA B N 1
ATOM 3087 C CA . ALA B 1 178 ? 120.461 15.161 43.871 1.00 38.64 177 ALA B CA 1
ATOM 3088 C C . ALA B 1 178 ? 119.713 16.057 42.879 1.00 41.32 177 ALA B C 1
ATOM 3089 O O . ALA B 1 178 ? 118.725 15.638 42.289 1.00 40.69 177 ALA B O 1
ATOM 3091 N N . GLN B 1 179 ? 120.196 17.286 42.692 1.00 44.20 178 GLN B N 1
ATOM 3092 C CA . GLN B 1 179 ? 119.528 18.274 41.830 1.00 47.12 178 GLN B CA 1
ATOM 3093 C C . GLN B 1 179 ? 119.938 18.276 40.371 1.00 48.26 178 GLN B C 1
ATOM 3094 O O . GLN B 1 179 ? 119.252 18.899 39.567 1.00 48.09 178 GLN B O 1
ATOM 3100 N N . GLN B 1 180 ? 121.029 17.591 40.032 1.00 49.91 179 GLN B N 1
ATOM 3101 C CA . GLN B 1 180 ? 121.550 17.534 38.668 1.00 51.90 179 GLN B CA 1
ATOM 3102 C C . GLN B 1 180 ? 121.399 16.108 38.139 1.00 52.37 179 GLN B C 1
ATOM 3103 O O . GLN B 1 180 ? 121.887 15.168 38.750 1.00 52.47 179 GLN B O 1
ATOM 3109 N N . PHE B 1 181 ? 120.693 15.957 37.022 1.00 53.87 180 PHE B N 1
ATOM 3110 C CA . PHE B 1 181 ? 120.493 14.651 36.388 1.00 54.34 180 PHE B CA 1
ATOM 3111 C C . PHE B 1 181 ? 121.759 14.203 35.668 1.00 54.39 180 PHE B C 1
ATOM 3112 O O . PHE B 1 181 ? 122.442 15.020 35.060 1.00 54.95 180 PHE B O 1
ATOM 3120 N N . GLN B 1 182 ? 122.040 12.900 35.739 1.00 54.49 181 GLN B N 1
ATOM 3121 C CA . GLN B 1 182 ? 123.088 12.243 34.937 1.00 54.31 181 GLN B CA 1
ATOM 3122 C C . GLN B 1 182 ? 122.649 10.837 34.526 1.00 51.41 181 GLN B C 1
ATOM 3123 O O . GLN B 1 182 ? 122.077 10.100 35.328 1.00 50.49 181 GLN B O 1
ATOM 3129 N N . ALA B 1 183 ? 122.924 10.482 33.273 1.00 49.38 182 ALA B N 1
ATOM 3130 C CA . ALA B 1 183 ? 122.602 9.159 32.740 1.00 47.94 182 ALA B CA 1
ATOM 3131 C C . ALA B 1 183 ? 123.493 8.095 33.374 1.00 46.76 182 ALA B C 1
ATOM 3132 O O . ALA B 1 183 ? 124.574 8.393 33.907 1.00 46.66 182 ALA B O 1
ATOM 3134 N N . LEU B 1 184 ? 123.016 6.856 33.331 1.00 44.66 183 LEU B N 1
ATOM 3135 C CA . LEU B 1 184 ? 123.789 5.721 33.801 1.00 43.11 183 LEU B CA 1
ATOM 3136 C C . LEU B 1 184 ? 125.062 5.598 32.970 1.00 41.65 183 LEU B C 1
ATOM 3137 O O . LEU B 1 184 ? 125.030 5.839 31.765 1.00 42.10 183 LEU B O 1
ATOM 3142 N N . PRO B 1 185 ? 126.182 5.216 33.595 1.00 40.77 184 PRO B N 1
ATOM 3143 C CA . PRO B 1 185 ? 127.360 4.932 32.778 1.00 40.33 184 PRO B CA 1
ATOM 3144 C C . PRO B 1 185 ? 127.144 3.585 32.033 1.00 39.98 184 PRO B C 1
ATOM 3145 O O . PRO B 1 185 ? 126.033 3.008 32.076 1.00 39.36 184 PRO B O 1
ATOM 3149 N N . SER B 1 186 ? 128.170 3.093 31.354 1.00 38.80 185 SER B N 1
ATOM 3150 C CA . SER B 1 186 ? 128.062 1.825 30.624 1.00 39.12 185 SER B CA 1
ATOM 3151 C C . SER B 1 186 ? 127.895 0.663 31.617 1.00 37.98 185 SER B C 1
ATOM 3152 O O . SER B 1 186 ? 128.217 0.815 32.799 1.00 38.01 185 SER B O 1
ATOM 3155 N N . LEU B 1 187 ? 127.376 -0.474 31.147 1.00 37.83 186 LEU B N 1
ATOM 3156 C CA . LEU B 1 187 ? 127.191 -1.666 32.005 1.00 38.43 186 LEU B CA 1
ATOM 3157 C C . LEU B 1 187 ? 128.501 -2.052 32.692 1.00 38.26 186 LEU B C 1
ATOM 3158 O O . LEU B 1 187 ? 128.524 -2.232 33.903 1.00 37.76 186 LEU B O 1
ATOM 3163 N N . ASP B 1 188 ? 129.585 -2.168 31.915 1.00 39.01 187 ASP B N 1
ATOM 3164 C CA . ASP B 1 188 ? 130.905 -2.526 32.480 1.00 39.19 187 ASP B CA 1
ATOM 3165 C C . ASP B 1 188 ? 131.340 -1.571 33.589 1.00 38.20 187 ASP B C 1
ATOM 3166 O O . ASP B 1 188 ? 131.875 -2.025 34.599 1.00 39.01 187 ASP B O 1
ATOM 3171 N N . GLU B 1 189 ? 131.087 -0.274 33.409 1.00 37.51 188 GLU B N 1
ATOM 3172 C CA . GLU B 1 189 ? 131.363 0.725 34.451 1.00 38.16 188 GLU B CA 1
ATOM 3173 C C . GLU B 1 189 ? 130.493 0.532 35.699 1.00 36.99 188 GLU B C 1
ATOM 3174 O O . GLU B 1 189 ? 131.016 0.600 36.805 1.00 36.66 188 GLU B O 1
ATOM 3180 N N . VAL B 1 190 ? 129.188 0.285 35.509 1.00 36.83 189 VAL B N 1
ATOM 3181 C CA . VAL B 1 190 ? 128.246 0.012 36.622 1.00 36.46 189 VAL B CA 1
ATOM 3182 C C . VAL B 1 190 ? 128.714 -1.229 37.404 1.00 35.21 189 VAL B C 1
ATOM 3183 O O . VAL B 1 190 ? 1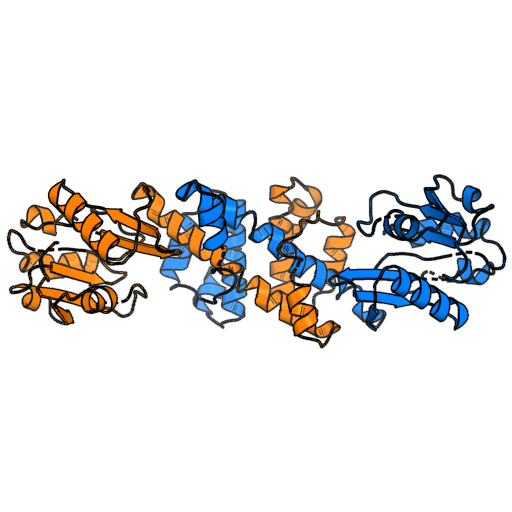28.776 -1.198 38.635 1.00 36.06 189 VAL B O 1
ATOM 3187 N N . ILE B 1 191 ? 129.094 -2.284 36.681 1.00 34.44 190 ILE B N 1
ATOM 3188 C CA . ILE B 1 191 ? 129.591 -3.516 37.300 1.00 34.37 190 ILE B CA 1
ATOM 3189 C C . ILE B 1 191 ? 130.901 -3.285 38.079 1.00 34.48 190 ILE B C 1
ATOM 3190 O O . ILE B 1 191 ? 131.031 -3.783 39.197 1.00 34.40 190 ILE B O 1
ATOM 3195 N N . ALA B 1 192 ? 131.845 -2.550 37.480 1.00 34.63 191 ALA B N 1
ATOM 3196 C CA . ALA B 1 192 ? 133.135 -2.222 38.128 1.00 34.61 191 ALA B CA 1
ATOM 3197 C C . ALA B 1 192 ? 132.915 -1.418 39.409 1.00 35.14 191 ALA B C 1
ATOM 3198 O O . ALA B 1 192 ? 133.542 -1.688 40.427 1.00 36.41 191 ALA B O 1
ATOM 3200 N N . GLN B 1 193 ? 132.011 -0.443 39.350 1.00 34.95 192 GLN B N 1
ATOM 3201 C CA . GLN B 1 193 ? 131.652 0.370 40.527 1.00 34.12 192 GLN B CA 1
ATOM 3202 C C . GLN B 1 193 ? 130.981 -0.470 41.621 1.00 34.10 192 GLN B C 1
ATOM 3203 O O . GLN B 1 193 ? 131.381 -0.411 42.766 1.00 35.77 192 GLN B O 1
ATOM 3209 N N . TYR B 1 194 ? 129.978 -1.258 41.252 1.00 33.81 193 TYR B N 1
ATOM 3210 C CA . TYR B 1 194 ? 129.302 -2.197 42.171 1.00 33.11 193 TYR B CA 1
ATOM 3211 C C . TYR B 1 194 ? 130.295 -3.151 42.862 1.00 33.13 193 TYR B C 1
ATOM 3212 O O . TYR B 1 194 ? 130.214 -3.366 44.072 1.00 32.60 193 TYR B O 1
ATOM 3221 N N . ASP B 1 195 ? 131.192 -3.747 42.068 1.00 32.79 194 ASP B N 1
ATOM 3222 C CA . ASP B 1 195 ? 132.234 -4.640 42.605 1.00 33.08 194 ASP B CA 1
ATOM 3223 C C . ASP B 1 195 ? 133.165 -3.981 43.633 1.00 33.01 194 ASP B C 1
ATOM 3224 O O . ASP B 1 195 ? 133.610 -4.646 44.559 1.00 33.26 194 ASP B O 1
ATOM 3229 N N . SER B 1 196 ? 133.427 -2.684 43.483 1.00 33.31 195 SER B N 1
ATOM 3230 C CA . SER B 1 196 ? 134.347 -1.966 44.379 1.00 33.36 195 SER B CA 1
ATOM 3231 C C . SER B 1 196 ? 133.781 -1.567 45.737 1.00 32.43 195 SER B C 1
ATOM 3232 O O . SER B 1 196 ? 134.548 -1.160 46.607 1.00 31.45 195 SER B O 1
ATOM 3235 N N . ILE B 1 197 ? 132.465 -1.685 45.947 1.00 32.51 196 ILE B N 1
ATOM 3236 C CA . ILE B 1 197 ? 131.840 -1.216 47.186 1.00 31.93 196 ILE B CA 1
ATOM 3237 C C . ILE B 1 197 ? 132.055 -2.225 48.319 1.00 32.94 196 ILE B C 1
ATOM 3238 O O . ILE B 1 197 ? 131.603 -3.359 48.221 1.00 32.52 196 ILE B O 1
ATOM 3243 N N . ASN B 1 198 ? 132.712 -1.787 49.398 1.00 34.04 197 ASN B N 1
ATOM 3244 C CA . ASN B 1 198 ? 133.040 -2.640 50.557 1.00 35.07 197 ASN B CA 1
ATOM 3245 C C . ASN B 1 198 ? 131.922 -2.844 51.576 1.00 35.93 197 ASN B C 1
ATOM 3246 O O . ASN B 1 198 ? 131.928 -3.846 52.292 1.00 36.93 197 ASN B O 1
ATOM 3251 N N . ASN B 1 199 ? 131.009 -1.885 51.670 1.00 36.13 198 ASN B N 1
ATOM 3252 C CA . ASN B 1 199 ? 129.857 -1.969 52.543 1.00 35.67 198 ASN B CA 1
ATOM 3253 C C . ASN B 1 199 ? 128.788 -2.822 51.815 1.00 35.66 198 ASN B C 1
ATOM 3254 O O . ASN B 1 199 ? 128.250 -2.368 50.797 1.00 33.94 198 ASN B O 1
ATOM 3259 N N . PRO B 1 200 ? 128.478 -4.042 52.320 1.00 35.72 199 PRO B N 1
ATOM 3260 C CA . PRO B 1 200 ? 127.490 -4.901 51.639 1.00 35.68 199 PRO B CA 1
ATOM 3261 C C . PRO B 1 200 ? 126.087 -4.297 51.456 1.00 35.49 199 PRO B C 1
ATOM 3262 O O . PRO B 1 200 ? 125.465 -4.530 50.422 1.00 34.06 199 PRO B O 1
ATOM 3266 N N . GLY B 1 201 ? 125.622 -3.545 52.458 1.00 35.38 200 GLY B N 1
ATOM 3267 C CA . GLY B 1 201 ? 124.349 -2.839 52.427 1.00 34.32 200 GLY B CA 1
ATOM 3268 C C . GLY B 1 201 ? 124.280 -1.782 51.349 1.00 33.79 200 GLY B C 1
ATOM 3269 O O . GLY B 1 201 ? 123.290 -1.706 50.611 1.00 33.78 200 GLY B O 1
ATOM 3270 N N . ARG B 1 202 ? 125.325 -0.966 51.244 1.00 33.30 201 ARG B N 1
ATOM 3271 C CA . ARG B 1 202 ? 125.392 0.051 50.192 1.00 32.68 201 ARG B CA 1
ATOM 3272 C C . ARG B 1 202 ? 125.538 -0.560 48.815 1.00 32.40 201 ARG B C 1
ATOM 3273 O O . ARG B 1 202 ? 124.956 -0.051 47.872 1.00 33.20 201 ARG B O 1
ATOM 3281 N N . GLN B 1 203 ? 126.350 -1.610 48.707 1.00 31.58 202 GLN B N 1
ATOM 3282 C CA . GLN B 1 203 ? 126.568 -2.324 47.439 1.00 32.63 202 GLN B CA 1
ATOM 3283 C C . GLN B 1 203 ? 125.223 -2.846 46.916 1.00 34.29 202 GLN B C 1
ATOM 3284 O O . GLN B 1 203 ? 124.899 -2.663 45.755 1.00 34.15 202 GLN B O 1
ATOM 3290 N N . ARG B 1 204 ? 124.465 -3.490 47.805 1.00 33.99 203 ARG B N 1
ATOM 3291 C CA . ARG B 1 204 ? 123.150 -4.028 47.496 1.00 35.11 203 ARG B CA 1
ATOM 3292 C C . ARG B 1 204 ? 122.181 -2.910 47.026 1.00 33.91 203 ARG B C 1
ATOM 3293 O O . ARG B 1 204 ? 121.543 -3.056 45.976 1.00 32.94 203 ARG B O 1
ATOM 3301 N N . LEU B 1 205 ? 122.132 -1.779 47.745 1.00 32.23 204 LEU B N 1
ATOM 3302 C CA . LEU B 1 205 ? 121.263 -0.660 47.356 1.00 31.79 204 LEU B CA 1
ATOM 3303 C C . LEU B 1 205 ? 121.726 0.033 46.060 1.00 31.72 204 LEU B C 1
ATOM 3304 O O . LEU B 1 205 ? 120.891 0.517 45.280 1.00 31.71 204 LEU B O 1
ATOM 3309 N N . PHE B 1 206 ? 123.041 0.074 45.825 1.00 31.85 205 PHE B N 1
ATOM 3310 C CA . PHE B 1 206 ? 123.619 0.620 44.571 1.00 31.71 205 PHE B CA 1
ATOM 3311 C C . PHE B 1 206 ? 123.017 -0.158 43.381 1.00 32.50 205 PHE B C 1
ATOM 3312 O O . PHE B 1 206 ? 122.561 0.442 42.409 1.00 32.59 205 PHE B O 1
ATOM 3320 N N . ARG B 1 207 ? 122.983 -1.485 43.496 1.00 33.13 206 ARG B N 1
ATOM 3321 C CA . ARG B 1 207 ? 122.395 -2.359 42.463 1.00 32.83 206 ARG B CA 1
ATOM 3322 C C . ARG B 1 207 ? 120.878 -2.090 42.270 1.00 32.52 206 ARG B C 1
ATOM 3323 O O . ARG B 1 207 ? 120.402 -1.936 41.143 1.00 33.19 206 ARG B O 1
A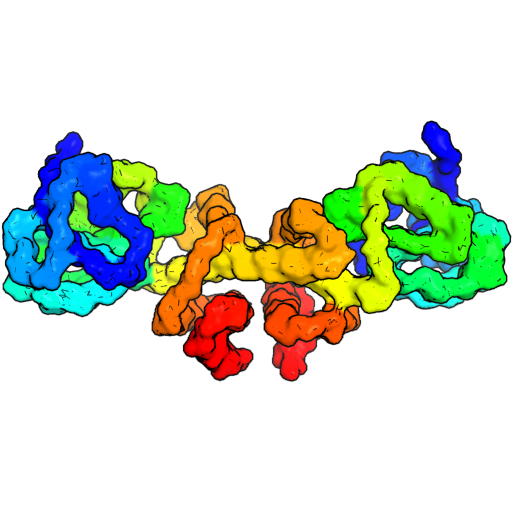TOM 3331 N N . ASP B 1 208 ? 120.156 -1.959 43.374 1.00 30.44 207 ASP B N 1
ATOM 3332 C CA . ASP B 1 208 ? 118.709 -1.685 43.345 1.00 31.31 207 ASP B CA 1
ATOM 3333 C C . ASP B 1 208 ? 118.367 -0.313 42.739 1.00 30.04 207 ASP B C 1
ATOM 3334 O O . ASP B 1 208 ? 117.402 -0.189 41.988 1.00 30.50 207 ASP B O 1
ATOM 3339 N N . LEU B 1 209 ? 119.173 0.698 43.065 1.00 30.79 208 LEU B N 1
ATOM 3340 C CA . LEU B 1 209 ? 119.032 2.048 42.497 1.00 30.32 208 LEU B CA 1
ATOM 3341 C C . LEU B 1 209 ? 119.354 2.040 40.998 1.00 30.56 208 LEU B C 1
ATOM 3342 O O . LEU B 1 209 ? 118.640 2.672 40.206 1.00 32.68 208 LEU B O 1
ATOM 3347 N N . ALA B 1 210 ? 120.405 1.312 40.608 1.00 30.73 209 ALA B N 1
ATOM 3348 C CA . ALA B 1 210 ? 120.772 1.125 39.193 1.00 30.31 209 ALA B CA 1
ATOM 3349 C C . ALA B 1 210 ? 119.608 0.484 38.408 1.00 30.52 209 ALA B C 1
ATOM 3350 O O . ALA B 1 210 ? 119.286 0.928 37.300 1.00 30.40 209 ALA B O 1
ATOM 3352 N N . ARG B 1 211 ? 118.967 -0.529 39.002 1.00 29.55 210 ARG B N 1
ATOM 3353 C CA . ARG B 1 211 ? 117.792 -1.188 38.417 1.00 29.41 210 ARG B CA 1
ATOM 3354 C C . ARG B 1 211 ? 116.668 -0.163 38.199 1.00 28.40 210 ARG B C 1
ATOM 3355 O O . ARG B 1 211 ? 116.120 -0.086 37.101 1.00 28.17 210 ARG B O 1
ATOM 3363 N N . ARG B 1 212 ? 116.360 0.645 39.219 1.00 28.69 211 ARG B N 1
ATOM 3364 C CA . ARG B 1 212 ? 115.308 1.664 39.103 1.00 28.87 211 ARG B CA 1
ATOM 3365 C C . ARG B 1 212 ? 115.619 2.666 37.986 1.00 29.34 211 ARG B C 1
ATOM 3366 O O . ARG B 1 212 ? 114.752 2.890 37.130 1.00 29.85 211 ARG B O 1
ATOM 3374 N N . GLN B 1 213 ? 116.830 3.232 37.962 1.00 29.42 212 GLN B N 1
ATOM 3375 C CA A GLN B 1 213 ? 117.209 4.174 36.896 0.50 29.06 212 GLN B CA 1
ATOM 3376 C CA B GLN B 1 213 ? 117.192 4.181 36.892 0.50 29.39 212 GLN B CA 1
ATOM 3377 C C . GLN B 1 213 ? 117.111 3.499 35.527 1.00 28.72 212 GLN B C 1
ATOM 3378 O O . GLN B 1 213 ? 116.588 4.088 34.583 1.00 27.50 212 GLN B O 1
ATOM 3389 N N . ALA B 1 214 ? 117.598 2.253 35.445 1.00 29.44 213 ALA B N 1
ATOM 3390 C CA . ALA B 1 214 ? 117.550 1.432 34.211 1.00 29.10 213 ALA B CA 1
ATOM 3391 C C . ALA B 1 214 ? 116.124 1.170 33.726 1.00 29.05 213 ALA B C 1
ATOM 3392 O O . ALA B 1 214 ? 115.874 1.190 32.519 1.00 28.33 213 ALA B O 1
ATOM 3394 N N . GLU B 1 215 ? 115.206 0.912 34.665 1.00 29.27 214 GLU B N 1
ATOM 3395 C CA . GLU B 1 215 ? 113.764 0.746 34.376 1.00 30.70 214 GLU B CA 1
ATOM 3396 C C . GLU B 1 215 ? 113.179 2.035 33.796 1.00 30.68 214 GLU B C 1
ATOM 3397 O O . GLU B 1 215 ? 112.513 2.015 32.767 1.00 29.91 214 GLU B O 1
ATOM 3403 N N . ILE B 1 216 ? 113.447 3.150 34.478 1.00 30.95 215 ILE B N 1
ATOM 3404 C CA . ILE B 1 216 ? 112.965 4.469 34.074 1.00 31.75 215 ILE B CA 1
ATOM 3405 C C . ILE B 1 216 ? 113.544 4.899 32.713 1.00 32.59 215 ILE B C 1
ATOM 3406 O O . ILE B 1 216 ? 112.785 5.293 31.821 1.00 31.63 215 ILE B O 1
ATOM 3411 N N . SER B 1 217 ? 114.866 4.790 32.552 1.00 33.19 216 SER B N 1
ATOM 3412 C CA . SER B 1 217 ? 115.544 5.201 31.308 1.00 34.08 216 SER B CA 1
ATOM 3413 C C . SER B 1 217 ? 115.505 4.165 30.163 1.00 34.90 216 SER B C 1
ATOM 3414 O O . SER B 1 217 ? 116.000 4.446 29.070 1.00 34.63 216 SER B O 1
ATOM 3417 N N . ARG B 1 218 ? 114.947 2.977 30.431 1.00 35.28 217 ARG B N 1
ATOM 3418 C CA . ARG B 1 218 ? 114.860 1.858 29.487 1.00 34.34 217 ARG B CA 1
ATOM 3419 C C . ARG B 1 218 ? 116.246 1.347 29.070 1.00 33.73 217 ARG B C 1
ATOM 3420 O O . ARG B 1 218 ? 116.456 0.955 27.910 1.00 32.80 217 ARG B O 1
ATOM 3424 N N . ALA B 1 219 ? 117.182 1.346 30.028 1.00 32.23 218 ALA B N 1
ATOM 3425 C CA . ALA B 1 219 ? 118.548 0.866 29.825 1.00 32.11 218 ALA B CA 1
ATOM 3426 C C . ALA B 1 219 ? 118.495 -0.623 30.152 1.00 33.47 218 ALA B C 1
ATOM 3427 O O . ALA B 1 219 ? 118.890 -1.044 31.246 1.00 32.65 218 ALA B O 1
ATOM 3429 N N . GLN B 1 220 ? 118.006 -1.411 29.184 1.00 34.36 219 GLN B N 1
ATOM 3430 C CA . GLN B 1 220 ? 117.723 -2.845 29.389 1.00 35.81 219 GLN B CA 1
ATOM 3431 C C . GLN B 1 220 ? 118.870 -3.709 29.870 1.00 34.83 219 GLN B C 1
ATOM 3432 O O . GLN B 1 220 ? 118.663 -4.538 30.750 1.00 35.07 219 GLN B O 1
ATOM 3438 N N . ASP B 1 221 ? 120.058 -3.511 29.301 1.00 34.82 220 ASP B N 1
ATOM 3439 C CA . ASP B 1 221 ? 121.259 -4.278 29.687 1.00 35.12 220 ASP B CA 1
ATOM 3440 C C . ASP B 1 221 ? 121.624 -4.093 31.181 1.00 33.81 220 ASP B C 1
ATOM 3441 O O . ASP B 1 221 ? 121.982 -5.049 31.866 1.00 32.72 220 ASP B O 1
ATOM 3446 N N . ILE B 1 222 ? 121.488 -2.867 31.678 1.00 32.67 221 ILE B N 1
ATOM 3447 C CA . ILE B 1 222 ? 121.737 -2.578 33.089 1.00 32.69 221 ILE B CA 1
ATOM 3448 C C . ILE B 1 222 ? 120.619 -3.178 33.968 1.00 31.87 221 ILE B C 1
ATOM 3449 O O . ILE B 1 222 ? 120.908 -3.738 35.022 1.00 32.04 221 ILE B O 1
ATOM 3454 N N . GLU B 1 223 ? 119.365 -3.079 33.527 1.00 31.81 222 GLU B N 1
ATOM 3455 C CA . GLU B 1 223 ? 118.238 -3.667 34.262 1.00 32.14 222 GLU B CA 1
ATOM 3456 C C . GLU B 1 223 ? 118.378 -5.200 34.345 1.00 32.68 222 GLU B C 1
ATOM 3457 O O . GLU B 1 223 ? 118.214 -5.773 35.422 1.00 32.73 222 GLU B O 1
ATOM 3463 N N . LEU B 1 224 ? 118.645 -5.846 33.207 1.00 32.44 223 LEU B N 1
ATOM 3464 C CA . LEU B 1 224 ? 118.826 -7.313 33.163 1.00 32.88 223 LEU B CA 1
ATOM 3465 C C . LEU B 1 224 ? 119.980 -7.762 34.062 1.00 32.88 223 LEU B C 1
ATOM 3466 O O . LEU B 1 224 ? 119.877 -8.789 34.737 1.00 32.95 223 LEU B O 1
ATOM 3471 N N . TRP B 1 225 ? 121.061 -6.982 34.070 1.00 32.87 224 TRP B N 1
ATOM 3472 C CA . TRP B 1 225 ? 122.184 -7.231 34.969 1.00 32.56 224 TRP B CA 1
ATOM 3473 C C . TRP B 1 225 ? 121.735 -7.109 36.418 1.00 32.23 224 TRP B C 1
ATOM 3474 O O . TRP B 1 225 ? 122.042 -7.975 37.219 1.00 32.29 224 TRP B O 1
ATOM 3485 N N . ALA B 1 226 ? 121.054 -6.013 36.747 1.00 32.17 225 ALA B N 1
ATOM 3486 C CA . ALA B 1 226 ? 120.621 -5.756 38.121 1.00 33.39 225 ALA B CA 1
ATOM 3487 C C . ALA B 1 226 ? 119.737 -6.851 38.720 1.00 35.51 225 ALA B C 1
ATOM 3488 O O . ALA B 1 226 ? 119.924 -7.236 39.874 1.00 35.41 225 ALA B O 1
ATOM 3490 N N . ILE B 1 227 ? 118.817 -7.381 37.915 1.00 38.50 226 ILE B N 1
ATOM 3491 C CA . ILE B 1 227 ? 117.876 -8.404 38.375 1.00 42.79 226 ILE B CA 1
ATOM 3492 C C . ILE B 1 227 ? 118.439 -9.830 38.390 1.00 44.13 226 ILE B C 1
ATOM 3493 O O . ILE B 1 227 ? 117.885 -10.675 39.081 1.00 44.73 226 ILE B O 1
ATOM 3498 N N . GLN B 1 228 ? 119.533 -10.108 37.677 1.00 47.10 227 GLN B N 1
ATOM 3499 C CA . GLN B 1 228 ? 120.177 -11.447 37.725 1.00 49.92 227 GLN B CA 1
ATOM 3500 C C . GLN B 1 228 ? 121.185 -11.467 38.900 1.00 52.84 227 GLN B C 1
ATOM 3501 O O . GLN B 1 228 ? 122.359 -11.799 38.715 1.00 55.12 227 GLN B O 1
ATOM 3504 N N . LYS B 1 229 ? 120.702 -11.149 40.111 1.00 55.24 228 LYS B N 1
ATOM 3505 C CA . LYS B 1 229 ? 121.538 -10.979 41.325 1.00 55.40 228 LYS B CA 1
ATOM 3506 C C . LYS B 1 229 ? 121.712 -12.306 42.066 1.00 57.13 228 LYS B C 1
ATOM 3507 O O . LYS B 1 229 ? 122.840 -12.679 42.403 1.00 58.52 228 LYS B O 1
#

InterPro domains:
  IPR054507 CGL2689-like, C-terminal domain [PF22242] (132-228)

Organism: Corynebacterium glutamicum (strain ATCC 13032 / DSM 20300 / JCM 1318 / BCRC 11384 / CCUG 27702 / LMG 3730 / NBRC 12168 / NCIMB 10025 / NRRL B-2784 / 534) (NCBI:txid196627)

Secondary structure (DSSP, 8-state):
-PPP-EEEEE--S------HHHHHTT-EEEE-SSGGGGGG-SEEEE-SS-HHHHHHHHHTT--TT--EE--SS--TT--HHHHTT----EEEEETTEEEE--SSHHHHHHHHHHHHHTT-EE----GGGHHHHHHHHHHHHHHHHHHHHHHHHHHHHH--HHHHHHH--TTTS------HHHHHHHHHT--SHHHHHHHHHHHHHHHHHHT-HHHHHHHHHT-/-PPPPEEEEEE-SS-----HHHHHTT-EEEE--SGGGGTT-SEEEEESS-HHHHHHHHGGGPPTT--EE--SS--TT--HHHHTT----EEEEETTEEEE--SSHHHHHHHHHHHHHTT-EE----GGGHHHHHHHHHHHHHHHHHHHHHHHHHHHHH--HHHHHHH--TTTS------HHHHHHHHHH--SHHHHHHHHHHHHHHHHHHT-HHHHHHHH--

CATH classification: 3.40.50.720 (+1 more: 1.10.1040.40)